Protein AF-A0A8B6BSW2-F1 (afdb_monomer_lite)

Structure (mmCIF, N/CA/C/O backbone):
data_AF-A0A8B6BSW2-F1
#
_entry.id   AF-A0A8B6BSW2-F1
#
loop_
_atom_site.group_PDB
_atom_site.id
_atom_site.type_symbol
_atom_site.label_atom_id
_atom_site.label_alt_id
_atom_site.label_comp_id
_atom_site.label_asym_id
_atom_site.label_entity_id
_atom_site.label_seq_id
_atom_site.pdbx_PDB_ins_code
_atom_site.Cartn_x
_atom_site.Cartn_y
_atom_site.Cartn_z
_atom_site.occupancy
_atom_site.B_iso_or_equiv
_atom_site.auth_seq_id
_atom_site.auth_comp_id
_atom_site.auth_asym_id
_atom_site.auth_atom_id
_atom_site.pdbx_PDB_model_num
ATOM 1 N N . MET A 1 1 ? -13.440 29.506 -8.837 1.00 22.86 1 MET A N 1
ATOM 2 C CA . MET A 1 1 ? -13.511 28.610 -10.011 1.00 22.86 1 MET A CA 1
ATOM 3 C C . MET A 1 1 ? -13.232 27.209 -9.488 1.00 22.86 1 MET A C 1
ATOM 5 O O . MET A 1 1 ? -12.180 27.005 -8.902 1.00 22.86 1 MET A O 1
ATOM 9 N N . MET A 1 2 ? -14.248 26.344 -9.509 1.00 21.03 2 MET A N 1
ATOM 10 C CA . MET A 1 2 ? -14.280 25.037 -8.839 1.00 21.03 2 MET A CA 1
ATOM 11 C C . MET A 1 2 ? -13.309 24.042 -9.490 1.00 21.03 2 MET A C 1
ATOM 13 O O . MET A 1 2 ? -13.314 23.909 -10.710 1.00 21.03 2 MET A O 1
ATOM 17 N N . ILE A 1 3 ? -12.530 23.321 -8.681 1.00 22.34 3 ILE A N 1
ATOM 18 C CA . ILE A 1 3 ? -11.784 22.123 -9.093 1.00 22.34 3 ILE A CA 1
ATOM 19 C C . ILE A 1 3 ? -12.405 20.940 -8.332 1.00 22.34 3 ILE A C 1
ATOM 21 O O . ILE A 1 3 ? -12.217 20.854 -7.118 1.00 22.34 3 ILE A O 1
ATOM 25 N N . PRO A 1 4 ? -13.179 20.051 -8.980 1.00 27.64 4 PRO A N 1
ATOM 26 C CA . PRO A 1 4 ? -13.733 18.875 -8.328 1.00 27.64 4 PRO A CA 1
ATOM 27 C C . PRO A 1 4 ? -12.711 17.728 -8.323 1.00 27.64 4 PRO A C 1
ATOM 29 O O . PRO A 1 4 ? -12.421 17.101 -9.339 1.00 27.64 4 PRO A O 1
ATOM 32 N N . TYR A 1 5 ? -12.171 17.487 -7.132 1.00 29.05 5 TYR A N 1
ATOM 33 C CA . TYR A 1 5 ? -11.738 16.212 -6.556 1.00 29.05 5 TYR A CA 1
ATOM 34 C C . TYR A 1 5 ? -11.911 14.934 -7.389 1.00 29.05 5 TYR A C 1
ATOM 36 O O . TYR A 1 5 ? -13.031 14.552 -7.712 1.00 29.05 5 TYR A O 1
ATOM 44 N N . ARG A 1 6 ? -10.800 14.213 -7.586 1.00 27.97 6 ARG A N 1
ATOM 45 C CA . ARG A 1 6 ? -10.614 12.771 -7.303 1.00 27.97 6 ARG A CA 1
ATOM 46 C C . ARG A 1 6 ? -9.173 12.405 -7.667 1.00 27.97 6 ARG A C 1
ATOM 48 O O . ARG A 1 6 ? -8.882 11.885 -8.738 1.00 27.97 6 ARG A O 1
ATOM 55 N N . ILE A 1 7 ? -8.256 12.749 -6.765 1.00 28.31 7 ILE A N 1
ATOM 56 C CA . ILE A 1 7 ? -6.999 12.006 -6.659 1.00 28.31 7 ILE A CA 1
ATOM 57 C C . ILE A 1 7 ? -7.389 10.616 -6.149 1.00 28.31 7 ILE A C 1
ATOM 59 O O . ILE A 1 7 ? -8.334 10.484 -5.371 1.00 28.31 7 ILE A O 1
ATOM 63 N N . TRP A 1 8 ? -6.719 9.598 -6.664 1.00 31.72 8 TRP A N 1
ATOM 64 C CA . TRP A 1 8 ? -6.890 8.197 -6.322 1.00 31.72 8 TRP A CA 1
ATOM 65 C C . TRP A 1 8 ? -6.619 8.031 -4.828 1.00 31.72 8 TRP A C 1
ATOM 67 O O . TRP A 1 8 ? -5.470 7.996 -4.405 1.00 31.72 8 TRP A O 1
ATOM 77 N N . ALA A 1 9 ? -7.675 8.067 -4.021 1.00 37.91 9 ALA A N 1
ATOM 78 C CA . ALA A 1 9 ? -7.552 7.992 -2.578 1.00 37.91 9 ALA A CA 1
ATOM 79 C C . ALA A 1 9 ? -7.605 6.518 -2.180 1.00 37.91 9 ALA A C 1
ATOM 81 O O . ALA A 1 9 ? -8.664 5.889 -2.233 1.00 37.91 9 ALA A O 1
ATOM 82 N N . PHE A 1 10 ? -6.448 5.974 -1.808 1.00 46.09 10 PHE A N 1
ATOM 83 C CA . PHE A 1 10 ? -6.384 4.813 -0.930 1.00 46.09 10 PHE A CA 1
ATOM 84 C C . PHE A 1 10 ? -7.217 5.098 0.327 1.00 46.09 10 PHE A C 1
ATOM 86 O O . PHE A 1 10 ? -7.295 6.247 0.778 1.00 46.09 10 PHE A O 1
ATOM 93 N N . VAL A 1 11 ? -7.863 4.076 0.887 1.00 47.03 11 VAL A N 1
ATOM 94 C CA . VAL A 1 11 ? -8.538 4.241 2.179 1.00 47.03 11 VAL A CA 1
ATOM 95 C C . VAL A 1 11 ? -7.456 4.202 3.245 1.00 47.03 11 VAL A C 1
ATOM 97 O O . VAL A 1 11 ? -6.829 3.164 3.448 1.00 47.03 11 VAL A O 1
ATOM 100 N N . ILE A 1 12 ? -7.221 5.341 3.887 1.00 58.47 12 ILE A N 1
ATOM 101 C CA . ILE A 1 12 ? -6.327 5.439 5.036 1.00 58.47 12 ILE A CA 1
ATOM 102 C C . ILE A 1 12 ? -7.219 5.499 6.261 1.00 58.47 12 ILE A C 1
ATOM 104 O O . ILE A 1 12 ? -8.036 6.413 6.390 1.00 58.47 12 ILE A O 1
ATOM 108 N N . CYS A 1 13 ? -7.077 4.518 7.131 1.00 61.09 13 CYS A N 1
ATOM 109 C CA . CYS A 1 13 ? -7.806 4.425 8.377 1.00 61.09 13 CYS A CA 1
ATOM 110 C C . CYS A 1 13 ? -6.917 4.899 9.518 1.00 61.09 13 CYS A C 1
ATOM 112 O O . CYS A 1 13 ? -5.726 4.626 9.494 1.00 61.09 13 CYS A O 1
ATOM 114 N N . ILE A 1 14 ? -7.477 5.617 10.487 1.00 64.62 14 ILE A N 1
ATOM 115 C CA . ILE A 1 14 ? -6.786 6.146 11.663 1.00 64.62 14 ILE A CA 1
ATOM 116 C C . ILE A 1 14 ? -7.446 5.611 12.934 1.00 64.62 14 ILE A C 1
ATOM 118 O O . ILE A 1 14 ? -8.672 5.614 13.042 1.00 64.62 14 ILE A O 1
ATOM 122 N N . LEU A 1 15 ? -6.644 5.201 13.912 1.00 59.12 15 LEU A N 1
ATOM 123 C CA . LEU A 1 15 ? -7.078 4.786 15.245 1.00 59.12 15 LEU A CA 1
ATOM 124 C C . LEU A 1 15 ? -6.373 5.636 16.311 1.00 59.12 15 LEU A C 1
ATOM 126 O O . LEU A 1 15 ? -5.148 5.728 16.296 1.00 59.12 15 LEU A O 1
ATOM 130 N N . SER A 1 16 ? -7.133 6.198 17.258 1.00 55.53 16 SER A N 1
ATOM 131 C CA . SER A 1 16 ? -6.601 6.905 18.438 1.00 55.53 16 SER A CA 1
ATOM 132 C C . SER A 1 16 ? -6.829 6.104 19.726 1.00 55.53 16 SER A C 1
ATOM 134 O O . SER A 1 16 ? -7.889 5.496 19.911 1.00 55.53 16 SER A O 1
ATOM 136 N N . GLU A 1 17 ? -5.838 6.105 20.624 1.00 45.47 17 GLU A N 1
ATOM 137 C CA . GLU A 1 17 ? -5.902 5.435 21.933 1.00 45.47 17 GLU A CA 1
ATOM 138 C C . GLU A 1 17 ? -6.605 6.255 23.031 1.00 45.47 17 GLU A C 1
ATOM 140 O O . GLU A 1 17 ? -6.917 5.700 24.091 1.00 45.47 17 GLU A O 1
ATOM 145 N N . SER A 1 18 ? -6.889 7.548 22.824 1.00 42.59 18 SER A N 1
ATOM 146 C CA . SER A 1 18 ? -7.436 8.397 23.888 1.00 42.59 18 SER A CA 1
ATOM 147 C C . SER A 1 18 ? -8.905 8.061 24.202 1.00 42.59 18 SER A C 1
ATOM 149 O O . SER A 1 18 ? -9.827 8.242 23.405 1.00 42.59 18 SER A O 1
ATOM 151 N N . TYR A 1 19 ? -9.143 7.547 25.413 1.00 34.88 19 TYR A N 1
ATOM 152 C CA . TYR A 1 19 ? -10.488 7.298 25.930 1.00 34.88 19 TYR A CA 1
ATOM 153 C C . TYR A 1 19 ? -11.218 8.632 26.147 1.00 34.88 19 TYR A C 1
ATOM 155 O O . TYR A 1 19 ? -10.885 9.383 27.060 1.00 34.88 19 TYR A O 1
ATOM 163 N N . GLY A 1 20 ? -12.241 8.903 25.333 1.00 34.81 20 GLY A N 1
ATOM 164 C CA . GLY A 1 20 ? -13.214 9.974 25.583 1.00 34.81 20 GLY A CA 1
ATOM 165 C C . GLY A 1 20 ? -13.137 11.201 24.674 1.00 34.81 20 GLY A C 1
ATOM 166 O O . GLY A 1 20 ? -13.937 12.113 24.866 1.00 34.81 20 GLY A O 1
ATOM 167 N N . GLN A 1 21 ? -12.252 11.242 23.674 1.00 34.28 21 GLN A N 1
ATOM 168 C CA . GLN A 1 21 ? -12.282 12.313 22.674 1.00 34.28 21 GLN A CA 1
ATOM 169 C C . GLN A 1 21 ? -13.073 11.878 21.435 1.00 34.28 21 GLN A C 1
ATOM 171 O O . GLN A 1 21 ? -12.715 10.927 20.742 1.00 34.28 21 GLN A O 1
ATOM 176 N N . GLN A 1 22 ? -14.177 12.576 21.157 1.00 34.47 22 GLN A N 1
ATOM 177 C CA . GLN A 1 22 ? -14.825 12.508 19.849 1.00 34.47 22 GLN A CA 1
ATOM 178 C C . GLN A 1 22 ? -13.848 13.035 18.798 1.00 34.47 22 GLN A C 1
ATOM 180 O O . GLN A 1 22 ? -13.338 14.145 18.934 1.00 34.47 22 GLN A O 1
ATOM 185 N N . PHE A 1 23 ? -13.605 12.245 17.750 1.00 35.69 23 PHE A N 1
ATOM 186 C CA . PHE A 1 23 ? -12.808 12.675 16.605 1.00 35.69 23 PHE A CA 1
ATOM 187 C C . PHE A 1 23 ? -13.441 13.932 15.995 1.00 35.69 23 PHE A C 1
ATOM 189 O O . PHE A 1 23 ? -14.561 13.891 15.481 1.00 35.69 23 PHE A O 1
ATOM 196 N N . THR A 1 24 ? -12.736 15.057 16.070 1.00 33.34 24 THR A N 1
ATOM 197 C CA . THR A 1 24 ? -13.129 16.308 15.423 1.00 33.34 24 THR A CA 1
ATOM 198 C C . THR A 1 24 ? -12.577 16.337 13.989 1.00 33.34 24 THR A C 1
ATOM 200 O O . THR A 1 24 ? -11.422 15.970 13.767 1.00 33.34 24 THR A O 1
ATOM 203 N N . PRO A 1 25 ? -13.374 16.730 12.977 1.00 33.72 25 PRO A N 1
ATOM 204 C CA . PRO A 1 25 ? -12.906 16.788 11.590 1.00 33.72 25 PRO A CA 1
ATOM 205 C C . PRO A 1 25 ? -11.734 17.772 11.410 1.00 33.72 25 PRO A C 1
ATOM 207 O O . PRO A 1 25 ? -11.842 18.938 11.787 1.00 33.72 25 PRO A O 1
ATOM 210 N N . GLY A 1 26 ? -10.631 17.307 10.812 1.00 33.19 26 GLY A N 1
ATOM 211 C CA . GLY A 1 26 ? -9.419 18.093 10.535 1.00 33.19 26 GLY A CA 1
ATOM 212 C C . GLY A 1 26 ? -9.423 18.843 9.190 1.00 33.19 26 GLY A C 1
ATOM 213 O O . GLY A 1 26 ? -10.127 18.481 8.246 1.00 33.19 26 GLY A O 1
ATOM 214 N N . CYS A 1 27 ? -8.610 19.904 9.107 1.00 35.19 27 CYS A N 1
ATOM 215 C CA . CYS A 1 27 ? -8.374 20.738 7.918 1.00 35.19 27 CYS A CA 1
ATOM 216 C C . CYS A 1 27 ? -7.510 20.009 6.867 1.00 35.19 27 CYS A C 1
ATOM 218 O O . CYS A 1 27 ? -6.440 19.503 7.184 1.00 35.19 27 CYS A O 1
ATOM 220 N N . SER A 1 28 ? -7.871 20.078 5.580 1.00 33.47 28 SER A N 1
ATOM 221 C CA . SER A 1 28 ? -6.905 19.825 4.491 1.00 33.47 28 SER A CA 1
ATOM 222 C C . SER A 1 28 ? -6.019 21.057 4.278 1.00 33.47 28 SER A C 1
ATOM 224 O O . SER A 1 28 ? -6.546 22.170 4.203 1.00 33.47 28 SER A O 1
ATOM 226 N N . PHE A 1 29 ? -4.700 20.874 4.142 1.00 35.16 29 PHE A N 1
ATOM 227 C CA . PHE A 1 29 ? -3.720 21.949 3.925 1.00 35.16 29 PHE A CA 1
ATOM 228 C C . PHE A 1 29 ? -3.066 21.876 2.531 1.00 35.16 29 PHE A C 1
ATOM 230 O O . PHE A 1 29 ? -2.780 20.797 2.012 1.00 35.16 29 PHE A O 1
ATOM 237 N N . TYR A 1 30 ? -2.796 23.043 1.933 1.00 30.80 30 TYR A N 1
ATOM 238 C CA . TYR A 1 30 ? -1.992 23.220 0.714 1.00 30.80 30 TYR A CA 1
ATOM 239 C C . TYR A 1 30 ? -1.072 24.430 0.885 1.00 30.80 30 TYR A C 1
ATOM 241 O O . TYR A 1 30 ? -1.526 25.502 1.291 1.00 30.80 30 TYR A O 1
ATOM 249 N N . ASN A 1 31 ? 0.227 24.266 0.609 1.00 27.62 31 ASN A N 1
ATOM 250 C CA . ASN A 1 31 ? 1.263 25.294 0.803 1.00 27.62 31 ASN A CA 1
ATOM 251 C C . ASN A 1 31 ? 1.230 25.955 2.197 1.00 27.62 31 ASN A C 1
ATOM 253 O O . ASN A 1 31 ? 1.319 27.176 2.321 1.00 27.62 31 ASN A O 1
ATOM 257 N N . GLY A 1 32 ? 1.034 25.154 3.249 1.00 29.11 32 GLY A N 1
ATOM 258 C CA . GLY A 1 32 ? 0.973 25.651 4.628 1.00 29.11 32 GLY A CA 1
ATOM 259 C C . GLY A 1 32 ? -0.288 26.456 4.978 1.00 29.11 32 GLY A C 1
ATOM 260 O O . GLY A 1 32 ? -0.334 27.068 6.041 1.00 29.11 32 GLY A O 1
ATOM 261 N N . LYS A 1 33 ? -1.323 26.468 4.124 1.00 31.16 33 LYS A N 1
ATOM 262 C CA . LYS A 1 33 ? -2.624 27.107 4.397 1.00 31.16 33 LYS A CA 1
ATOM 263 C C . LYS A 1 33 ? -3.763 26.086 4.399 1.00 31.16 33 LYS A C 1
ATOM 265 O O . LYS A 1 33 ? -3.850 25.268 3.486 1.00 31.16 33 LYS A O 1
ATOM 270 N N . CYS A 1 34 ? -4.645 26.153 5.404 1.00 34.97 34 CYS A N 1
ATOM 271 C CA . CYS A 1 34 ? -5.880 25.359 5.428 1.00 34.97 34 CYS A CA 1
ATOM 272 C C . CYS A 1 34 ? -6.811 25.830 4.300 1.00 34.97 34 CYS A C 1
ATOM 274 O O . CYS A 1 34 ? -7.040 27.029 4.134 1.00 34.97 34 CYS A O 1
ATOM 276 N N . ILE A 1 35 ? -7.314 24.883 3.508 1.00 34.19 35 ILE A N 1
ATOM 277 C CA . ILE A 1 35 ? -8.073 25.148 2.278 1.00 34.19 35 ILE A CA 1
ATOM 278 C C . ILE A 1 35 ? -9.580 24.888 2.457 1.00 34.19 35 ILE A C 1
ATOM 280 O O . ILE A 1 35 ? -10.367 25.358 1.640 1.00 34.19 35 ILE A O 1
ATOM 284 N N . TYR A 1 36 ? -9.991 24.181 3.521 1.00 33.41 36 TYR A N 1
ATOM 285 C CA . TYR A 1 36 ? -11.396 23.891 3.834 1.00 33.41 36 TYR A CA 1
ATOM 286 C C . TYR A 1 36 ? -11.689 24.061 5.324 1.00 33.41 36 TYR A C 1
ATOM 288 O O . TYR A 1 36 ? -11.141 23.341 6.149 1.00 33.41 36 TYR A O 1
ATOM 296 N N . ASN A 1 37 ? -12.609 24.975 5.636 1.00 29.56 37 ASN A N 1
ATOM 297 C CA . ASN A 1 37 ? -13.287 25.060 6.925 1.00 29.56 37 ASN A CA 1
ATOM 298 C C . ASN A 1 37 ? -14.747 24.654 6.717 1.00 29.56 37 ASN A C 1
ATOM 300 O O . ASN A 1 37 ? -15.469 25.327 5.980 1.00 29.56 37 ASN A O 1
ATOM 304 N N . VAL A 1 38 ? -15.205 23.611 7.407 1.00 26.77 38 VAL A N 1
ATOM 305 C CA . VAL A 1 38 ? -16.619 23.517 7.783 1.00 26.77 38 VAL A CA 1
ATOM 306 C C . VAL A 1 38 ? -16.698 24.102 9.189 1.00 26.77 38 VAL A C 1
ATOM 308 O O . VAL A 1 38 ? -16.295 23.468 10.158 1.00 26.77 38 VAL A O 1
ATOM 311 N N . GLN A 1 39 ? -17.112 25.365 9.295 1.00 24.45 39 GLN A N 1
ATOM 312 C CA . GLN A 1 39 ? -17.298 26.021 10.590 1.00 24.45 39 GLN A CA 1
ATOM 313 C C . GLN A 1 39 ? -18.539 25.467 11.303 1.00 24.45 39 GLN A C 1
ATOM 315 O O . GLN A 1 39 ? -19.577 25.295 10.666 1.00 24.45 39 GLN A O 1
ATOM 320 N N . LEU A 1 40 ? -18.426 25.256 12.621 1.00 27.73 40 LEU A N 1
ATOM 321 C CA . LEU A 1 40 ? -19.131 25.947 13.728 1.00 27.73 40 LEU A CA 1
ATOM 322 C C . LEU A 1 40 ? -18.940 25.093 15.015 1.00 27.73 40 LEU A C 1
ATOM 324 O O . LEU A 1 40 ? -19.248 23.911 14.989 1.00 27.73 40 LEU A O 1
ATOM 328 N N . GLY A 1 41 ? -18.461 25.573 16.169 1.00 23.14 41 GLY A N 1
ATOM 329 C CA . GLY A 1 41 ? -18.120 26.925 16.599 1.00 23.14 41 GLY A CA 1
ATOM 330 C C . GLY A 1 41 ? -17.344 26.962 17.933 1.00 23.14 41 GLY A C 1
ATOM 331 O O . GLY A 1 41 ? -17.125 25.945 18.578 1.00 23.14 41 GLY A O 1
ATOM 332 N N . ASN A 1 42 ? -16.982 28.197 18.285 1.00 24.19 42 ASN A N 1
ATOM 333 C CA . ASN A 1 42 ? -16.233 28.729 19.427 1.00 24.19 42 ASN A CA 1
ATOM 334 C C . ASN A 1 42 ? -14.730 28.430 19.552 1.00 24.19 42 ASN A C 1
ATOM 336 O O . ASN A 1 42 ? -14.264 27.371 19.950 1.00 24.19 42 ASN A O 1
ATOM 340 N N . VAL A 1 43 ? -14.011 29.504 19.226 1.00 32.31 43 VAL A N 1
ATOM 341 C CA . VAL A 1 43 ? -12.608 29.810 19.456 1.00 32.31 43 VAL A CA 1
ATOM 342 C C . VAL A 1 43 ? -12.389 30.026 20.953 1.00 32.31 43 VAL A C 1
ATOM 344 O O . VAL A 1 43 ? -13.026 30.909 21.525 1.00 32.31 43 VAL A O 1
ATOM 347 N N . GLU A 1 44 ? -11.434 29.318 21.553 1.00 27.78 44 GLU A N 1
ATOM 348 C CA . GLU A 1 44 ? -10.668 29.880 22.665 1.00 27.78 44 GLU A CA 1
ATOM 349 C C . GLU A 1 44 ? -9.239 30.158 22.199 1.00 27.78 44 GLU A C 1
ATOM 351 O O . GLU A 1 44 ? -8.528 29.321 21.648 1.00 27.78 44 GLU A O 1
ATOM 356 N N . SER A 1 45 ? -8.900 31.432 22.328 1.00 31.50 45 SER A N 1
ATOM 357 C CA . SER A 1 45 ? -7.708 32.119 21.868 1.00 31.50 45 SER A CA 1
ATOM 358 C C . SER A 1 45 ? -6.482 31.818 22.723 1.00 31.50 45 SER A C 1
ATOM 360 O O . SER A 1 45 ? -6.552 31.868 23.948 1.00 31.50 45 SER A O 1
ATOM 362 N N . CYS A 1 46 ? -5.318 31.702 22.083 1.00 28.75 46 CYS A N 1
ATOM 363 C CA . CYS A 1 46 ? -4.035 31.897 22.747 1.00 28.75 46 CYS A CA 1
ATOM 364 C C . CYS A 1 46 ? -3.846 33.383 23.099 1.00 28.75 46 CYS A C 1
ATOM 366 O O . CYS A 1 46 ? -3.352 34.155 22.280 1.00 28.75 46 CYS A O 1
ATOM 368 N N . HIS A 1 47 ? -4.201 33.785 24.319 1.00 31.45 47 HIS A N 1
ATOM 369 C CA . HIS A 1 47 ? -3.569 34.925 24.983 1.00 31.45 47 HIS A CA 1
ATOM 370 C C . HIS A 1 47 ? -3.638 34.807 26.509 1.00 31.45 47 HIS A C 1
ATOM 372 O O . HIS A 1 47 ? -4.716 34.739 27.085 1.00 31.45 47 HIS A O 1
ATOM 378 N N . GLY A 1 48 ? -2.465 34.938 27.137 1.00 29.78 48 GLY A N 1
ATOM 379 C CA . GLY A 1 48 ? -2.306 35.730 28.356 1.00 29.78 48 GLY A CA 1
ATOM 380 C C . GLY A 1 48 ? -2.265 34.972 29.679 1.00 29.78 48 GLY A C 1
ATOM 381 O O . GLY A 1 48 ? -3.292 34.738 30.302 1.00 29.78 48 GLY A O 1
ATOM 382 N N . GLY A 1 49 ? -1.053 34.748 30.187 1.00 26.02 49 GLY A N 1
ATOM 383 C CA . GLY A 1 49 ? -0.799 34.509 31.605 1.00 26.02 49 GLY A CA 1
ATOM 384 C C . GLY A 1 49 ? 0.540 35.124 31.998 1.00 26.02 49 GLY A C 1
ATOM 385 O O . GLY A 1 49 ? 1.587 34.580 31.674 1.00 26.02 49 GLY A O 1
ATOM 386 N N . ASN A 1 50 ? 0.490 36.296 32.633 1.00 31.88 50 ASN A N 1
ATOM 387 C CA . ASN A 1 50 ? 1.635 37.074 33.104 1.00 31.88 50 ASN A CA 1
ATOM 388 C C . ASN A 1 50 ? 2.527 36.283 34.074 1.00 31.88 50 ASN A C 1
ATOM 390 O O . ASN A 1 50 ? 2.098 35.966 35.181 1.00 31.88 50 ASN A O 1
ATOM 394 N N . ALA A 1 51 ? 3.800 36.119 33.724 1.00 27.77 51 ALA A N 1
ATOM 395 C CA . ALA A 1 51 ? 4.885 36.023 34.692 1.00 27.77 51 ALA A CA 1
ATOM 396 C C . ALA A 1 51 ? 6.110 36.746 34.113 1.00 27.77 51 ALA A C 1
ATOM 398 O O . ALA A 1 51 ? 6.531 36.483 32.988 1.00 27.77 51 ALA A O 1
ATOM 399 N N . GLN A 1 52 ? 6.623 37.723 34.859 1.00 27.55 52 GLN A N 1
ATOM 400 C CA . GLN A 1 52 ? 7.872 38.423 34.552 1.00 27.55 52 GLN A CA 1
ATOM 401 C C . GLN A 1 52 ? 9.038 37.418 34.460 1.00 27.55 52 GLN A C 1
ATOM 403 O O . GLN A 1 52 ? 9.055 36.464 35.237 1.00 27.55 52 GLN A O 1
ATOM 408 N N . PRO A 1 53 ? 10.017 37.614 33.559 1.00 29.45 53 PRO A N 1
ATOM 409 C CA . PRO A 1 53 ? 11.138 36.696 33.432 1.00 29.45 53 PRO A CA 1
ATOM 410 C C . PRO A 1 53 ? 12.196 36.999 34.499 1.00 29.45 53 PRO A C 1
ATOM 412 O O . PRO A 1 53 ? 12.764 38.092 34.518 1.00 29.45 53 PRO A O 1
ATOM 415 N N . GLU A 1 54 ? 12.512 36.023 35.348 1.00 26.81 54 GLU A N 1
ATOM 416 C CA . GLU A 1 54 ? 13.834 36.005 35.974 1.00 26.81 54 GLU A CA 1
ATOM 417 C C . GLU A 1 54 ? 14.890 35.620 34.921 1.00 26.81 54 GLU A C 1
ATOM 419 O O . GLU A 1 54 ? 14.653 34.723 34.103 1.00 26.81 54 GLU A O 1
ATOM 424 N N . PRO A 1 55 ? 16.055 36.290 34.892 1.00 36.00 55 PRO A N 1
ATOM 425 C CA . PRO A 1 55 ? 17.127 35.958 33.974 1.00 36.00 55 PRO A CA 1
ATOM 426 C C . PRO A 1 55 ? 18.000 34.841 34.560 1.00 36.00 55 PRO A C 1
ATOM 428 O O . PRO A 1 55 ? 18.414 34.905 35.713 1.00 36.00 55 PRO A O 1
ATOM 431 N N . ASN A 1 56 ? 18.382 33.898 33.698 1.00 35.28 56 ASN A N 1
ATOM 432 C CA . ASN A 1 56 ? 19.393 32.854 33.912 1.00 35.28 56 ASN A CA 1
ATOM 433 C C . ASN A 1 56 ? 18.924 31.577 34.623 1.00 35.28 56 ASN A C 1
ATOM 435 O O . ASN A 1 56 ? 19.270 31.328 35.772 1.00 35.28 56 ASN A O 1
ATOM 439 N N . VAL A 1 57 ? 18.326 30.668 33.851 1.00 30.02 57 VAL A N 1
ATOM 440 C CA . VAL A 1 57 ? 18.567 29.232 34.047 1.00 30.02 57 VAL A CA 1
ATOM 441 C C . VAL A 1 57 ? 18.893 28.631 32.682 1.00 30.02 57 VAL A C 1
ATOM 443 O O . VAL A 1 57 ? 18.014 28.405 31.857 1.00 30.02 57 VAL A O 1
ATOM 446 N N . ARG A 1 58 ? 20.190 28.443 32.412 1.00 31.42 58 ARG A N 1
ATOM 447 C CA . ARG A 1 58 ? 20.639 27.493 31.389 1.00 31.42 58 ARG A CA 1
ATOM 448 C C . ARG A 1 58 ? 20.496 26.110 32.008 1.00 31.42 58 ARG A C 1
ATOM 450 O O . ARG A 1 58 ? 21.170 25.847 33.001 1.00 31.42 58 ARG A O 1
ATOM 457 N N . ASP A 1 59 ? 19.646 25.267 31.437 1.00 30.95 59 ASP A N 1
ATOM 458 C CA . ASP A 1 59 ? 19.660 23.841 31.750 1.00 30.95 59 ASP A CA 1
ATOM 459 C C . ASP A 1 59 ? 20.665 23.114 30.838 1.00 30.95 59 ASP A C 1
ATOM 461 O O . ASP A 1 59 ? 20.892 23.490 29.684 1.00 30.95 59 ASP A O 1
ATOM 465 N N . LEU A 1 60 ? 21.324 22.107 31.400 1.00 39.28 60 LEU A N 1
ATOM 466 C CA . LEU A 1 60 ? 22.562 21.465 30.946 1.00 39.28 60 LEU A CA 1
ATOM 467 C C . LEU A 1 60 ? 22.367 20.428 29.820 1.00 39.28 60 LEU A C 1
ATOM 469 O O . LEU A 1 60 ? 23.192 19.532 29.668 1.00 39.28 60 LEU A O 1
ATOM 473 N N . SER A 1 61 ? 21.317 20.542 29.004 1.00 39.59 61 SER A N 1
ATOM 474 C CA . SER A 1 61 ? 21.006 19.575 27.934 1.00 39.59 61 SER A CA 1
ATOM 475 C C . SER A 1 61 ? 21.154 20.108 26.506 1.00 39.59 61 SER A C 1
ATOM 477 O O . SER A 1 61 ? 20.997 19.347 25.558 1.00 39.59 61 SER A O 1
ATOM 479 N N . GLY A 1 62 ? 21.469 21.393 26.313 1.00 43.22 62 GLY A N 1
ATOM 480 C CA . GLY A 1 62 ? 21.668 21.948 24.966 1.00 43.22 62 GLY A CA 1
ATOM 481 C C . GLY A 1 62 ? 20.415 21.954 24.072 1.00 43.22 62 GLY A C 1
ATOM 482 O O . GLY A 1 62 ? 20.552 22.106 22.863 1.00 43.22 62 GLY A O 1
ATOM 483 N N . ALA A 1 63 ? 19.209 21.809 24.636 1.00 39.69 63 ALA A N 1
ATOM 484 C CA . ALA A 1 63 ? 17.949 21.828 23.890 1.00 39.69 63 ALA A CA 1
ATOM 485 C C . ALA A 1 63 ? 17.376 23.254 23.723 1.00 39.69 63 ALA A C 1
ATOM 487 O O . ALA A 1 63 ? 17.383 24.057 24.659 1.00 39.69 63 ALA A O 1
ATOM 488 N N . CYS A 1 64 ? 16.868 23.559 22.524 1.00 40.28 64 CYS A N 1
ATOM 489 C CA . CYS A 1 64 ? 16.307 24.861 22.138 1.00 40.28 64 CYS A CA 1
ATOM 490 C C . CYS A 1 64 ? 14.970 25.154 22.857 1.00 40.28 64 CYS A C 1
ATOM 492 O O . CYS A 1 64 ? 14.120 24.270 22.963 1.00 40.28 64 CYS A O 1
ATOM 494 N N . THR A 1 65 ? 14.720 26.400 23.282 1.00 48.06 65 THR A N 1
ATOM 495 C CA . THR A 1 65 ? 13.410 26.813 23.829 1.00 48.06 65 THR A CA 1
ATOM 496 C C . THR A 1 65 ? 12.452 27.285 22.722 1.00 48.06 65 THR A C 1
ATOM 498 O O . THR A 1 65 ? 12.880 27.712 21.649 1.00 48.06 65 THR A O 1
ATOM 501 N N . CYS A 1 66 ? 11.133 27.299 22.973 1.00 39.75 66 CYS A N 1
ATOM 502 C CA . CYS A 1 66 ? 10.141 27.845 22.025 1.00 39.75 66 CYS A CA 1
ATOM 503 C C . CYS A 1 66 ? 10.411 29.315 21.631 1.00 39.75 66 CYS A C 1
ATOM 505 O O . CYS A 1 66 ? 10.059 29.745 20.527 1.00 39.75 66 CYS A O 1
ATOM 507 N N . ASN A 1 67 ? 11.066 30.083 22.509 1.00 49.25 67 ASN A N 1
ATOM 508 C CA . ASN A 1 67 ? 11.478 31.459 22.227 1.00 49.25 67 ASN A CA 1
ATOM 509 C C . ASN A 1 67 ? 12.624 31.517 21.205 1.00 49.25 67 ASN A C 1
ATOM 511 O O . ASN A 1 67 ? 12.639 32.416 20.363 1.00 49.25 67 ASN A O 1
ATOM 515 N N . ASP A 1 68 ? 13.532 30.540 21.224 1.00 48.19 68 ASP A N 1
ATOM 516 C CA . ASP A 1 68 ? 14.659 30.455 20.290 1.00 48.19 68 ASP A CA 1
ATOM 517 C C . ASP A 1 68 ? 14.181 30.103 18.874 1.00 48.19 68 ASP A C 1
ATOM 519 O O . ASP A 1 68 ? 14.602 30.729 17.900 1.00 48.19 68 ASP A O 1
ATOM 523 N N . VAL A 1 69 ? 13.207 29.194 18.760 1.00 47.78 69 VAL A N 1
ATOM 524 C CA . VAL A 1 69 ? 12.580 28.808 17.480 1.00 47.78 69 VAL A CA 1
ATOM 525 C C . VAL A 1 69 ? 11.783 29.966 16.873 1.00 47.78 69 VAL A C 1
ATOM 527 O O . VAL A 1 69 ? 11.868 30.237 15.672 1.00 47.78 69 VAL A O 1
ATOM 530 N N . THR A 1 70 ? 11.035 30.696 17.704 1.00 50.25 70 THR A N 1
ATOM 531 C CA . THR A 1 70 ? 10.255 31.857 17.249 1.00 50.25 70 THR A CA 1
ATOM 532 C C . THR A 1 70 ? 11.177 32.975 16.763 1.00 50.25 70 THR A C 1
ATOM 534 O O . THR A 1 70 ? 10.931 33.573 15.716 1.00 50.25 70 THR A O 1
ATOM 537 N N . LYS A 1 71 ? 12.284 33.218 17.473 1.00 57.66 71 LYS A N 1
ATOM 538 C CA . LYS A 1 71 ? 13.296 34.203 17.085 1.00 57.66 71 LYS A CA 1
ATOM 539 C C . LYS A 1 71 ? 14.003 33.817 15.782 1.00 57.66 71 LYS A C 1
ATOM 541 O O . LYS A 1 71 ? 14.092 34.655 14.890 1.00 57.66 71 LYS A O 1
ATOM 546 N N . ALA A 1 72 ? 14.404 32.555 15.623 1.00 51.12 72 ALA A N 1
ATOM 547 C CA . ALA A 1 72 ? 15.032 32.055 14.398 1.00 51.12 72 ALA A CA 1
ATOM 548 C C . ALA A 1 72 ? 14.099 32.148 13.175 1.00 51.12 72 ALA A C 1
ATOM 550 O O . ALA A 1 72 ? 14.530 32.548 12.095 1.00 51.12 72 ALA A O 1
ATOM 551 N N . SER A 1 73 ? 12.804 31.861 13.345 1.00 48.19 73 SER A N 1
ATOM 552 C CA . SER A 1 73 ? 11.790 32.017 12.289 1.00 48.19 73 SER A CA 1
ATOM 553 C C . SER A 1 73 ? 11.579 33.485 11.888 1.00 48.19 73 SER A C 1
ATOM 555 O O . SER A 1 73 ? 11.472 33.818 10.703 1.00 48.19 73 SER A O 1
ATOM 557 N N . VAL A 1 74 ? 11.573 34.403 12.859 1.00 63.12 74 VAL A N 1
ATOM 558 C CA . VAL A 1 74 ? 11.498 35.850 12.597 1.00 63.12 74 VAL A CA 1
ATOM 559 C C . VAL A 1 74 ? 12.763 36.350 11.889 1.00 63.12 74 VAL A C 1
ATOM 561 O O . VAL A 1 74 ? 12.664 37.091 10.908 1.00 63.12 74 VAL A O 1
ATOM 564 N N . ASP A 1 75 ? 13.943 35.909 12.323 1.00 61.38 75 ASP A N 1
ATOM 565 C CA . ASP A 1 75 ? 15.222 36.266 11.706 1.00 61.38 75 ASP A CA 1
ATOM 566 C C . ASP A 1 75 ? 15.329 35.735 10.267 1.00 61.38 75 ASP A C 1
ATOM 568 O O . ASP A 1 75 ? 15.791 36.458 9.378 1.00 61.38 75 ASP A O 1
ATOM 572 N N . LEU A 1 76 ? 14.800 34.536 9.999 1.00 54.56 76 LEU A N 1
ATOM 573 C CA . LEU A 1 76 ? 14.708 33.943 8.663 1.00 54.56 76 LEU A CA 1
ATOM 574 C C . LEU A 1 76 ? 13.829 34.780 7.720 1.00 54.56 76 LEU A C 1
ATOM 576 O O . LEU A 1 76 ? 14.245 35.110 6.607 1.00 54.56 76 LEU A O 1
ATOM 580 N N . ASN A 1 77 ? 12.647 35.197 8.177 1.00 54.97 77 ASN A N 1
ATOM 581 C CA . ASN A 1 77 ? 11.738 36.038 7.392 1.00 54.97 77 ASN A CA 1
ATOM 582 C C . ASN A 1 77 ? 12.327 37.437 7.117 1.00 54.97 77 ASN A C 1
ATOM 584 O O . ASN A 1 77 ? 12.192 37.982 6.013 1.00 54.97 77 ASN A O 1
ATOM 588 N N . ASN A 1 78 ? 13.040 38.007 8.092 1.00 69.31 78 ASN A N 1
ATOM 589 C CA . ASN A 1 78 ? 13.744 39.282 7.938 1.00 69.31 78 ASN A CA 1
ATOM 590 C C . ASN A 1 78 ? 14.915 39.181 6.946 1.00 69.31 78 ASN A C 1
ATOM 592 O O . ASN A 1 78 ? 15.135 40.100 6.149 1.00 69.31 78 ASN A O 1
ATOM 596 N N . LEU A 1 79 ? 15.656 38.069 6.964 1.00 59.22 79 LEU A N 1
ATOM 597 C CA . LEU A 1 79 ? 16.749 37.792 6.029 1.00 59.22 79 LEU A CA 1
ATOM 598 C C . LEU A 1 79 ? 16.237 37.587 4.601 1.00 59.22 79 LEU A C 1
ATOM 600 O O . LEU A 1 79 ? 16.771 38.214 3.684 1.00 59.22 79 LEU A O 1
ATOM 604 N N . GLN A 1 80 ? 15.167 36.808 4.420 1.00 58.78 80 GLN A N 1
ATOM 605 C CA . GLN A 1 80 ? 14.528 36.601 3.117 1.00 58.78 80 GLN A CA 1
ATOM 606 C C . GLN A 1 80 ? 14.090 37.937 2.499 1.00 58.78 80 GLN A C 1
ATOM 608 O O . GLN A 1 80 ? 14.454 38.265 1.370 1.00 58.78 80 GLN A O 1
ATOM 613 N N . THR A 1 81 ? 13.437 38.786 3.297 1.00 70.62 81 THR A N 1
ATOM 614 C CA . THR A 1 81 ? 12.992 40.120 2.865 1.00 70.62 81 THR A CA 1
ATOM 615 C C . THR A 1 81 ? 14.157 41.024 2.431 1.00 70.62 81 THR A C 1
ATOM 617 O O . THR A 1 81 ? 14.016 41.834 1.510 1.00 70.62 81 THR A O 1
ATOM 620 N N . ARG A 1 82 ? 15.325 40.927 3.083 1.00 66.81 82 ARG A N 1
ATOM 621 C CA . ARG A 1 82 ? 16.521 41.706 2.707 1.00 66.81 82 ARG A CA 1
ATOM 622 C C . ARG A 1 82 ? 17.140 41.211 1.404 1.00 66.81 82 ARG A C 1
ATOM 624 O O . ARG A 1 82 ? 17.529 42.045 0.588 1.00 66.81 82 ARG A O 1
ATOM 631 N N . VAL A 1 83 ? 17.199 39.894 1.199 1.00 63.12 83 VAL A N 1
ATOM 632 C CA . VAL A 1 83 ? 17.687 39.288 -0.049 1.00 63.12 83 VAL A CA 1
ATOM 633 C C . VAL A 1 83 ? 16.814 39.716 -1.230 1.00 63.12 83 VAL A C 1
ATOM 635 O O . VAL A 1 83 ? 17.350 40.159 -2.246 1.00 63.12 83 VAL A O 1
ATOM 638 N N . ASP A 1 84 ? 15.490 39.706 -1.071 1.00 61.97 84 ASP A N 1
ATOM 639 C CA . ASP A 1 84 ? 14.553 40.103 -2.129 1.00 61.97 84 ASP A CA 1
ATOM 640 C C . ASP A 1 84 ? 14.690 41.591 -2.499 1.00 61.97 84 ASP A C 1
ATOM 642 O O . ASP A 1 84 ? 14.699 41.955 -3.680 1.00 61.97 84 ASP A O 1
ATOM 646 N N . LYS A 1 85 ? 14.874 42.472 -1.502 1.00 71.19 85 LYS A N 1
ATOM 647 C CA . LYS A 1 85 ? 15.132 43.905 -1.737 1.00 71.19 85 LYS A CA 1
ATOM 648 C C . LYS A 1 85 ? 16.446 44.143 -2.485 1.00 71.19 85 LYS A C 1
ATOM 650 O O . LYS A 1 85 ? 16.474 44.962 -3.400 1.00 71.19 85 LYS A O 1
ATOM 655 N N . LEU A 1 86 ? 17.513 43.428 -2.129 1.00 63.19 86 LEU A N 1
ATOM 656 C CA . LEU A 1 86 ? 18.809 43.525 -2.810 1.00 63.19 86 LEU A CA 1
ATOM 657 C C . LEU A 1 86 ? 18.739 43.011 -4.252 1.00 63.19 86 LEU A C 1
ATOM 659 O O . LEU A 1 86 ? 19.273 43.652 -5.156 1.00 63.19 86 LEU A O 1
ATOM 663 N N . HIS A 1 87 ? 18.034 41.902 -4.486 1.00 61.25 87 HIS A N 1
ATOM 664 C CA . HIS A 1 87 ? 17.839 41.355 -5.829 1.00 61.25 87 HIS A CA 1
ATOM 665 C C . HIS A 1 87 ? 17.091 42.341 -6.739 1.00 61.25 87 HIS A C 1
ATOM 667 O O . HIS A 1 87 ? 17.450 42.524 -7.907 1.00 61.25 87 HIS A O 1
ATOM 673 N N . LYS A 1 88 ? 16.095 43.040 -6.181 1.00 70.50 88 LYS A N 1
ATOM 674 C CA . LYS A 1 88 ? 15.375 44.108 -6.876 1.00 70.50 88 LYS A CA 1
ATOM 675 C C . LYS A 1 88 ? 16.288 45.288 -7.221 1.00 70.50 88 LYS A C 1
ATOM 677 O O . LYS A 1 88 ? 16.355 45.657 -8.389 1.00 70.50 88 LYS A O 1
ATOM 682 N N . SER A 1 89 ? 17.057 45.809 -6.263 1.00 64.94 89 SER A N 1
ATOM 683 C CA . SER A 1 89 ? 18.000 46.913 -6.516 1.00 64.94 89 SER A CA 1
ATOM 684 C C . SER A 1 89 ? 19.050 46.563 -7.576 1.00 64.94 89 SER A C 1
ATOM 686 O O . SER A 1 89 ? 19.384 47.396 -8.415 1.00 64.94 89 SER A O 1
ATOM 688 N N . MET A 1 90 ? 19.542 45.320 -7.587 1.00 62.09 90 MET A N 1
ATOM 689 C CA . MET A 1 90 ? 20.494 44.840 -8.594 1.00 62.09 90 MET A CA 1
ATOM 690 C C . MET A 1 90 ? 19.868 44.755 -9.995 1.00 62.09 90 MET A C 1
ATOM 692 O O . MET A 1 90 ? 20.521 45.064 -10.993 1.00 62.09 90 MET A O 1
ATOM 696 N N . THR A 1 91 ? 18.590 44.383 -10.071 1.00 58.97 91 THR A N 1
ATOM 697 C CA . THR A 1 91 ? 17.821 44.356 -11.323 1.00 58.97 91 THR A CA 1
ATOM 698 C C . THR A 1 91 ? 17.573 45.770 -11.851 1.00 58.97 91 THR A C 1
ATOM 700 O O . THR A 1 91 ? 17.797 46.032 -13.033 1.00 58.97 91 THR A O 1
ATOM 703 N N . ASP A 1 92 ? 17.191 46.702 -10.977 1.00 66.81 92 ASP A N 1
ATOM 704 C CA . ASP A 1 92 ? 16.970 48.107 -11.333 1.00 66.81 92 ASP A CA 1
ATOM 705 C C . ASP A 1 92 ? 18.266 48.767 -11.823 1.00 66.81 92 ASP A C 1
ATOM 707 O O . ASP A 1 92 ? 18.269 49.467 -12.837 1.00 66.81 92 ASP A O 1
ATOM 711 N N . PHE A 1 93 ? 19.393 48.468 -11.175 1.00 62.91 93 PHE A N 1
ATOM 712 C CA . PHE A 1 93 ? 20.705 48.957 -11.590 1.00 62.91 93 PHE A CA 1
ATOM 713 C C . PHE A 1 93 ? 21.148 48.390 -12.947 1.00 62.91 93 PHE A C 1
ATOM 715 O O . PHE A 1 93 ? 21.622 49.133 -13.806 1.00 62.91 93 PHE A O 1
ATOM 722 N N . LYS A 1 94 ? 20.917 47.094 -13.203 1.00 58.81 94 LYS A N 1
ATOM 723 C CA . LYS A 1 94 ? 21.165 46.473 -14.517 1.00 58.81 94 LYS A CA 1
ATOM 724 C C . LYS A 1 94 ? 20.341 47.137 -15.627 1.00 58.81 94 LYS A C 1
ATOM 726 O O . LYS A 1 94 ? 20.844 47.346 -16.730 1.00 58.81 94 LYS A O 1
ATOM 731 N N . ASN A 1 95 ? 19.099 47.512 -15.330 1.00 59.28 95 ASN A N 1
ATOM 732 C CA . ASN A 1 95 ? 18.233 48.223 -16.270 1.00 59.28 95 ASN A CA 1
ATOM 733 C C . ASN A 1 95 ? 18.714 49.658 -16.534 1.00 59.28 95 ASN A C 1
ATOM 735 O O . ASN A 1 95 ? 18.646 50.119 -17.671 1.00 59.28 95 ASN A O 1
ATOM 739 N N . GLN A 1 96 ? 19.249 50.346 -15.521 1.00 59.47 96 GLN A N 1
ATOM 740 C CA . GLN A 1 96 ? 19.888 51.653 -15.704 1.00 59.47 96 GLN A CA 1
ATOM 741 C C . GLN A 1 96 ? 21.158 51.551 -16.560 1.00 59.47 96 GLN A C 1
ATOM 743 O O . GLN A 1 96 ? 21.356 52.390 -17.434 1.00 59.47 96 GLN A O 1
ATOM 748 N N . LEU A 1 97 ? 21.964 50.496 -16.390 1.00 56.38 97 LEU A N 1
ATOM 749 C CA . LEU A 1 97 ? 23.180 50.260 -17.178 1.00 56.38 97 LEU A CA 1
ATOM 750 C C . LEU A 1 97 ? 22.881 50.053 -18.674 1.00 56.38 97 LEU A C 1
ATOM 752 O O . LEU A 1 97 ? 23.564 50.605 -19.535 1.00 56.38 97 LEU A O 1
ATOM 756 N N . ASN A 1 98 ? 21.812 49.316 -18.990 1.00 52.91 98 ASN A N 1
ATOM 757 C CA . ASN A 1 98 ? 21.372 49.088 -20.371 1.00 52.91 98 ASN A CA 1
ATOM 758 C C . ASN A 1 98 ? 20.936 50.383 -21.087 1.00 52.91 98 ASN A C 1
ATOM 760 O O . ASN A 1 98 ? 20.954 50.434 -22.316 1.00 52.91 98 ASN A O 1
ATOM 764 N N . ASN A 1 99 ? 20.601 51.441 -20.340 1.00 52.69 99 ASN A N 1
ATOM 765 C CA . ASN A 1 99 ? 20.235 52.749 -20.890 1.00 52.69 99 ASN A CA 1
ATOM 766 C C . ASN A 1 99 ? 21.443 53.664 -21.179 1.00 52.69 99 ASN A C 1
ATOM 768 O O . ASN A 1 99 ? 21.254 54.735 -21.753 1.00 52.69 99 ASN A O 1
ATOM 772 N N . VAL A 1 100 ? 22.670 53.266 -20.814 1.00 53.19 100 VAL A N 1
ATOM 773 C CA . VAL A 1 100 ? 23.901 54.071 -20.993 1.00 53.19 100 VAL A CA 1
ATOM 774 C C . VAL A 1 100 ? 24.705 53.658 -22.244 1.00 53.19 100 VAL A C 1
ATOM 776 O O . VAL A 1 100 ? 25.740 54.246 -22.546 1.00 53.19 100 VAL A O 1
ATOM 779 N N . SER A 1 101 ? 24.223 52.702 -23.048 1.00 46.22 101 SER A N 1
ATOM 780 C CA . SER A 1 101 ? 24.862 52.351 -24.329 1.00 46.22 101 SER A CA 1
ATOM 781 C C . SER A 1 101 ? 24.854 53.553 -25.303 1.00 46.22 101 SER A C 1
ATOM 783 O O . SER A 1 101 ? 23.772 54.067 -25.611 1.00 46.22 101 SER A O 1
ATOM 785 N N . PRO A 1 102 ? 26.004 54.043 -25.814 1.00 51.03 102 PRO A N 1
ATOM 786 C CA . PRO A 1 102 ? 26.004 55.186 -26.717 1.00 51.03 102 PRO A CA 1
ATOM 787 C C . PRO A 1 102 ? 25.535 54.764 -28.113 1.00 51.03 102 PRO A C 1
ATOM 789 O O . PRO A 1 102 ? 26.158 53.930 -28.766 1.00 51.03 102 PRO A O 1
ATOM 792 N N . LYS A 1 103 ? 24.481 55.411 -28.623 1.00 44.84 103 LYS A N 1
ATOM 793 C CA . LYS A 1 103 ? 24.229 55.478 -30.069 1.00 44.84 103 LYS A CA 1
ATOM 794 C C . LYS A 1 103 ? 25.332 56.320 -30.718 1.00 44.84 103 LYS A C 1
ATOM 796 O O . LYS A 1 103 ? 25.253 57.547 -30.713 1.00 44.84 103 LYS A O 1
ATOM 801 N N . THR A 1 104 ? 26.345 55.686 -31.293 1.00 40.66 104 THR A N 1
ATOM 802 C CA . THR A 1 104 ? 27.276 56.323 -32.234 1.00 40.66 104 THR A CA 1
ATOM 803 C C . THR A 1 104 ? 26.641 56.365 -33.624 1.00 40.66 104 THR A C 1
ATOM 805 O O . THR A 1 104 ? 26.787 55.437 -34.410 1.00 40.66 104 THR A O 1
ATOM 808 N N . ASN A 1 105 ? 25.942 57.459 -33.946 1.00 38.81 105 ASN A N 1
ATOM 809 C CA . ASN A 1 105 ? 25.550 57.764 -35.325 1.00 38.81 105 ASN A CA 1
ATOM 810 C C . ASN A 1 105 ? 26.369 58.948 -35.867 1.00 38.81 105 ASN A C 1
ATOM 812 O O . ASN A 1 105 ? 26.212 60.079 -35.417 1.00 38.81 105 ASN A O 1
ATOM 816 N N . SER A 1 106 ? 27.239 58.615 -36.827 1.00 36.59 106 SER A N 1
ATOM 817 C CA . SER A 1 106 ? 27.736 59.397 -37.975 1.00 36.59 106 SER A CA 1
ATOM 818 C C . SER A 1 106 ? 28.043 60.897 -37.805 1.00 36.59 106 SER A C 1
ATOM 820 O O . SER A 1 106 ? 27.141 61.733 -37.794 1.00 36.59 106 SER A O 1
ATOM 822 N N . TYR A 1 107 ? 29.334 61.239 -37.859 1.00 34.62 107 TYR A N 1
ATOM 823 C CA . TYR A 1 107 ? 29.826 62.563 -38.264 1.00 34.62 107 TYR A CA 1
ATOM 824 C C . TYR A 1 107 ? 29.935 62.646 -39.800 1.00 34.62 107 TYR A C 1
ATOM 826 O O . TYR A 1 107 ? 30.477 61.731 -40.418 1.00 34.62 107 TYR A O 1
ATOM 834 N N . GLN A 1 108 ? 29.515 63.763 -40.406 1.00 36.78 108 GLN A N 1
ATOM 835 C CA . GLN A 1 108 ? 29.976 64.215 -41.728 1.00 36.78 108 GLN A CA 1
ATOM 836 C C . GLN A 1 108 ? 30.119 65.747 -41.741 1.00 36.78 108 GLN A C 1
ATOM 838 O O . GLN A 1 108 ? 29.155 66.455 -41.460 1.00 36.78 108 GLN A O 1
ATOM 843 N N . GLY A 1 109 ? 31.314 66.240 -42.098 1.00 34.16 109 GLY A N 1
ATOM 844 C CA . GLY A 1 109 ? 31.562 67.634 -42.495 1.00 34.16 109 GLY A CA 1
ATOM 845 C C . GLY A 1 109 ? 32.893 68.232 -42.006 1.00 34.16 109 GLY A C 1
ATOM 846 O O . GLY A 1 109 ? 33.065 68.459 -40.814 1.00 34.16 109 GLY A O 1
ATOM 847 N N . GLN A 1 110 ? 33.797 68.536 -42.943 1.00 35.88 110 GLN A N 1
ATOM 848 C CA . GLN A 1 110 ? 35.024 69.361 -42.835 1.00 35.88 110 GLN A CA 1
ATOM 849 C C . GLN A 1 110 ? 34.921 70.484 -43.908 1.00 35.88 110 GLN A C 1
ATOM 851 O O . GLN A 1 110 ? 34.107 70.295 -44.819 1.00 35.88 110 GLN A O 1
ATOM 856 N N . PRO A 1 111 ? 35.737 71.567 -43.937 1.00 54.22 111 PRO A N 1
ATOM 857 C CA . PRO A 1 111 ? 36.810 71.986 -43.024 1.00 54.22 111 PRO A CA 1
ATOM 858 C C . PRO A 1 111 ? 36.808 73.511 -42.680 1.00 54.22 111 PRO A C 1
ATOM 860 O O . PRO A 1 111 ? 35.903 74.250 -43.052 1.00 54.22 111 PRO A O 1
ATOM 863 N N . ASP A 1 112 ? 37.877 73.928 -41.987 1.00 41.28 112 ASP A N 1
ATOM 864 C CA . ASP A 1 112 ? 38.462 75.281 -41.857 1.00 41.28 112 ASP A CA 1
ATOM 865 C C . ASP A 1 112 ? 38.172 76.112 -40.589 1.00 41.28 112 ASP A C 1
ATOM 867 O O . ASP A 1 112 ? 37.034 76.427 -40.244 1.00 41.28 112 ASP A O 1
ATOM 871 N N . GLY A 1 113 ? 39.267 76.498 -39.908 1.00 43.88 113 GLY A N 1
ATOM 872 C CA . GLY A 1 113 ? 39.291 77.489 -38.822 1.00 43.88 113 GLY A CA 1
ATOM 873 C C . GLY A 1 113 ? 39.933 77.051 -37.498 1.00 43.88 113 GLY A C 1
ATOM 874 O O . GLY A 1 113 ? 39.286 77.121 -36.461 1.00 43.88 113 GLY A O 1
ATOM 875 N N . GLU A 1 114 ? 41.188 76.595 -37.555 1.00 43.16 114 GLU A N 1
ATOM 876 C CA . GLU A 1 114 ? 42.211 76.602 -36.487 1.00 43.16 114 GLU A CA 1
ATOM 877 C C . GLU A 1 114 ? 41.884 75.992 -35.105 1.00 43.16 114 GLU A C 1
ATOM 879 O O . GLU A 1 114 ? 41.462 76.656 -34.164 1.00 43.16 114 GLU A O 1
ATOM 884 N N . ASN A 1 115 ? 42.213 74.696 -35.002 1.00 52.94 115 ASN A N 1
ATOM 885 C CA . ASN A 1 115 ? 42.809 73.927 -33.890 1.00 52.94 115 ASN A CA 1
ATOM 886 C C . ASN A 1 115 ? 42.219 73.957 -32.463 1.00 52.94 115 ASN A C 1
ATOM 888 O O . ASN A 1 115 ? 42.404 72.987 -31.735 1.00 52.94 115 ASN A O 1
ATOM 892 N N . GLN A 1 116 ? 41.456 74.965 -32.049 1.00 52.78 116 GLN A N 1
ATOM 893 C CA . GLN A 1 116 ? 40.912 75.035 -30.689 1.00 52.78 116 GLN A CA 1
ATOM 894 C C . GLN A 1 116 ? 39.621 74.218 -30.537 1.00 52.78 116 GLN A C 1
ATOM 896 O O . GLN A 1 116 ? 39.377 73.610 -29.500 1.00 52.78 116 GLN A O 1
ATOM 901 N N . LYS A 1 117 ? 38.803 74.150 -31.594 1.00 54.31 117 LYS A N 1
ATOM 902 C CA . LYS A 1 117 ? 37.502 73.457 -31.580 1.00 54.31 117 LYS A CA 1
ATOM 903 C C . LYS A 1 117 ? 37.634 71.933 -31.691 1.00 54.31 117 LYS A C 1
ATOM 905 O O . LYS A 1 117 ? 36.809 71.206 -31.151 1.00 54.31 117 LYS A O 1
ATOM 910 N N . TYR A 1 118 ? 38.673 71.452 -32.377 1.00 49.72 118 TYR A N 1
ATOM 911 C CA . TYR A 1 118 ? 38.976 70.021 -32.479 1.00 49.72 118 TYR A CA 1
ATOM 912 C C . TYR A 1 118 ? 39.558 69.486 -31.166 1.00 49.72 118 TYR A C 1
ATOM 914 O O . TYR A 1 118 ? 39.131 68.435 -30.698 1.00 49.72 118 TYR A O 1
ATOM 922 N N . LEU A 1 119 ? 40.444 70.261 -30.528 1.00 56.38 119 LEU A N 1
ATOM 923 C CA . LEU A 1 119 ? 40.931 69.974 -29.179 1.00 56.38 119 LEU A CA 1
ATOM 924 C C . LEU A 1 119 ? 39.797 70.014 -28.144 1.00 56.38 119 LEU A C 1
ATOM 926 O O . LEU A 1 119 ? 39.729 69.114 -27.325 1.00 56.38 119 LEU A O 1
ATOM 930 N N . ASP A 1 120 ? 38.854 70.960 -28.231 1.00 63.50 120 ASP A N 1
ATOM 931 C CA . ASP A 1 120 ? 37.672 71.018 -27.347 1.00 63.50 120 ASP A CA 1
ATOM 932 C C . ASP A 1 120 ? 36.728 69.809 -27.522 1.00 63.50 120 ASP A C 1
ATOM 934 O O . ASP A 1 120 ? 36.154 69.309 -26.556 1.00 63.50 120 ASP A O 1
ATOM 938 N N . ILE A 1 121 ? 36.576 69.286 -28.743 1.00 61.53 121 ILE A N 1
ATOM 939 C CA . ILE A 1 121 ? 35.771 68.079 -28.996 1.00 61.53 121 ILE A CA 1
ATOM 940 C C . ILE A 1 121 ? 36.487 66.816 -28.502 1.00 61.53 121 ILE A C 1
ATOM 942 O O . ILE A 1 121 ? 35.838 65.957 -27.904 1.00 61.53 121 ILE A O 1
ATOM 946 N N . LEU A 1 122 ? 37.798 66.701 -28.725 1.00 62.69 122 LEU A N 1
ATOM 947 C CA . LEU A 1 122 ? 38.615 65.606 -28.193 1.00 62.69 122 LEU A CA 1
ATOM 948 C C . LEU A 1 122 ? 38.650 65.623 -26.664 1.00 62.69 122 LEU A C 1
ATOM 950 O O . LEU A 1 122 ? 38.460 64.580 -26.054 1.00 62.69 122 LEU A O 1
ATOM 954 N N . ASP A 1 123 ? 38.787 66.796 -26.050 1.00 69.50 123 ASP A N 1
ATOM 955 C CA . ASP A 1 123 ? 38.753 66.973 -24.596 1.00 69.50 123 ASP A CA 1
ATOM 956 C C . ASP A 1 123 ? 37.386 66.576 -24.018 1.00 69.50 123 ASP A C 1
ATOM 958 O O . ASP A 1 123 ? 37.302 65.829 -23.044 1.00 69.50 123 ASP A O 1
ATOM 962 N N . LYS A 1 124 ? 36.285 66.941 -24.691 1.00 68.38 124 LYS A N 1
ATOM 963 C CA . LYS A 1 124 ? 34.927 66.492 -24.328 1.00 68.38 124 LYS A CA 1
ATOM 964 C C . LYS A 1 124 ? 34.709 64.991 -24.521 1.00 68.38 124 LYS A C 1
ATOM 966 O O . LYS A 1 124 ? 33.928 64.402 -23.771 1.00 68.38 124 LYS A O 1
ATOM 971 N N . LEU A 1 125 ? 35.339 64.374 -25.521 1.00 60.59 125 LEU A N 1
ATOM 972 C CA . LEU A 1 125 ? 35.255 62.931 -25.762 1.00 60.59 125 LEU A CA 1
ATOM 973 C C . LEU A 1 125 ? 36.069 62.151 -24.731 1.00 60.59 125 LEU A C 1
ATOM 975 O O . LEU A 1 125 ? 35.516 61.233 -24.133 1.00 60.59 125 LEU A O 1
ATOM 979 N N . HIS A 1 126 ? 37.302 62.570 -24.446 1.00 65.19 126 HIS A N 1
ATOM 980 C CA . HIS A 1 126 ? 38.124 61.986 -23.387 1.00 65.19 126 HIS A CA 1
ATOM 981 C C . HIS A 1 126 ? 37.487 62.179 -22.009 1.00 65.19 126 HIS A C 1
ATOM 983 O O . HIS A 1 126 ? 37.396 61.225 -21.249 1.00 65.19 126 HIS A O 1
ATOM 989 N N . THR A 1 127 ? 36.896 63.346 -21.730 1.00 69.12 127 THR A N 1
ATOM 990 C CA . THR A 1 127 ? 36.132 63.569 -20.490 1.00 69.12 127 THR A CA 1
ATOM 991 C C . THR A 1 127 ? 34.944 62.606 -20.373 1.00 69.12 127 THR A C 1
ATOM 993 O O . THR A 1 127 ? 34.648 62.103 -19.291 1.00 69.12 127 THR A O 1
ATOM 996 N N . LYS A 1 128 ? 34.241 62.315 -21.476 1.00 64.12 128 LYS A N 1
ATOM 997 C CA . LYS A 1 128 ? 33.131 61.347 -21.475 1.00 64.12 128 LYS A CA 1
ATOM 998 C C . LYS A 1 128 ? 33.606 59.904 -21.338 1.00 64.12 128 LYS A C 1
ATOM 1000 O O . LYS A 1 128 ? 32.936 59.125 -20.666 1.00 64.12 128 LYS A O 1
ATOM 1005 N N . GLU A 1 129 ? 34.722 59.560 -21.964 1.00 66.25 129 GLU A N 1
ATOM 1006 C CA . GLU A 1 129 ? 35.362 58.252 -21.845 1.00 66.25 129 GLU A CA 1
ATOM 1007 C C . GLU A 1 129 ? 35.858 58.012 -20.412 1.00 66.25 129 GLU A C 1
ATOM 1009 O O . GLU A 1 129 ? 35.573 56.965 -19.837 1.00 66.25 129 GLU A O 1
ATOM 1014 N N . ASP A 1 130 ? 36.455 59.019 -19.773 1.00 66.25 130 ASP A N 1
ATOM 1015 C CA . ASP A 1 130 ? 36.870 58.972 -18.369 1.00 66.25 130 ASP A CA 1
ATOM 1016 C C . ASP A 1 130 ? 35.680 58.848 -17.413 1.00 66.25 130 ASP A C 1
ATOM 1018 O O . ASP A 1 130 ? 35.729 58.074 -16.455 1.00 66.25 130 ASP A O 1
ATOM 1022 N N . ILE A 1 131 ? 34.577 59.562 -17.674 1.00 69.19 131 ILE A N 1
ATOM 1023 C CA . ILE A 1 131 ? 33.334 59.405 -16.903 1.00 69.19 131 ILE A CA 1
ATOM 1024 C C . ILE A 1 131 ? 32.780 57.988 -17.076 1.00 69.19 131 ILE A C 1
ATOM 1026 O O . ILE A 1 131 ? 32.368 57.379 -16.088 1.00 69.19 131 ILE A O 1
ATOM 1030 N N . LEU A 1 132 ? 32.783 57.442 -18.294 1.00 59.88 132 LEU A N 1
ATOM 1031 C CA . LEU A 1 132 ? 32.302 56.087 -18.565 1.00 59.88 132 LEU A CA 1
ATOM 1032 C C . LEU A 1 132 ? 33.170 55.038 -17.861 1.00 59.88 132 LEU A C 1
ATOM 1034 O O . LEU A 1 132 ? 32.631 54.144 -17.211 1.00 59.88 132 LEU A O 1
ATOM 1038 N N . ASN A 1 133 ? 34.493 55.182 -17.923 1.00 62.16 133 ASN A N 1
ATOM 1039 C CA . ASN A 1 133 ? 35.439 54.272 -17.284 1.00 62.16 133 ASN A CA 1
ATOM 1040 C C . ASN A 1 133 ? 35.328 54.334 -15.755 1.00 62.16 133 ASN A C 1
ATOM 1042 O O . ASN A 1 133 ? 35.186 53.290 -15.120 1.00 62.16 133 ASN A O 1
ATOM 1046 N N . ARG A 1 134 ? 35.247 55.535 -15.161 1.00 67.81 134 ARG A N 1
ATOM 1047 C CA . ARG A 1 134 ? 34.988 55.704 -13.717 1.00 67.81 134 ARG A CA 1
ATOM 1048 C C . ARG A 1 134 ? 33.644 55.120 -13.296 1.00 67.81 134 ARG A C 1
ATOM 1050 O O . ARG A 1 134 ? 33.561 54.467 -12.261 1.00 67.81 134 ARG A O 1
ATOM 1057 N N . THR A 1 135 ? 32.603 55.306 -14.108 1.00 65.81 135 THR A N 1
ATOM 1058 C CA . THR A 1 135 ? 31.281 54.721 -13.840 1.00 65.81 135 THR A CA 1
ATOM 1059 C C . THR A 1 135 ? 31.349 53.194 -13.891 1.00 65.81 135 THR A C 1
ATOM 1061 O O . THR A 1 135 ? 30.774 52.525 -13.038 1.00 65.81 135 THR A O 1
ATOM 1064 N N . ASN A 1 136 ? 32.087 52.621 -14.844 1.00 61.16 136 ASN A N 1
ATOM 1065 C CA . ASN A 1 136 ? 32.247 51.174 -14.982 1.00 61.16 136 ASN A CA 1
ATOM 1066 C C . ASN A 1 136 ? 33.063 50.556 -13.826 1.00 61.16 136 ASN A C 1
ATOM 1068 O O . ASN A 1 136 ? 32.744 49.467 -13.341 1.00 61.16 136 ASN A O 1
ATOM 1072 N N . GLU A 1 137 ? 34.077 51.266 -13.330 1.00 69.00 137 GLU A N 1
ATOM 1073 C CA . GLU A 1 137 ? 34.832 50.880 -12.133 1.00 69.00 137 GLU A CA 1
ATOM 1074 C C . GLU A 1 137 ? 33.967 50.937 -10.863 1.00 69.00 137 GLU A C 1
ATOM 1076 O O . GLU A 1 137 ? 33.982 49.999 -10.060 1.00 69.00 137 GLU A O 1
ATOM 1081 N N . GLU A 1 138 ? 33.159 51.988 -10.693 1.00 67.69 138 GLU A N 1
ATOM 1082 C CA . GLU A 1 138 ? 32.214 52.104 -9.575 1.00 67.69 138 GLU A CA 1
ATOM 1083 C C . GLU A 1 138 ? 31.133 51.015 -9.625 1.00 67.69 138 GLU A C 1
ATOM 1085 O O . GLU A 1 138 ? 30.870 50.366 -8.611 1.00 67.69 138 GLU A O 1
ATOM 1090 N N . VAL A 1 139 ? 30.575 50.734 -10.806 1.00 62.00 139 VAL A N 1
ATOM 1091 C CA . VAL A 1 139 ? 29.635 49.626 -11.059 1.00 62.00 139 VAL A CA 1
ATOM 1092 C C . VAL A 1 139 ? 30.248 48.288 -10.652 1.00 62.00 139 VAL A C 1
ATOM 1094 O O . VAL A 1 139 ? 29.622 47.509 -9.932 1.00 62.00 139 VAL A O 1
ATOM 1097 N N . THR A 1 140 ? 31.487 48.026 -11.071 1.00 62.88 140 THR A N 1
ATOM 1098 C CA . THR A 1 140 ? 32.189 46.775 -10.758 1.00 62.88 140 THR A CA 1
ATOM 1099 C C . THR A 1 140 ? 32.418 46.636 -9.252 1.00 62.88 140 THR A C 1
ATOM 1101 O O . THR A 1 140 ? 32.189 45.562 -8.688 1.00 62.88 140 THR A O 1
ATOM 1104 N N . ARG A 1 141 ? 32.774 47.732 -8.570 1.00 72.75 141 ARG A N 1
ATOM 1105 C CA . ARG A 1 141 ? 32.942 47.765 -7.110 1.00 72.75 141 ARG A CA 1
ATOM 1106 C C . ARG A 1 141 ? 31.618 47.525 -6.372 1.00 72.75 141 ARG A C 1
ATOM 1108 O O . ARG A 1 141 ? 31.596 46.770 -5.397 1.00 72.75 141 ARG A O 1
ATOM 1115 N N . VAL A 1 142 ? 30.511 48.104 -6.841 1.00 66.25 142 VAL A N 1
ATOM 1116 C CA . VAL A 1 142 ? 29.171 47.892 -6.259 1.00 66.25 142 VAL A CA 1
ATOM 1117 C C . VAL A 1 142 ? 28.718 46.443 -6.450 1.00 66.25 142 VAL A C 1
ATOM 1119 O O . VAL A 1 142 ? 28.243 45.823 -5.500 1.00 66.25 142 VAL A O 1
ATOM 1122 N N . LEU A 1 143 ? 28.934 45.865 -7.635 1.00 60.03 143 LEU A N 1
ATOM 1123 C CA . LEU A 1 143 ? 28.592 44.470 -7.927 1.00 60.03 143 LEU A CA 1
ATOM 1124 C C . LEU A 1 143 ? 29.410 43.480 -7.086 1.00 60.03 143 LEU A C 1
ATOM 1126 O O . LEU A 1 143 ? 28.850 42.519 -6.557 1.00 60.03 143 LEU A O 1
ATOM 1130 N N . GLN A 1 144 ? 30.711 43.724 -6.902 1.00 67.38 144 GLN A N 1
ATOM 1131 C CA . GLN A 1 144 ? 31.553 42.909 -6.016 1.00 67.38 144 GLN A CA 1
ATOM 1132 C C . GLN A 1 144 ? 31.124 43.015 -4.547 1.00 67.38 144 GLN A C 1
ATOM 1134 O O . GLN A 1 144 ? 31.065 41.999 -3.848 1.00 67.38 144 GLN A O 1
ATOM 1139 N N . THR A 1 145 ? 30.768 44.218 -4.086 1.00 70.12 145 THR A N 1
ATOM 1140 C CA . THR A 1 145 ? 30.270 44.440 -2.718 1.00 70.12 145 THR A CA 1
ATOM 1141 C C . THR A 1 145 ? 28.951 43.698 -2.490 1.00 70.12 145 THR A C 1
ATOM 1143 O O . THR A 1 145 ? 28.847 42.907 -1.553 1.00 70.12 145 THR A O 1
ATOM 1146 N N . ALA A 1 146 ? 27.984 43.838 -3.404 1.00 62.53 146 ALA A N 1
ATOM 1147 C CA . ALA A 1 146 ? 26.703 43.135 -3.335 1.00 62.53 146 ALA A CA 1
ATOM 1148 C C . ALA A 1 146 ? 26.872 41.607 -3.398 1.00 62.53 146 ALA A C 1
ATOM 1150 O O . ALA A 1 146 ? 26.240 40.875 -2.637 1.00 62.53 146 ALA A O 1
ATOM 1151 N N . SER A 1 147 ? 27.765 41.105 -4.258 1.00 61.56 147 SER A N 1
ATOM 1152 C CA . SER A 1 147 ? 28.062 39.671 -4.345 1.00 61.56 147 SER A CA 1
ATOM 1153 C C . SER A 1 147 ? 28.657 39.122 -3.044 1.00 61.56 147 SER A C 1
ATOM 1155 O O . SER A 1 147 ? 28.348 37.994 -2.653 1.00 61.56 147 SER A O 1
ATOM 1157 N N . THR A 1 148 ? 29.497 39.906 -2.364 1.00 70.56 148 THR A N 1
ATOM 1158 C CA . THR A 1 148 ? 30.106 39.521 -1.082 1.00 70.56 148 THR A CA 1
ATOM 1159 C C . THR A 1 148 ? 29.063 39.496 0.037 1.00 70.56 148 THR A C 1
ATOM 1161 O O . THR A 1 148 ? 29.011 38.535 0.806 1.00 70.56 148 THR A O 1
ATOM 1164 N N . GLU A 1 149 ? 28.163 40.483 0.081 1.00 69.50 149 GLU A N 1
ATOM 1165 C CA . GLU A 1 149 ? 27.040 40.494 1.026 1.00 69.50 149 GLU A CA 1
ATOM 1166 C C . GLU A 1 149 ? 26.079 39.318 0.803 1.00 69.50 149 GLU A C 1
ATOM 1168 O O . GLU A 1 149 ? 25.690 38.655 1.765 1.00 69.50 149 GLU A O 1
ATOM 1173 N N . ILE A 1 150 ? 25.744 38.993 -0.452 1.00 61.44 150 ILE A N 1
ATOM 1174 C CA . ILE A 1 150 ? 24.894 37.837 -0.788 1.00 61.44 150 ILE A CA 1
ATOM 1175 C C . ILE A 1 150 ? 25.541 36.530 -0.326 1.00 61.44 150 ILE A C 1
ATOM 1177 O O . ILE A 1 150 ? 24.849 35.659 0.206 1.00 61.44 150 ILE A O 1
ATOM 1181 N N . LYS A 1 151 ? 26.860 36.382 -0.497 1.00 65.12 151 LYS A N 1
ATOM 1182 C CA . LYS A 1 151 ? 27.585 35.197 -0.027 1.00 65.12 151 LYS A CA 1
ATOM 1183 C C . LYS A 1 151 ? 27.505 35.067 1.500 1.00 65.12 151 LYS A C 1
ATOM 1185 O O . LYS A 1 151 ? 27.141 34.000 1.987 1.00 65.12 151 LYS A O 1
ATOM 1190 N N . GLY A 1 152 ? 27.731 36.158 2.236 1.00 71.12 152 GLY A N 1
ATOM 1191 C CA . GLY A 1 152 ? 27.620 36.167 3.700 1.00 71.12 152 GLY A CA 1
ATOM 1192 C C . GLY A 1 152 ? 26.195 35.913 4.211 1.00 71.12 152 GLY A C 1
ATOM 1193 O O . GLY A 1 152 ? 26.003 35.231 5.217 1.00 71.12 152 GLY A O 1
ATOM 1194 N N . LEU A 1 153 ? 25.175 36.409 3.505 1.00 63.91 153 LEU A N 1
ATOM 1195 C CA . LEU A 1 153 ? 23.770 36.139 3.830 1.00 63.91 153 LEU A CA 1
ATOM 1196 C C . LEU A 1 153 ? 23.385 34.677 3.563 1.00 63.91 153 LEU A C 1
ATOM 1198 O O . LEU A 1 153 ? 22.654 34.099 4.362 1.00 63.91 153 LEU A O 1
ATOM 1202 N N . ARG A 1 154 ? 23.903 34.055 2.495 1.00 57.34 154 ARG A N 1
ATOM 1203 C CA . ARG A 1 154 ? 23.698 32.623 2.208 1.00 57.34 154 ARG A CA 1
ATOM 1204 C C . ARG A 1 154 ? 24.370 31.716 3.236 1.00 57.34 154 ARG A C 1
ATOM 1206 O O . ARG A 1 154 ? 23.783 30.709 3.613 1.00 57.34 154 ARG A O 1
ATOM 1213 N N . GLU A 1 155 ? 25.562 32.072 3.707 1.00 66.50 155 GLU A N 1
ATOM 1214 C CA . GLU A 1 155 ? 26.235 31.337 4.788 1.00 66.50 155 GLU A CA 1
ATOM 1215 C C . GLU A 1 155 ? 25.468 31.455 6.110 1.00 66.50 155 GLU A C 1
ATOM 1217 O O . GLU A 1 155 ? 25.235 30.443 6.767 1.00 66.50 155 GLU A O 1
ATOM 1222 N N . LYS A 1 156 ? 24.968 32.650 6.457 1.00 64.88 156 LYS A N 1
ATOM 1223 C CA . LYS A 1 156 ? 24.071 32.818 7.614 1.00 64.88 156 LYS A CA 1
ATOM 1224 C C . LYS A 1 156 ? 22.784 32.010 7.472 1.00 64.88 156 LYS A C 1
ATOM 1226 O O . LYS A 1 156 ? 22.407 31.331 8.414 1.00 64.88 156 LYS A O 1
ATOM 1231 N N . LEU A 1 157 ? 22.154 32.029 6.296 1.00 55.97 157 LEU A N 1
ATOM 1232 C CA . LEU A 1 157 ? 20.960 31.232 6.010 1.00 55.97 157 LEU A CA 1
ATOM 1233 C C . LEU A 1 157 ? 21.231 29.732 6.179 1.00 55.97 157 LEU A C 1
ATOM 1235 O O . LEU A 1 157 ? 20.439 29.040 6.811 1.00 55.97 157 LEU A O 1
ATOM 1239 N N . LYS A 1 158 ? 22.358 29.235 5.658 1.00 57.06 158 LYS A N 1
ATOM 1240 C CA . LYS A 1 158 ? 22.774 27.835 5.801 1.00 57.06 158 LYS A CA 1
ATOM 1241 C C . LYS A 1 158 ? 22.975 27.456 7.270 1.00 57.06 158 LYS A C 1
ATOM 1243 O O . LYS A 1 158 ? 22.489 26.409 7.681 1.00 57.06 158 LYS A O 1
ATOM 1248 N N . ASN A 1 159 ? 23.622 28.316 8.056 1.00 60.56 159 ASN A N 1
ATOM 1249 C CA . ASN A 1 159 ? 23.843 28.073 9.482 1.00 60.56 159 ASN A CA 1
ATOM 1250 C C . ASN A 1 159 ? 22.526 28.093 10.272 1.00 60.56 159 ASN A C 1
ATOM 1252 O O . ASN A 1 159 ? 22.257 27.148 11.001 1.00 60.56 159 ASN A O 1
ATOM 1256 N N . THR A 1 160 ? 21.655 29.083 10.052 1.00 52.22 160 THR A N 1
ATOM 1257 C CA . THR A 1 160 ? 20.332 29.155 10.701 1.00 52.22 160 THR A CA 1
ATOM 1258 C C . THR A 1 160 ? 19.422 27.987 10.298 1.00 52.22 160 THR A C 1
ATOM 1260 O O . THR A 1 160 ? 18.657 27.491 11.117 1.00 52.22 160 THR A O 1
ATOM 1263 N N . THR A 1 161 ? 19.521 27.498 9.057 1.00 51.72 161 THR A N 1
ATOM 1264 C CA . THR A 1 161 ? 18.785 26.303 8.599 1.00 51.72 161 THR A CA 1
ATOM 1265 C C . THR A 1 161 ? 19.342 25.025 9.231 1.00 51.72 161 THR A C 1
ATOM 1267 O O . THR A 1 161 ? 18.573 24.143 9.597 1.00 51.72 161 THR A O 1
ATOM 1270 N N . GLY A 1 162 ? 20.665 24.932 9.409 1.00 52.12 162 GLY A N 1
ATOM 1271 C CA . GLY A 1 162 ? 21.316 23.829 10.121 1.00 52.12 162 GLY A CA 1
ATOM 1272 C C . GLY A 1 162 ? 20.962 23.788 11.610 1.00 52.12 162 GLY A C 1
ATOM 1273 O O . GLY A 1 162 ? 20.684 22.713 12.133 1.00 52.12 162 GLY A O 1
ATOM 1274 N N . GLU A 1 163 ? 20.893 24.950 12.265 1.00 52.50 163 GLU A N 1
ATOM 1275 C CA . GLU A 1 163 ? 20.420 25.105 13.651 1.00 52.50 163 GLU A CA 1
ATOM 1276 C C . GLU A 1 163 ? 18.929 24.735 13.789 1.00 52.50 163 GLU A C 1
ATOM 1278 O O . GLU A 1 163 ? 18.537 24.060 14.739 1.00 52.50 163 GLU A O 1
ATOM 1283 N N . LEU A 1 164 ? 18.089 25.084 12.805 1.00 47.16 164 LEU A N 1
ATOM 1284 C CA . LEU A 1 164 ? 16.678 24.676 12.770 1.00 47.16 164 LEU A CA 1
ATOM 1285 C C . LEU A 1 164 ? 16.512 23.159 12.566 1.00 47.16 164 LEU A C 1
ATOM 1287 O O . LEU A 1 164 ? 15.661 22.548 13.209 1.00 47.16 164 LEU A O 1
ATOM 1291 N N . ALA A 1 165 ? 17.343 22.551 11.714 1.00 44.03 165 ALA A N 1
ATOM 1292 C CA . ALA A 1 165 ? 17.357 21.107 11.485 1.00 44.03 165 ALA A CA 1
ATOM 1293 C C . ALA A 1 165 ? 17.802 20.339 12.741 1.00 44.03 165 ALA A C 1
ATOM 1295 O O . ALA A 1 165 ? 17.198 19.330 13.087 1.00 44.03 165 ALA A O 1
ATOM 1296 N N . THR A 1 166 ? 18.786 20.856 13.485 1.00 41.41 166 THR A N 1
ATOM 1297 C CA . THR A 1 166 ? 19.204 20.266 14.769 1.00 41.41 166 THR A CA 1
ATOM 1298 C C . THR A 1 166 ? 18.140 20.420 15.859 1.00 41.41 166 THR A C 1
ATOM 1300 O O . THR A 1 166 ? 17.918 19.469 16.604 1.00 41.41 166 THR A O 1
ATOM 1303 N N . CYS A 1 167 ? 17.392 21.533 15.914 1.00 39.72 167 CYS A N 1
ATOM 1304 C CA . CYS A 1 167 ? 16.252 21.646 16.838 1.00 39.72 167 CYS A CA 1
ATOM 1305 C C . CYS A 1 167 ? 15.052 20.740 16.441 1.00 39.72 167 CYS A C 1
ATOM 1307 O O . CYS A 1 167 ? 14.232 20.430 17.304 1.00 39.72 167 CYS A O 1
ATOM 1309 N N . GLN A 1 168 ? 14.915 20.298 15.178 1.00 39.66 168 GLN A N 1
ATOM 1310 C CA . GLN A 1 168 ? 13.850 19.367 14.748 1.00 39.66 168 GLN A CA 1
ATOM 1311 C C . GLN A 1 168 ? 14.102 17.911 15.173 1.00 39.66 168 GLN A C 1
ATOM 1313 O O . GLN A 1 168 ? 13.142 17.165 15.366 1.00 39.66 168 GLN A O 1
ATOM 1318 N N . VAL A 1 169 ? 15.366 17.523 15.371 1.00 36.59 169 VAL A N 1
ATOM 1319 C CA . VAL A 1 169 ? 15.757 16.161 15.774 1.00 36.59 169 VAL A CA 1
ATOM 1320 C C . VAL A 1 169 ? 15.427 15.884 17.249 1.00 36.59 169 VAL A C 1
ATOM 1322 O O . VAL A 1 169 ? 15.061 14.768 17.601 1.00 36.59 169 VAL A O 1
ATOM 1325 N N . SER A 1 170 ? 15.434 16.897 18.122 1.00 32.69 170 SER A N 1
ATOM 1326 C CA . SER A 1 170 ? 15.170 16.711 19.562 1.00 32.69 170 SER A CA 1
ATOM 1327 C C . SER A 1 170 ? 13.696 16.473 19.944 1.00 32.69 170 SER A C 1
ATOM 1329 O O . SER A 1 170 ? 13.409 16.316 21.128 1.00 32.69 170 SER A O 1
ATOM 1331 N N . MET A 1 171 ? 12.756 16.442 18.987 1.00 32.72 171 MET A N 1
ATOM 1332 C CA . MET A 1 171 ? 11.319 16.219 19.247 1.00 32.72 171 MET A CA 1
ATOM 1333 C C . MET A 1 171 ? 10.790 14.839 18.817 1.00 32.72 171 MET A C 1
ATOM 1335 O O . MET A 1 171 ? 9.606 14.560 19.009 1.00 32.72 171 MET A O 1
ATOM 1339 N N . VAL A 1 172 ? 11.633 13.958 18.270 1.00 35.94 172 VAL A N 1
ATOM 1340 C CA . VAL A 1 172 ? 11.218 12.603 17.873 1.00 35.94 172 VAL A CA 1
ATOM 1341 C C . VAL A 1 172 ? 11.542 11.630 19.006 1.00 35.94 172 VAL A C 1
ATOM 1343 O O . VAL A 1 172 ? 12.632 11.076 19.101 1.00 35.94 172 VAL A O 1
ATOM 1346 N N . GLY A 1 173 ? 10.591 11.472 19.927 1.00 29.67 173 GLY A N 1
ATOM 1347 C CA . GLY A 1 173 ? 10.641 10.431 20.950 1.00 29.67 173 GLY A CA 1
ATOM 1348 C C . GLY A 1 173 ? 10.549 9.033 20.329 1.00 29.67 173 GLY A C 1
ATOM 1349 O O . GLY A 1 173 ? 9.784 8.808 19.397 1.00 29.67 173 GLY A O 1
ATOM 1350 N N . THR A 1 174 ? 11.319 8.101 20.884 1.00 26.98 174 THR A N 1
ATOM 1351 C CA . THR A 1 174 ? 11.441 6.678 20.531 1.00 26.98 174 THR A CA 1
ATOM 1352 C C . THR A 1 174 ? 10.105 5.967 20.244 1.00 26.98 174 THR A C 1
ATOM 1354 O O . THR A 1 174 ? 9.115 6.136 20.965 1.00 26.98 174 THR A O 1
ATOM 1357 N N . HIS A 1 175 ? 10.054 5.132 19.196 1.00 35.25 175 HIS A N 1
ATOM 1358 C CA . HIS A 1 175 ? 8.898 4.287 18.859 1.00 35.25 175 HIS A CA 1
ATOM 1359 C C . HIS A 1 175 ? 9.309 2.819 18.765 1.00 35.25 175 HIS A C 1
ATOM 1361 O O . HIS A 1 175 ? 10.133 2.435 17.948 1.00 35.25 175 HIS A O 1
ATOM 1367 N N . THR A 1 176 ? 8.695 1.991 19.605 1.00 25.64 176 THR A N 1
ATOM 1368 C CA . THR A 1 176 ? 8.703 0.533 19.502 1.00 25.64 176 THR A CA 1
ATOM 1369 C C . THR A 1 176 ? 7.376 0.079 18.896 1.00 25.64 176 THR A C 1
ATOM 1371 O O . THR A 1 176 ? 6.317 0.563 19.304 1.00 25.64 176 THR A O 1
ATOM 1374 N N . SER A 1 177 ? 7.415 -0.861 17.946 1.00 34.28 177 SER A N 1
ATOM 1375 C CA . SER A 1 177 ? 6.229 -1.590 17.479 1.00 34.28 177 SER A CA 1
ATOM 1376 C C . SER A 1 177 ? 6.379 -3.065 17.852 1.00 34.28 177 SER A C 1
ATOM 1378 O O . SER A 1 177 ? 7.364 -3.712 17.498 1.00 34.28 177 SER A O 1
ATOM 1380 N N . GLN A 1 178 ? 5.421 -3.585 18.619 1.00 27.89 178 GLN A N 1
ATOM 1381 C CA . GLN A 1 178 ? 5.252 -5.017 18.837 1.00 27.89 178 GLN A CA 1
ATOM 1382 C C . GLN A 1 178 ? 4.148 -5.515 17.906 1.00 27.89 178 GLN A C 1
ATOM 1384 O O . GLN A 1 178 ? 3.059 -4.944 17.867 1.00 27.89 178 GLN A O 1
ATOM 1389 N N . LYS A 1 179 ? 4.422 -6.609 17.190 1.00 29.59 179 LYS A N 1
ATOM 1390 C CA . LYS A 1 179 ? 3.428 -7.358 16.417 1.00 29.59 179 LYS A CA 1
ATOM 1391 C C . LYS A 1 179 ? 2.377 -7.911 17.386 1.00 29.59 179 LYS A C 1
ATOM 1393 O O . LYS A 1 179 ? 2.684 -8.801 18.179 1.00 29.59 179 LYS A O 1
ATOM 1398 N N . ALA A 1 180 ? 1.149 -7.392 17.345 1.00 33.47 180 ALA A N 1
ATOM 1399 C CA . ALA A 1 180 ? 0.034 -8.073 17.992 1.00 33.47 180 ALA A CA 1
ATOM 1400 C C . ALA A 1 180 ? -0.182 -9.427 17.282 1.00 33.47 180 ALA A C 1
ATOM 1402 O O . ALA A 1 180 ? -0.060 -9.490 16.055 1.00 33.47 180 ALA A O 1
ATOM 1403 N N . PRO A 1 181 ? -0.463 -10.519 18.015 1.00 32.78 181 PRO A N 1
ATOM 1404 C CA . PRO A 1 181 ? -0.689 -11.825 17.410 1.00 32.78 181 PRO A CA 1
ATOM 1405 C C . PRO A 1 181 ? -1.806 -11.749 16.365 1.00 32.78 181 PRO A C 1
ATOM 1407 O O . PRO A 1 181 ? -2.842 -11.131 16.616 1.00 32.78 181 PRO A O 1
ATOM 1410 N N . VAL A 1 182 ? -1.614 -12.411 15.220 1.00 38.00 182 VAL A N 1
ATOM 1411 C CA . VAL A 1 182 ? -2.687 -12.642 14.245 1.00 38.00 182 VAL A CA 1
ATOM 1412 C C . VAL A 1 182 ? -3.764 -13.451 14.955 1.00 38.00 182 VAL A C 1
ATOM 1414 O O . VAL A 1 182 ? -3.580 -14.627 15.264 1.00 38.00 182 VAL A O 1
ATOM 1417 N N . ALA A 1 183 ? -4.864 -12.794 15.288 1.00 43.78 183 ALA A N 1
ATOM 1418 C CA . ALA A 1 183 ? -5.960 -13.420 15.990 1.00 43.78 183 ALA A CA 1
ATOM 1419 C C . ALA A 1 183 ? -6.962 -13.944 14.949 1.00 43.78 183 ALA A C 1
ATOM 1421 O O . ALA A 1 183 ? -7.626 -13.172 14.262 1.00 43.78 183 ALA A O 1
ATOM 1422 N N . ASP A 1 184 ? -7.027 -15.270 14.816 1.00 54.88 184 ASP A N 1
ATOM 1423 C CA . ASP A 1 184 ? -7.945 -15.996 13.931 1.00 54.88 184 ASP A CA 1
ATOM 1424 C C . ASP A 1 184 ? -9.367 -15.989 14.520 1.00 54.88 184 ASP A C 1
ATOM 1426 O O . ASP A 1 184 ? -9.822 -16.950 15.145 1.00 54.88 184 ASP A O 1
ATOM 1430 N N . PHE A 1 185 ? -10.053 -14.848 14.411 1.00 63.66 185 PHE A N 1
ATOM 1431 C CA . PHE A 1 185 ? -11.459 -14.710 14.783 1.00 63.66 185 PHE A CA 1
ATOM 1432 C C . PHE A 1 185 ? -12.314 -14.265 13.593 1.00 63.66 185 PHE A C 1
ATOM 1434 O O . PHE A 1 185 ? -11.919 -13.461 12.753 1.00 63.66 185 PHE A O 1
ATOM 1441 N N . THR A 1 186 ? -13.543 -14.772 13.537 1.00 71.56 186 THR A N 1
ATOM 1442 C CA . THR A 1 186 ? -14.567 -14.349 12.584 1.00 71.56 186 THR A CA 1
ATOM 1443 C C . THR A 1 186 ? -15.340 -13.158 13.140 1.00 71.56 186 THR A C 1
ATOM 1445 O O . THR A 1 186 ? -15.866 -13.233 14.256 1.00 71.56 186 THR A O 1
ATOM 1448 N N . THR A 1 187 ? -15.480 -12.108 12.332 1.00 80.50 187 THR A N 1
ATOM 1449 C CA . THR A 1 187 ? -16.228 -10.890 12.676 1.00 80.50 187 THR A CA 1
ATOM 1450 C C . THR A 1 187 ? -17.514 -10.794 11.863 1.00 80.50 187 THR A C 1
ATOM 1452 O O . THR A 1 187 ? -17.499 -10.954 10.641 1.00 80.50 187 THR A O 1
ATOM 1455 N N . PHE A 1 188 ? -18.623 -10.455 12.516 1.00 88.31 188 PHE A N 1
ATOM 1456 C CA . PHE A 1 188 ? -19.824 -9.949 11.852 1.00 88.31 188 PHE A CA 1
ATOM 1457 C C . PHE A 1 188 ? -19.999 -8.468 12.201 1.00 88.31 188 PHE A C 1
ATOM 1459 O O . PHE A 1 188 ? -19.952 -8.105 13.376 1.00 88.31 188 PHE A O 1
ATOM 1466 N N . TYR A 1 189 ? -20.194 -7.630 11.180 1.00 89.25 189 TYR A N 1
ATOM 1467 C CA . TYR A 1 189 ? -20.362 -6.181 11.308 1.00 89.25 189 TYR A CA 1
ATOM 1468 C C . TYR A 1 189 ? -21.635 -5.720 10.595 1.00 89.25 189 TYR A C 1
ATOM 1470 O O . TYR A 1 189 ? -21.903 -6.158 9.473 1.00 89.25 189 TYR A O 1
ATOM 1478 N N . CYS A 1 190 ? -22.392 -4.829 11.232 1.00 91.56 190 CYS A N 1
ATOM 1479 C CA . CYS A 1 190 ? -23.549 -4.174 10.640 1.00 91.56 190 CYS A CA 1
ATOM 1480 C C . CYS A 1 190 ? -23.601 -2.690 11.011 1.00 91.56 190 CYS A C 1
ATOM 1482 O O . CYS A 1 190 ? -23.770 -2.345 12.177 1.00 91.56 190 CYS A O 1
ATOM 1484 N N . SER A 1 191 ? -23.520 -1.836 9.994 1.00 88.12 191 SER A N 1
ATOM 1485 C CA . SER A 1 191 ? -23.672 -0.379 10.080 1.00 88.12 191 SER A CA 1
ATOM 1486 C C . SER A 1 191 ? -25.068 0.113 9.704 1.00 88.12 191 SER A C 1
ATOM 1488 O O . SER A 1 191 ? -25.266 1.300 9.523 1.00 88.12 191 SER A O 1
ATOM 1490 N N . PHE A 1 192 ? -26.015 -0.794 9.435 1.00 91.75 192 PHE A N 1
ATOM 1491 C CA . PHE A 1 192 ? -27.383 -0.490 8.978 1.00 91.75 192 PHE A CA 1
ATOM 1492 C C . PHE A 1 192 ? -27.501 0.358 7.690 1.00 91.75 192 PHE A C 1
ATOM 1494 O O . PHE A 1 192 ? -28.598 0.793 7.320 1.00 91.75 192 PHE A O 1
ATOM 1501 N N . GLN A 1 193 ? -26.412 0.522 6.931 1.00 86.06 193 GLN A N 1
ATOM 1502 C CA . GLN A 1 193 ? -26.398 1.254 5.656 1.00 86.06 193 GLN A CA 1
ATOM 1503 C C . GLN A 1 193 ? -27.072 0.466 4.519 1.00 86.06 193 GLN A C 1
ATOM 1505 O O . GLN A 1 193 ? -27.588 1.051 3.565 1.00 86.06 193 GLN A O 1
ATOM 1510 N N . GLN A 1 194 ? -27.134 -0.861 4.638 1.00 83.06 194 GLN A N 1
ATOM 1511 C CA . GLN A 1 194 ? -27.814 -1.745 3.697 1.00 83.06 194 GLN A CA 1
ATOM 1512 C C . GLN A 1 194 ? -29.314 -1.846 4.012 1.00 83.06 194 GLN A C 1
ATOM 1514 O O . GLN A 1 194 ? -29.737 -1.882 5.168 1.00 83.06 194 GLN A O 1
ATOM 1519 N N . THR A 1 195 ? -30.142 -1.924 2.970 1.00 82.44 195 THR A N 1
ATOM 1520 C CA . THR A 1 195 ? -31.609 -1.979 3.100 1.00 82.44 195 THR A CA 1
ATOM 1521 C C . THR A 1 195 ? -32.130 -3.291 3.682 1.00 82.44 195 THR A C 1
ATOM 1523 O O . THR A 1 195 ? -33.259 -3.332 4.160 1.00 82.44 195 THR A O 1
ATOM 1526 N N . ASP A 1 196 ? -31.336 -4.361 3.643 1.00 86.06 196 ASP A N 1
ATOM 1527 C CA . ASP A 1 196 ? -31.661 -5.655 4.250 1.00 86.06 196 ASP A CA 1
ATOM 1528 C C . ASP A 1 196 ? -31.339 -5.709 5.755 1.00 86.06 196 ASP A C 1
ATOM 1530 O O . ASP A 1 196 ? -31.505 -6.760 6.377 1.00 86.06 196 ASP A O 1
ATOM 1534 N N . LEU A 1 197 ? -30.871 -4.593 6.334 1.00 89.56 197 LEU A N 1
ATOM 1535 C CA . LEU A 1 197 ? -30.512 -4.450 7.747 1.00 89.56 197 LEU A CA 1
ATOM 1536 C C . LEU A 1 197 ? -29.540 -5.534 8.225 1.00 89.56 197 LEU A C 1
ATOM 1538 O O . LEU A 1 197 ? -29.633 -5.986 9.364 1.00 89.56 197 LEU A O 1
ATOM 1542 N N . CYS A 1 198 ? -28.657 -6.023 7.349 1.00 91.19 198 CYS A N 1
ATOM 1543 C CA . CYS A 1 198 ? -27.749 -7.132 7.650 1.00 91.19 198 CYS A CA 1
ATOM 1544 C C . CYS A 1 198 ? -28.480 -8.378 8.193 1.00 91.19 198 CYS A C 1
ATOM 1546 O O . CYS A 1 198 ? -27.932 -9.132 9.000 1.00 91.19 198 CYS A O 1
ATOM 1548 N N . ARG A 1 199 ? -29.735 -8.583 7.766 1.00 92.25 199 ARG A N 1
ATOM 1549 C CA . ARG A 1 199 ? -30.642 -9.655 8.206 1.00 92.25 199 ARG A CA 1
ATOM 1550 C C . ARG A 1 199 ? -31.063 -9.589 9.678 1.00 92.25 199 ARG A C 1
ATOM 1552 O O . ARG A 1 199 ? -31.482 -10.606 10.234 1.00 92.25 199 ARG A O 1
ATOM 1559 N N . PHE A 1 200 ? -30.990 -8.420 10.312 1.00 94.62 200 PHE A N 1
ATOM 1560 C CA . PHE A 1 200 ? -31.719 -8.193 11.556 1.00 94.62 200 PHE A CA 1
ATOM 1561 C C . PHE A 1 200 ? -33.232 -8.270 11.314 1.00 94.62 200 PHE A C 1
ATOM 1563 O O . PHE A 1 200 ? -33.739 -7.956 10.237 1.00 94.62 200 PHE A O 1
ATOM 1570 N N . THR A 1 201 ? -33.959 -8.701 12.337 1.00 93.50 201 THR A N 1
ATOM 1571 C CA . THR A 1 201 ? -35.408 -8.908 12.300 1.00 93.50 201 THR A CA 1
ATOM 1572 C C . THR A 1 201 ? -36.066 -8.198 13.473 1.00 93.50 201 THR A C 1
ATOM 1574 O O . THR A 1 201 ? -35.527 -8.201 14.579 1.00 93.50 201 THR A O 1
ATOM 1577 N N . GLN A 1 202 ? -37.220 -7.580 13.233 1.00 90.31 202 GLN A N 1
ATOM 1578 C CA . GLN A 1 202 ? -38.054 -7.036 14.303 1.00 90.31 202 GLN A CA 1
ATOM 1579 C C . GLN A 1 202 ? -38.859 -8.160 14.942 1.00 90.31 202 GLN A C 1
ATOM 1581 O O . GLN A 1 202 ? -39.302 -9.090 14.255 1.00 90.31 202 GLN A O 1
ATOM 1586 N N . ASP A 1 203 ? -39.037 -8.078 16.251 1.00 86.25 203 ASP A N 1
ATOM 1587 C CA . ASP A 1 203 ? -39.946 -8.962 16.960 1.00 86.25 203 ASP A CA 1
ATOM 1588 C C . ASP A 1 203 ? -41.399 -8.575 16.658 1.00 86.25 203 ASP A C 1
ATOM 1590 O O . ASP A 1 203 ? -41.716 -7.408 16.489 1.00 86.25 203 ASP A O 1
ATOM 1594 N N . ARG A 1 204 ? -42.293 -9.561 16.564 1.00 82.19 204 ARG A N 1
ATOM 1595 C CA . ARG A 1 204 ? -43.720 -9.313 16.290 1.00 82.19 204 ARG A CA 1
ATOM 1596 C C . ARG A 1 204 ? -44.577 -9.330 17.548 1.00 82.19 204 ARG A C 1
ATOM 1598 O O . ARG A 1 204 ? -45.734 -8.926 17.496 1.00 82.19 204 ARG A O 1
ATOM 1605 N N . ASP A 1 205 ? -44.014 -9.803 18.657 1.00 80.56 205 ASP A N 1
ATOM 1606 C CA . ASP A 1 205 ? -44.722 -9.985 19.921 1.00 80.56 205 ASP A CA 1
ATOM 1607 C C . ASP A 1 205 ? -44.435 -8.837 20.907 1.00 80.56 205 ASP A C 1
ATOM 1609 O O . ASP A 1 205 ? -44.538 -9.021 22.124 1.00 80.56 205 ASP A O 1
ATOM 1613 N N . ASP A 1 206 ? -43.964 -7.680 20.429 1.00 76.62 206 ASP A N 1
ATOM 1614 C CA . ASP A 1 206 ? -43.702 -6.476 21.223 1.00 76.62 206 ASP A CA 1
ATOM 1615 C C . ASP A 1 206 ? -44.729 -5.359 20.964 1.00 76.62 206 ASP A C 1
ATOM 1617 O O . ASP A 1 206 ? -45.842 -5.611 20.502 1.00 76.62 206 ASP A O 1
ATOM 1621 N N . ASN A 1 207 ? -44.425 -4.132 21.399 1.00 81.88 207 ASN A N 1
ATOM 1622 C CA . ASN A 1 207 ? -45.364 -3.021 21.294 1.00 81.88 207 ASN A CA 1
ATOM 1623 C C . ASN A 1 207 ? -45.149 -2.154 20.047 1.00 81.88 207 ASN A C 1
ATOM 1625 O O . ASN A 1 207 ? -46.056 -1.394 19.705 1.00 81.88 207 ASN A O 1
ATOM 1629 N N . THR A 1 208 ? -43.948 -2.155 19.464 1.00 81.94 208 THR A N 1
ATOM 1630 C CA . THR A 1 208 ? -43.543 -1.272 18.361 1.00 81.94 208 THR A CA 1
ATOM 1631 C C . THR A 1 208 ? -42.204 -1.722 17.785 1.00 81.94 208 THR A C 1
ATOM 1633 O O . THR A 1 208 ? -41.391 -2.281 18.507 1.00 81.94 208 THR A O 1
ATOM 1636 N N . ASP A 1 209 ? -41.937 -1.350 16.533 1.00 86.56 209 ASP A N 1
ATOM 1637 C CA . ASP A 1 209 ? -40.686 -1.673 15.845 1.00 86.56 209 ASP A CA 1
ATOM 1638 C C . ASP A 1 209 ? -39.616 -0.576 15.975 1.00 86.56 209 ASP A C 1
ATOM 1640 O O . ASP A 1 209 ? -39.917 0.625 16.014 1.00 86.56 209 ASP A O 1
ATOM 1644 N N . TRP A 1 210 ? -38.342 -0.980 15.913 1.00 89.81 210 TRP A N 1
ATOM 1645 C CA . TRP A 1 210 ? -37.234 -0.050 15.688 1.00 89.81 210 TRP A CA 1
ATOM 1646 C C . TRP A 1 210 ? -37.348 0.576 14.292 1.00 89.81 210 TRP A C 1
ATOM 1648 O O . TRP A 1 210 ? -37.709 -0.081 13.321 1.00 89.81 210 TRP A O 1
ATOM 1658 N N . THR A 1 211 ? -36.991 1.842 14.136 1.00 88.31 211 THR A N 1
ATOM 1659 C CA . THR A 1 211 ? -37.053 2.530 12.843 1.00 88.31 211 THR A CA 1
ATOM 1660 C C . THR A 1 211 ? -35.657 2.811 12.310 1.00 88.31 211 THR A C 1
ATOM 1662 O O . THR A 1 211 ? -34.807 3.310 13.040 1.00 88.31 211 THR A O 1
ATOM 1665 N N . ARG A 1 212 ? -35.426 2.558 11.020 1.00 90.06 212 ARG A N 1
ATOM 1666 C CA . ARG A 1 212 ? -34.173 2.933 10.356 1.00 90.06 212 ARG A CA 1
ATOM 1667 C C . ARG A 1 212 ? -34.116 4.452 10.127 1.00 90.06 212 ARG A C 1
ATOM 1669 O O . ARG A 1 212 ? -34.917 5.007 9.376 1.00 90.06 212 ARG A O 1
ATOM 1676 N N . GLN A 1 213 ? -33.225 5.093 10.874 1.00 83.69 213 GLN A N 1
ATOM 1677 C CA . GLN A 1 213 ? -32.812 6.499 10.929 1.00 83.69 213 GLN A CA 1
ATOM 1678 C C . GLN A 1 213 ? -31.919 6.968 9.791 1.00 83.69 213 GLN A C 1
ATOM 1680 O O . GLN A 1 213 ? -31.125 6.156 9.378 1.00 83.69 213 GLN A O 1
ATOM 1685 N N . SER A 1 214 ? -31.937 8.243 9.381 1.00 75.12 214 SER A N 1
ATOM 1686 C CA . SER A 1 214 ? -30.759 8.903 8.774 1.00 75.12 214 SER A CA 1
ATOM 1687 C C . SER A 1 214 ? -30.449 10.266 9.402 1.00 75.12 214 SER A C 1
ATOM 1689 O O . SER A 1 214 ? -29.307 10.715 9.467 1.00 75.12 214 SER A O 1
ATOM 1691 N N . SER A 1 215 ? -31.477 10.906 9.955 1.00 66.69 215 SER A N 1
ATOM 1692 C CA . SER A 1 215 ? -31.375 12.068 10.830 1.00 66.69 215 SER A CA 1
ATOM 1693 C C . SER A 1 215 ? -32.498 12.043 11.868 1.00 66.69 215 SER A C 1
ATOM 1695 O O . SER A 1 215 ? -33.554 11.427 11.650 1.00 66.69 215 SER A O 1
ATOM 1697 N N . SER A 1 216 ? -32.277 12.698 13.012 1.00 62.34 216 SER A N 1
ATOM 1698 C CA . SER A 1 216 ? -33.357 12.892 13.978 1.00 62.34 216 SER A CA 1
ATOM 1699 C C . SER A 1 216 ? -34.405 13.849 13.407 1.00 62.34 216 SER A C 1
ATOM 1701 O O . SER A 1 216 ? -34.077 14.877 12.815 1.00 62.34 216 SER A O 1
ATOM 1703 N N . ILE A 1 217 ? -35.682 13.503 13.590 1.00 54.59 217 ILE A N 1
ATOM 1704 C CA . ILE A 1 217 ? -36.816 14.382 13.260 1.00 54.59 217 ILE A CA 1
ATOM 1705 C C . ILE A 1 217 ? -36.999 15.450 14.353 1.00 54.59 217 ILE A C 1
ATOM 1707 O O . ILE A 1 217 ? -37.555 16.512 14.085 1.00 54.59 217 ILE A O 1
ATOM 1711 N N . SER A 1 218 ? -36.524 15.184 15.576 1.00 58.22 218 SER A N 1
ATOM 1712 C CA . SER A 1 218 ? -36.571 16.146 16.673 1.00 58.22 218 SER A CA 1
ATOM 1713 C C . SER A 1 218 ? -35.334 17.045 16.655 1.00 58.22 218 SER A C 1
ATOM 1715 O O . SER A 1 218 ? -34.202 16.582 16.535 1.00 58.22 218 SER A O 1
ATOM 1717 N N . THR A 1 219 ? -35.543 18.350 16.839 1.00 52.59 219 THR A N 1
ATOM 1718 C CA . THR A 1 219 ? -34.465 19.318 17.100 1.00 52.59 219 THR A CA 1
ATOM 1719 C C . THR A 1 219 ? -33.904 19.218 18.524 1.00 52.59 219 THR A C 1
ATOM 1721 O O . THR A 1 219 ? -32.926 19.896 18.835 1.00 52.59 219 THR A O 1
ATOM 1724 N N . GLN A 1 220 ? -34.543 18.431 19.397 1.00 56.38 220 GLN A N 1
ATOM 1725 C CA . GLN A 1 220 ? -34.291 18.361 20.839 1.00 56.38 220 GLN A CA 1
ATOM 1726 C C . GLN A 1 220 ? -33.858 16.968 21.326 1.00 56.38 220 GLN A C 1
ATOM 1728 O O . GLN A 1 220 ? -33.204 16.908 22.364 1.00 56.38 220 GLN A O 1
ATOM 1733 N N . SER A 1 221 ? -34.116 15.875 20.592 1.00 62.31 221 SER A N 1
ATOM 1734 C CA . SER A 1 221 ? -33.706 14.516 20.985 1.00 62.31 221 SER A CA 1
ATOM 1735 C C . SER A 1 221 ? -33.086 13.687 19.855 1.00 62.31 221 SER A C 1
ATOM 1737 O O . SER A 1 221 ? -33.336 13.924 18.673 1.00 62.31 221 SER A O 1
ATOM 1739 N N . GLY A 1 222 ? -32.279 12.688 20.232 1.00 66.62 222 GLY A N 1
ATOM 1740 C CA . GLY A 1 222 ? -31.618 11.752 19.317 1.00 66.62 222 GLY A CA 1
ATOM 1741 C C . GLY A 1 222 ? -30.329 12.270 18.669 1.00 66.62 222 GLY A C 1
ATOM 1742 O O . GLY A 1 222 ? -30.007 13.459 18.757 1.00 66.62 222 GLY A O 1
ATOM 1743 N N . PRO A 1 223 ? -29.568 11.377 18.016 1.00 73.25 223 PRO A N 1
ATOM 1744 C CA . PRO A 1 223 ? -28.301 11.744 17.410 1.00 73.25 223 PRO A CA 1
ATOM 1745 C C . PRO A 1 223 ? -28.559 12.572 16.146 1.00 73.25 223 PRO A C 1
ATOM 1747 O O . PRO A 1 223 ? -29.385 12.226 15.292 1.00 73.25 223 PRO A O 1
ATOM 1750 N N . LYS A 1 224 ? -27.834 13.689 16.009 1.00 71.81 224 LYS A N 1
ATOM 1751 C CA . LYS A 1 224 ? -27.935 14.571 14.830 1.00 71.81 224 LYS A CA 1
ATOM 1752 C C . LYS A 1 224 ? -27.440 13.893 13.551 1.00 71.81 224 LYS A C 1
ATOM 1754 O O . LYS A 1 224 ? -27.852 14.277 12.459 1.00 71.81 224 LYS A O 1
ATOM 1759 N N . THR A 1 225 ? -26.558 12.911 13.698 1.00 75.62 225 THR A N 1
ATOM 1760 C CA . THR A 1 225 ? -25.853 12.228 12.616 1.00 75.62 225 THR A CA 1
ATOM 1761 C C . THR A 1 225 ? -25.678 10.749 12.944 1.00 75.62 225 THR A C 1
ATOM 1763 O O . THR A 1 225 ? -25.503 10.384 14.108 1.00 75.62 225 THR A O 1
ATOM 1766 N N . ASP A 1 226 ? -25.682 9.925 11.904 1.00 80.12 226 ASP A N 1
ATOM 1767 C CA . ASP A 1 226 ? -25.258 8.524 11.927 1.00 80.12 226 ASP A CA 1
ATOM 1768 C C . ASP A 1 226 ? -23.807 8.374 12.419 1.00 80.12 226 ASP A C 1
ATOM 1770 O O . ASP A 1 226 ? -22.982 9.262 12.170 1.00 80.12 226 ASP A O 1
ATOM 1774 N N . HIS A 1 227 ? -23.496 7.292 13.143 1.00 81.81 227 HIS A N 1
ATOM 1775 C CA . HIS A 1 227 ? -22.159 7.080 13.704 1.00 81.81 227 HIS A CA 1
ATOM 1776 C C . HIS A 1 227 ? -21.171 6.572 12.648 1.00 81.81 227 HIS A C 1
ATOM 1778 O O . HIS A 1 227 ? -20.022 7.033 12.618 1.00 81.81 227 HIS A O 1
ATOM 1784 N N . SER A 1 228 ? -21.606 5.671 11.758 1.00 73.81 228 SER A N 1
ATOM 1785 C CA . SER A 1 228 ? -20.744 5.084 10.728 1.00 73.81 228 SER A CA 1
ATOM 1786 C C . SER A 1 228 ? -20.110 6.163 9.844 1.00 73.81 228 SER A C 1
ATOM 1788 O O . SER A 1 228 ? -18.889 6.184 9.683 1.00 73.81 228 SER A O 1
ATOM 1790 N N . TYR A 1 229 ? -20.912 7.093 9.317 1.00 71.19 229 TYR A N 1
ATOM 1791 C CA . TYR A 1 229 ? -20.474 8.189 8.442 1.00 71.19 229 TYR A CA 1
ATOM 1792 C C . TYR A 1 229 ? -20.172 9.497 9.171 1.00 71.19 229 TYR A C 1
ATOM 1794 O O . TYR A 1 229 ? -19.561 10.387 8.579 1.00 71.19 229 TYR A O 1
ATOM 1802 N N . GLY A 1 230 ? -20.636 9.671 10.410 1.00 69.94 230 GLY A N 1
ATOM 1803 C CA . GLY A 1 230 ? -20.505 10.937 11.139 1.00 69.94 230 GLY A CA 1
ATOM 1804 C C . GLY A 1 230 ? -21.285 12.097 10.506 1.00 69.94 230 GLY A C 1
ATOM 1805 O O . GLY A 1 230 ? -20.957 13.260 10.730 1.00 69.94 230 GLY A O 1
ATOM 1806 N N . ASN A 1 231 ? -22.290 11.813 9.669 1.00 67.69 231 ASN A N 1
ATOM 1807 C CA . ASN A 1 231 ? -23.099 12.826 8.987 1.00 67.69 231 ASN A CA 1
ATOM 1808 C C . ASN A 1 231 ? -24.568 12.381 8.821 1.00 67.69 231 ASN A C 1
ATOM 1810 O O . ASN A 1 231 ? -24.957 11.302 9.257 1.00 67.69 231 ASN A O 1
ATOM 1814 N N . GLY A 1 232 ? -25.408 13.237 8.231 1.00 71.19 232 GLY A N 1
ATOM 1815 C CA . GLY A 1 232 ? -26.846 12.975 8.053 1.00 71.19 232 GLY A CA 1
ATOM 1816 C C . GLY A 1 232 ? -27.225 12.106 6.844 1.00 71.19 232 GLY A C 1
ATOM 1817 O O . GLY A 1 232 ? -28.412 11.991 6.543 1.00 71.19 232 GLY A O 1
ATOM 1818 N N . TYR A 1 233 ? -26.249 11.555 6.110 1.00 69.44 233 TYR A N 1
ATOM 1819 C CA . TYR A 1 233 ? -26.489 10.679 4.954 1.00 69.44 233 TYR A CA 1
ATOM 1820 C C . TYR A 1 233 ? -26.456 9.186 5.305 1.00 69.44 233 TYR A C 1
ATOM 1822 O O . TYR A 1 233 ? -26.895 8.374 4.490 1.00 69.44 233 TYR A O 1
ATOM 1830 N N . GLY A 1 234 ? -25.914 8.830 6.473 1.00 79.88 234 GLY A N 1
ATOM 1831 C CA . GLY A 1 234 ? -25.851 7.446 6.946 1.00 79.88 234 GLY A CA 1
ATOM 1832 C C . GLY A 1 234 ? -27.134 7.018 7.640 1.00 79.88 234 GLY A C 1
ATOM 1833 O O . GLY A 1 234 ? -28.029 7.841 7.825 1.00 79.88 234 GLY A O 1
ATOM 1834 N N . TYR A 1 235 ? -27.227 5.743 8.006 1.00 87.44 235 TYR A N 1
ATOM 1835 C CA . TYR A 1 235 ? -28.385 5.171 8.670 1.00 87.44 235 TYR A CA 1
ATOM 1836 C C . TYR A 1 235 ? -28.090 4.374 9.941 1.00 87.44 235 TYR A C 1
ATOM 1838 O O . TYR A 1 235 ? -27.324 3.427 9.910 1.00 87.44 235 TYR A O 1
ATOM 1846 N N . TYR A 1 236 ? -28.874 4.634 10.988 1.00 90.75 236 TYR A N 1
ATOM 1847 C CA . TYR A 1 236 ? -28.846 3.929 12.277 1.00 90.75 236 TYR A CA 1
ATOM 1848 C C . TYR A 1 236 ? -30.222 3.340 12.623 1.00 90.75 236 TYR A C 1
ATOM 1850 O O . TYR A 1 236 ? -31.214 3.635 11.955 1.00 90.75 236 TYR A O 1
ATOM 1858 N N . MET A 1 237 ? -30.341 2.541 13.687 1.00 93.06 237 MET A N 1
ATOM 1859 C CA . MET A 1 237 ? -31.644 2.059 14.177 1.00 93.06 237 MET A CA 1
ATOM 1860 C C . MET A 1 237 ? -32.086 2.857 15.399 1.00 93.06 237 MET A C 1
ATOM 1862 O O . MET A 1 237 ? -31.312 3.032 16.332 1.00 93.06 237 MET A O 1
ATOM 1866 N N . ALA A 1 238 ? -33.336 3.321 15.424 1.00 89.75 238 ALA A N 1
ATOM 1867 C CA . ALA A 1 238 ? -33.855 4.162 16.497 1.00 89.75 238 ALA A CA 1
ATOM 1868 C C . ALA A 1 238 ? -35.240 3.747 16.983 1.00 89.75 238 ALA A C 1
ATOM 1870 O O . ALA A 1 238 ? -36.149 3.494 16.194 1.00 89.75 238 ALA A O 1
ATOM 1871 N N . LEU A 1 239 ? -35.421 3.774 18.295 1.00 87.12 239 LEU A N 1
ATOM 1872 C CA . LEU A 1 239 ? -36.708 3.770 18.960 1.00 87.12 239 LEU A CA 1
ATOM 1873 C C . LEU A 1 239 ? -37.086 5.212 19.293 1.00 87.12 239 LEU A C 1
ATOM 1875 O O . LEU A 1 239 ? -36.463 5.865 20.133 1.00 87.12 239 LEU A O 1
ATOM 1879 N N . LYS A 1 240 ? -38.112 5.708 18.610 1.00 76.38 240 LYS A N 1
ATOM 1880 C CA . LYS A 1 240 ? -38.558 7.099 18.694 1.00 76.38 240 LYS A CA 1
ATOM 1881 C C . LYS A 1 240 ? -39.720 7.183 19.669 1.00 76.38 240 LYS A C 1
ATOM 1883 O O . LYS A 1 240 ? -40.633 6.362 19.601 1.00 76.38 240 LYS A O 1
ATOM 1888 N N . THR A 1 241 ? -39.708 8.181 20.545 1.00 71.19 241 THR A N 1
ATOM 1889 C CA . THR A 1 241 ? -40.831 8.400 21.464 1.00 71.19 241 THR A CA 1
ATOM 1890 C C . THR A 1 241 ? -41.852 9.391 20.887 1.00 71.19 241 THR A C 1
ATOM 1892 O O . THR A 1 241 ? -43.044 9.239 21.135 1.00 71.19 241 THR A O 1
ATOM 1895 N N . ILE A 1 242 ? -41.449 10.348 20.045 1.00 63.78 242 ILE A N 1
ATOM 1896 C CA . ILE A 1 242 ? -42.347 11.371 19.473 1.00 63.78 242 ILE A CA 1
ATOM 1897 C C . ILE A 1 242 ? -43.359 10.803 18.453 1.00 63.78 242 ILE A C 1
ATOM 1899 O O . ILE A 1 242 ? -43.027 9.937 17.646 1.00 63.78 242 ILE A O 1
ATOM 1903 N N . ASN A 1 243 ? -44.589 11.337 18.450 1.00 55.38 243 ASN A N 1
ATOM 1904 C CA . ASN A 1 243 ? -45.674 11.023 17.499 1.00 55.38 243 ASN A CA 1
ATOM 1905 C C . ASN A 1 243 ? -46.146 9.558 17.470 1.00 55.38 243 ASN A C 1
ATOM 1907 O O . ASN A 1 243 ? -46.670 9.107 16.453 1.00 55.38 243 ASN A O 1
ATOM 1911 N N . THR A 1 244 ? -46.014 8.825 18.578 1.00 55.06 244 THR A N 1
ATOM 1912 C CA . THR A 1 244 ? -46.567 7.465 18.694 1.00 55.06 244 THR A CA 1
ATOM 1913 C C . THR A 1 244 ? -47.891 7.521 19.471 1.00 55.06 244 THR A C 1
ATOM 1915 O O . THR A 1 244 ? -47.861 7.440 20.700 1.00 55.06 244 THR A O 1
ATOM 1918 N N . PRO A 1 245 ? -49.060 7.723 18.826 1.00 49.88 245 PRO A N 1
ATOM 1919 C CA . PRO A 1 245 ? -50.340 7.754 19.530 1.00 49.88 245 PRO A CA 1
ATOM 1920 C C . PRO A 1 245 ? -50.595 6.408 20.213 1.00 49.88 245 PRO A C 1
ATOM 1922 O O . PRO A 1 245 ? -50.621 5.366 19.558 1.00 49.88 245 PRO A O 1
ATOM 1925 N N . LYS A 1 246 ? -50.776 6.422 21.537 1.00 56.06 246 LYS A N 1
ATOM 1926 C CA . LYS A 1 246 ? -51.074 5.213 22.317 1.00 56.06 246 LYS A CA 1
ATOM 1927 C C . LYS A 1 246 ? -52.501 5.198 22.830 1.00 56.06 246 LYS A C 1
ATOM 1929 O O . LYS A 1 246 ? -53.071 6.229 23.169 1.00 56.06 246 LYS A O 1
ATOM 1934 N N . SER A 1 247 ? -53.040 3.988 22.931 1.00 47.59 247 SER A N 1
ATOM 1935 C CA . SER A 1 247 ? -54.341 3.674 23.522 1.00 47.59 247 SER A CA 1
ATOM 1936 C C . SER A 1 247 ? -54.294 3.479 25.047 1.00 47.59 247 SER A C 1
ATOM 1938 O O . SER A 1 247 ? -55.350 3.434 25.674 1.00 47.59 247 SER A O 1
ATOM 1940 N N . SER A 1 248 ? -53.105 3.385 25.665 1.00 51.66 248 SER A N 1
ATOM 1941 C CA . SER A 1 248 ? -52.929 3.191 27.116 1.00 51.66 248 SER A CA 1
ATOM 1942 C C . SER A 1 248 ? -51.575 3.704 27.638 1.00 51.66 248 SER A C 1
ATOM 1944 O O . SER A 1 248 ? -50.581 3.686 26.913 1.00 51.66 248 SER A O 1
ATOM 1946 N N . ALA A 1 249 ? -51.520 4.101 28.918 1.00 56.34 249 ALA A N 1
ATOM 1947 C CA . ALA A 1 249 ? -50.268 4.390 29.634 1.00 56.34 249 ALA A CA 1
ATOM 1948 C C . ALA A 1 249 ? -49.501 3.095 29.919 1.00 56.34 249 ALA A C 1
ATOM 1950 O O . ALA A 1 249 ? -50.117 2.058 30.169 1.00 56.34 249 ALA A O 1
ATOM 1951 N N . GLY A 1 250 ? -48.170 3.171 29.936 1.00 65.75 250 GLY A N 1
ATOM 1952 C CA . GLY A 1 250 ? -47.307 2.054 30.315 1.00 65.75 250 GLY A CA 1
ATOM 1953 C C . GLY A 1 250 ? -45.950 2.063 29.617 1.00 65.75 250 GLY A C 1
ATOM 1954 O O . GLY A 1 250 ? -45.663 2.920 28.775 1.00 65.75 250 GLY A O 1
ATOM 1955 N N . LYS A 1 251 ? -45.123 1.080 29.982 1.00 78.25 251 LYS A N 1
ATOM 1956 C CA . LYS A 1 251 ? -43.823 0.824 29.360 1.00 78.25 251 LYS A CA 1
ATOM 1957 C C . LYS A 1 251 ? -44.027 0.286 27.946 1.00 78.25 251 LYS A C 1
ATOM 1959 O O . LYS A 1 251 ? -44.777 -0.663 27.735 1.00 78.25 251 LYS A O 1
ATOM 1964 N N . THR A 1 252 ? -43.354 0.904 26.988 1.00 82.38 252 THR A N 1
ATOM 1965 C CA . THR A 1 252 ? -43.313 0.468 25.590 1.00 82.38 252 THR A CA 1
ATOM 1966 C C . THR A 1 252 ? -42.011 -0.239 25.340 1.00 82.38 252 THR A C 1
ATOM 1968 O O . THR A 1 252 ? -40.977 0.267 25.763 1.00 82.38 252 THR A O 1
ATOM 1971 N N . ILE A 1 253 ? -42.060 -1.366 24.642 1.00 87.62 253 ILE A N 1
ATOM 1972 C CA . ILE A 1 253 ? -40.887 -2.172 24.338 1.00 87.62 253 ILE A CA 1
ATOM 1973 C C . ILE A 1 253 ? -40.811 -2.422 22.830 1.00 87.62 253 ILE A C 1
ATOM 1975 O O . ILE A 1 253 ? -41.833 -2.692 22.200 1.00 87.62 253 ILE A O 1
ATOM 1979 N N . SER A 1 254 ? -39.595 -2.343 22.294 1.00 90.44 254 SER A N 1
ATOM 1980 C CA . SER A 1 254 ? -39.249 -2.621 20.899 1.00 90.44 254 SER A CA 1
ATOM 1981 C C . SER A 1 254 ? -38.023 -3.518 20.838 1.00 90.44 254 SER A C 1
ATOM 1983 O O . SER A 1 254 ? -37.015 -3.223 21.489 1.00 90.44 254 SER A O 1
ATOM 1985 N N . ARG A 1 255 ? -38.066 -4.592 20.051 1.00 93.94 255 ARG A N 1
ATOM 1986 C CA . ARG A 1 255 ? -37.026 -5.624 19.988 1.00 93.94 255 ARG A CA 1
ATOM 1987 C C . ARG A 1 255 ? -36.497 -5.815 18.570 1.00 93.94 255 ARG A C 1
ATOM 1989 O O . ARG A 1 255 ? -37.222 -6.221 17.671 1.00 93.94 255 ARG A O 1
ATOM 1996 N N . LEU A 1 256 ? -35.188 -5.627 18.412 1.00 95.56 256 LEU A N 1
ATOM 1997 C CA . LEU A 1 256 ? -34.454 -5.909 17.180 1.00 95.56 256 LEU A CA 1
ATOM 1998 C C . LEU A 1 256 ? -33.503 -7.087 17.415 1.00 95.56 256 LEU A C 1
ATOM 2000 O O . LEU A 1 256 ? -32.650 -7.033 18.300 1.00 95.56 256 LEU A O 1
ATOM 2004 N N . THR A 1 257 ? -33.645 -8.156 16.635 1.00 95.38 257 THR A N 1
ATOM 2005 C CA . THR A 1 257 ? -32.906 -9.413 16.811 1.00 95.38 257 THR A CA 1
ATOM 2006 C C . THR A 1 257 ? -31.971 -9.683 15.638 1.00 95.38 257 THR A C 1
ATOM 2008 O O . THR A 1 257 ? -32.376 -9.611 14.479 1.00 95.38 257 THR A O 1
ATOM 2011 N N . SER A 1 258 ? -30.721 -10.021 15.943 1.00 95.19 258 SER A N 1
ATOM 2012 C CA . SER A 1 258 ? -29.680 -10.348 14.970 1.00 95.19 258 SER A CA 1
ATOM 2013 C C . SER A 1 258 ? -29.942 -11.672 14.234 1.00 95.19 258 SER A C 1
ATOM 2015 O O . SER A 1 258 ? -30.755 -12.497 14.673 1.00 95.19 258 SER A O 1
ATOM 2017 N N . PRO A 1 259 ? -29.172 -11.962 13.171 1.00 94.25 259 PRO A N 1
ATOM 2018 C CA . PRO A 1 259 ? -29.028 -13.321 12.656 1.00 94.25 259 PRO A CA 1
ATOM 2019 C C . PRO A 1 259 ? -28.511 -14.298 13.719 1.00 94.25 259 PRO A C 1
ATOM 2021 O O . PRO A 1 259 ? -28.000 -13.899 14.768 1.00 94.25 259 PRO A O 1
ATOM 2024 N N . THR A 1 260 ? -28.626 -15.593 13.428 1.00 93.69 260 THR A N 1
ATOM 2025 C CA . THR A 1 260 ? -28.112 -16.661 14.291 1.00 93.69 260 THR A CA 1
ATOM 2026 C C . THR A 1 260 ? -26.598 -16.800 14.164 1.00 93.69 260 THR A C 1
ATOM 2028 O O . THR A 1 260 ? -26.074 -17.004 13.068 1.00 93.69 260 THR A O 1
ATOM 2031 N N . PHE A 1 261 ? -25.906 -16.763 15.299 1.00 92.88 261 PHE A N 1
ATOM 2032 C CA . PHE A 1 261 ? -24.474 -17.017 15.402 1.00 92.88 261 PHE A CA 1
ATOM 2033 C C . PHE A 1 261 ? -24.199 -18.489 15.725 1.00 92.88 261 PHE A C 1
ATOM 2035 O O . PHE A 1 261 ? -25.007 -19.180 16.356 1.00 92.88 261 PHE A O 1
ATOM 2042 N N . LYS A 1 262 ? -23.067 -18.996 15.228 1.00 92.56 262 LYS A N 1
ATOM 2043 C CA . LYS A 1 262 ? -22.643 -20.386 15.439 1.00 92.56 262 LYS A CA 1
ATOM 2044 C C . LYS A 1 262 ? -22.058 -20.568 16.849 1.00 92.56 262 LYS A C 1
ATOM 2046 O O . LYS A 1 262 ? -21.618 -19.590 17.444 1.00 92.56 262 LYS A O 1
ATOM 2051 N N . PRO A 1 263 ? -22.032 -21.800 17.380 1.00 92.19 263 PRO A N 1
ATOM 2052 C CA . PRO A 1 263 ? -21.366 -22.065 18.646 1.00 92.19 263 PRO A CA 1
ATOM 2053 C C . PRO A 1 263 ? -19.865 -21.742 18.609 1.00 92.19 263 PRO A C 1
ATOM 2055 O O . PRO A 1 263 ? -19.188 -22.090 17.640 1.00 92.19 263 PRO A O 1
ATOM 2058 N N . ALA A 1 264 ? -19.345 -21.140 19.679 1.00 90.19 264 ALA A N 1
ATOM 2059 C CA . ALA A 1 264 ? -17.912 -20.932 19.918 1.00 90.19 264 ALA A CA 1
ATOM 2060 C C . ALA A 1 264 ? -17.619 -20.894 21.428 1.00 90.19 264 ALA A C 1
ATOM 2062 O O . ALA A 1 264 ? -18.538 -20.897 22.247 1.00 90.19 264 ALA A O 1
ATOM 2063 N N . SER A 1 265 ? -16.339 -20.853 21.812 1.00 88.44 265 SER A N 1
ATOM 2064 C CA . SER A 1 265 ? -15.944 -20.815 23.226 1.00 88.44 265 SER A CA 1
ATOM 2065 C C . SER A 1 265 ? -16.483 -19.573 23.935 1.00 88.44 265 SER A C 1
ATOM 2067 O O . SER A 1 265 ? -17.124 -19.706 24.971 1.00 88.44 265 SER A O 1
ATOM 2069 N N . ASN A 1 266 ? -16.281 -18.391 23.353 1.00 91.75 266 ASN A N 1
ATOM 2070 C CA . ASN A 1 266 ? -16.768 -17.105 23.846 1.00 91.75 266 ASN A CA 1
ATOM 2071 C C . ASN A 1 266 ? -17.055 -16.176 22.664 1.00 91.75 266 ASN A C 1
ATOM 2073 O O . ASN A 1 266 ? -16.596 -16.420 21.546 1.00 91.75 266 ASN A O 1
ATOM 2077 N N . TYR A 1 267 ? -17.781 -15.096 22.932 1.00 94.00 267 TYR A N 1
ATOM 2078 C CA . TYR A 1 267 ? -17.981 -14.010 21.984 1.00 94.00 267 TYR A CA 1
ATOM 2079 C C . TYR A 1 267 ? -17.761 -12.647 22.640 1.00 94.00 267 TYR A C 1
ATOM 2081 O O . TYR A 1 267 ? -18.020 -12.475 23.826 1.00 94.00 267 TYR A O 1
ATOM 2089 N N . CYS A 1 268 ? -17.355 -11.664 21.845 1.00 93.56 268 CYS A N 1
ATOM 2090 C CA . CYS A 1 268 ? -17.290 -10.267 22.234 1.00 93.56 268 CYS A CA 1
ATOM 2091 C C . CYS A 1 268 ? -18.292 -9.485 21.397 1.00 93.56 268 CYS A C 1
ATOM 2093 O O . CYS A 1 268 ? -18.189 -9.459 20.168 1.00 93.56 268 CYS A O 1
ATOM 2095 N N . LEU A 1 269 ? -19.242 -8.838 22.062 1.00 94.94 269 LEU A N 1
ATOM 2096 C CA . LEU A 1 269 ? -20.212 -7.938 21.456 1.00 94.94 269 LEU A CA 1
ATOM 2097 C C . LEU A 1 269 ? -19.773 -6.490 21.675 1.00 94.94 269 LEU A C 1
ATOM 2099 O O . LEU A 1 269 ? -19.485 -6.088 22.802 1.00 94.94 269 LEU A O 1
ATOM 2103 N N . ARG A 1 270 ? -19.762 -5.692 20.607 1.00 93.12 270 ARG A N 1
ATOM 2104 C CA . ARG A 1 270 ? -19.495 -4.250 20.646 1.00 93.12 270 ARG A CA 1
ATOM 2105 C C . ARG A 1 270 ? -20.532 -3.504 19.813 1.00 93.12 270 ARG A C 1
ATOM 2107 O O . ARG A 1 270 ? -20.912 -3.985 18.751 1.00 93.12 270 ARG A O 1
ATOM 2114 N N . PHE A 1 271 ? -20.987 -2.348 20.276 1.00 93.81 271 PHE A N 1
ATOM 2115 C CA . PHE A 1 271 ? -21.901 -1.489 19.515 1.00 93.81 271 PHE A CA 1
ATOM 2116 C C . PHE A 1 271 ? -21.884 -0.055 20.043 1.00 93.81 271 PHE A C 1
ATOM 2118 O O . PHE A 1 271 ? -21.436 0.196 21.166 1.00 93.81 271 PHE A O 1
ATOM 2125 N N . TRP A 1 272 ? -22.395 0.877 19.243 1.00 91.12 272 TRP A N 1
ATOM 2126 C CA . TRP A 1 272 ? -22.615 2.260 19.647 1.00 91.12 272 TRP A CA 1
ATOM 2127 C C . TRP A 1 272 ? -24.091 2.506 19.947 1.00 91.12 272 TRP A C 1
ATOM 2129 O O . TRP A 1 272 ? -24.973 1.937 19.304 1.00 91.12 272 TRP A O 1
ATOM 2139 N N . TYR A 1 273 ? -24.377 3.340 20.944 1.00 92.31 273 TYR A N 1
ATOM 2140 C CA . TYR A 1 273 ? -25.741 3.707 21.309 1.00 92.31 273 TYR A CA 1
ATOM 2141 C C . TYR A 1 273 ? -25.851 5.158 21.771 1.00 92.31 273 TYR A C 1
ATOM 2143 O O . TYR A 1 273 ? -24.882 5.768 22.208 1.00 92.31 273 TYR A O 1
ATOM 2151 N N . THR A 1 274 ? -27.056 5.705 21.725 1.00 88.75 274 THR A N 1
ATOM 2152 C CA . THR A 1 274 ? -27.420 6.967 22.374 1.00 88.75 274 THR A CA 1
ATOM 2153 C C . THR A 1 274 ? -28.785 6.811 23.025 1.00 88.75 274 THR A C 1
ATOM 2155 O O . THR A 1 274 ? -29.636 6.057 22.548 1.00 88.75 274 THR A O 1
ATOM 2158 N N . MET A 1 275 ? -28.975 7.478 24.158 1.00 88.00 275 MET A N 1
ATOM 2159 C CA . MET A 1 275 ? -30.200 7.437 24.949 1.00 88.00 275 MET A CA 1
ATOM 2160 C C . MET A 1 275 ? -30.440 8.833 25.501 1.00 88.00 275 MET A C 1
ATOM 2162 O O . MET A 1 275 ? -29.867 9.199 26.527 1.00 88.00 275 MET A O 1
ATOM 2166 N N . PHE A 1 276 ? -31.268 9.619 24.818 1.00 84.38 276 PHE A N 1
ATOM 2167 C CA . PHE A 1 276 ? -31.530 10.996 25.221 1.00 84.38 276 PHE A CA 1
ATOM 2168 C C . PHE A 1 276 ? -32.996 11.363 25.082 1.00 84.38 276 PHE A C 1
ATOM 2170 O O . PHE A 1 276 ? -33.595 11.152 24.030 1.00 84.38 276 PHE A O 1
ATOM 2177 N N . GLY A 1 277 ? -33.559 11.938 26.137 1.00 78.75 277 GLY A N 1
ATOM 2178 C CA . GLY A 1 277 ? -34.956 12.338 26.221 1.00 78.75 277 GLY A CA 1
ATOM 2179 C C . GLY A 1 277 ? -35.536 12.094 27.601 1.00 78.75 277 GLY A C 1
ATOM 2180 O O . GLY A 1 277 ? -34.996 11.329 28.392 1.00 78.75 277 GLY A O 1
ATOM 2181 N N . LYS A 1 278 ? -36.660 12.737 27.902 1.00 76.19 278 LYS A N 1
ATOM 2182 C CA . LYS A 1 278 ? -37.307 12.591 29.215 1.00 76.19 278 LYS A CA 1
ATOM 2183 C C . LYS A 1 278 ? -37.989 11.240 29.390 1.00 76.19 278 LYS A C 1
ATOM 2185 O O . LYS A 1 278 ? -38.089 10.749 30.508 1.00 76.19 278 LYS A O 1
ATOM 2190 N N . ASP A 1 279 ? -38.440 10.661 28.284 1.00 78.81 279 ASP A N 1
ATOM 2191 C CA . ASP A 1 279 ? -39.298 9.477 28.296 1.00 78.81 279 ASP A CA 1
ATOM 2192 C C . ASP A 1 279 ? -38.537 8.170 28.064 1.00 78.81 279 ASP A C 1
ATOM 2194 O O . ASP A 1 279 ? -39.121 7.091 28.178 1.00 78.81 279 ASP A O 1
ATOM 2198 N N . VAL A 1 280 ? -37.244 8.244 27.726 1.00 84.69 280 VAL A N 1
ATOM 2199 C CA . VAL A 1 280 ? -36.409 7.050 27.540 1.00 84.69 280 VAL A CA 1
ATOM 2200 C C . VAL A 1 280 ? -36.281 6.303 28.868 1.00 84.69 280 VAL A C 1
ATOM 2202 O O . VAL A 1 280 ? -36.052 6.906 29.914 1.00 84.69 280 VAL A O 1
ATOM 2205 N N . ASP A 1 281 ? -36.446 4.983 28.828 1.00 88.00 281 ASP A N 1
ATOM 2206 C CA . ASP A 1 281 ? -36.430 4.143 30.025 1.00 88.00 281 ASP A CA 1
ATOM 2207 C C . ASP A 1 281 ? -35.178 3.266 30.037 1.00 88.00 281 ASP A C 1
ATOM 2209 O O . ASP A 1 281 ? -34.221 3.554 30.753 1.00 88.00 281 ASP A O 1
ATOM 2213 N N . THR A 1 282 ? -35.151 2.200 29.238 1.00 92.50 282 THR A N 1
ATOM 2214 C CA . THR A 1 282 ? -34.080 1.198 29.305 1.00 92.50 282 THR A CA 1
ATOM 2215 C C . THR A 1 282 ? -33.666 0.708 27.922 1.00 92.50 282 THR A C 1
ATOM 2217 O O . THR A 1 282 ? -34.533 0.448 27.088 1.00 92.50 282 THR A O 1
ATOM 2220 N N . LEU A 1 283 ? -32.365 0.499 27.715 1.00 95.44 283 LEU A N 1
ATOM 2221 C CA . LEU A 1 283 ? -31.798 -0.338 26.660 1.00 95.44 283 LEU A CA 1
ATOM 2222 C C . LEU A 1 283 ? -31.263 -1.629 27.290 1.00 95.44 283 LEU A C 1
ATOM 2224 O O . LEU A 1 283 ? -30.264 -1.608 28.010 1.00 95.44 283 LEU A O 1
ATOM 2228 N N . ASN A 1 284 ? -31.927 -2.746 27.008 1.00 96.50 284 ASN A N 1
ATOM 2229 C CA . ASN A 1 284 ? -31.474 -4.083 27.373 1.00 96.50 284 ASN A CA 1
ATOM 2230 C C . ASN A 1 284 ? -30.888 -4.805 26.158 1.00 96.50 284 ASN A C 1
ATOM 2232 O O . ASN A 1 284 ? -31.361 -4.647 25.032 1.00 96.50 284 ASN A O 1
ATOM 2236 N N . VAL A 1 285 ? -29.896 -5.657 26.399 1.00 97.56 285 VAL A N 1
ATOM 2237 C CA . VAL A 1 285 ? -29.355 -6.584 25.401 1.00 97.56 285 VAL A CA 1
ATOM 2238 C C . VAL A 1 285 ? -29.427 -7.997 25.951 1.00 97.56 285 VAL A C 1
ATOM 2240 O O . VAL A 1 285 ? -29.056 -8.236 27.099 1.00 97.56 285 VAL A O 1
ATOM 2243 N N . TYR A 1 286 ? -29.884 -8.935 25.129 1.00 95.25 286 TYR A N 1
ATOM 2244 C CA . TYR A 1 286 ? -30.044 -10.344 25.485 1.00 95.25 286 TYR A CA 1
ATOM 2245 C C . TYR A 1 286 ? -29.264 -11.249 24.536 1.00 95.25 286 TYR A C 1
ATOM 2247 O O . TYR A 1 286 ? -29.218 -10.980 23.335 1.00 95.25 286 TYR A O 1
ATOM 2255 N N . ALA A 1 287 ? -28.742 -12.359 25.061 1.00 94.12 287 ALA A N 1
ATOM 2256 C CA . ALA A 1 287 ? -28.261 -13.489 24.271 1.00 94.12 287 ALA A CA 1
ATOM 2257 C C . ALA A 1 287 ? -29.313 -14.611 24.298 1.00 94.12 287 ALA A C 1
ATOM 2259 O O . ALA A 1 287 ? -29.482 -15.316 25.291 1.00 94.12 287 ALA A O 1
ATOM 2260 N N . LYS A 1 288 ? -30.058 -14.754 23.201 1.00 90.62 288 LYS A N 1
ATOM 2261 C CA . LYS A 1 288 ? -31.177 -15.691 23.070 1.00 90.62 288 LYS A CA 1
ATOM 2262 C C . LYS A 1 288 ? -30.678 -17.053 22.597 1.00 90.62 288 LYS A C 1
ATOM 2264 O O . LYS A 1 288 ? -30.161 -17.157 21.487 1.00 90.62 288 LYS A O 1
ATOM 2269 N N . VAL A 1 289 ? -30.897 -18.097 23.392 1.00 89.19 289 VAL A N 1
ATOM 2270 C CA . VAL A 1 289 ? -30.495 -19.482 23.085 1.00 89.19 289 VAL A CA 1
ATOM 2271 C C . VAL A 1 289 ? -31.744 -20.347 22.950 1.00 89.19 289 VAL A C 1
ATOM 2273 O O . VAL A 1 289 ? -32.625 -20.296 23.806 1.00 89.19 289 VAL A O 1
ATOM 2276 N N . ASN A 1 290 ? -31.849 -21.144 21.881 1.00 81.62 290 ASN A N 1
ATOM 2277 C CA . ASN A 1 290 ? -32.978 -22.063 21.645 1.00 81.62 290 ASN A CA 1
ATOM 2278 C C . ASN A 1 290 ? -34.373 -21.408 21.765 1.00 81.62 290 ASN A C 1
ATOM 2280 O O . ASN A 1 290 ? -35.326 -22.032 22.223 1.00 81.62 290 ASN A O 1
ATOM 2284 N N . GLY A 1 291 ? -34.503 -20.130 21.402 1.00 73.50 291 GLY A N 1
ATOM 2285 C CA . GLY A 1 291 ? -35.767 -19.399 21.526 1.00 73.50 291 GLY A CA 1
ATOM 2286 C C . GLY A 1 291 ? -35.994 -18.720 22.888 1.00 73.50 291 GLY A C 1
ATOM 2287 O O . GLY A 1 291 ? -36.808 -17.800 22.968 1.00 73.50 291 GLY A O 1
ATOM 2288 N N . GLY A 1 292 ? -35.257 -19.104 23.934 1.00 79.62 292 GLY A N 1
ATOM 2289 C CA . GLY A 1 292 ? -35.344 -18.523 25.277 1.00 79.62 292 GLY A CA 1
ATOM 2290 C C . GLY A 1 292 ? -34.487 -17.263 25.425 1.00 79.62 292 GLY A C 1
ATOM 2291 O O . GLY A 1 292 ? -33.304 -17.276 25.096 1.00 79.62 292 GLY A O 1
ATOM 2292 N N . ARG A 1 293 ? -35.084 -16.166 25.915 1.00 80.00 293 ARG A N 1
ATOM 2293 C CA . ARG A 1 293 ? -34.422 -14.849 26.037 1.00 80.00 293 ARG A CA 1
ATOM 2294 C C . ARG A 1 293 ? -33.446 -14.748 27.218 1.00 80.00 293 ARG A C 1
ATOM 2296 O O . ARG A 1 293 ? -32.477 -14.009 27.122 1.00 80.00 293 ARG A O 1
ATOM 2303 N N . GLY A 1 294 ? -33.695 -15.482 28.305 1.00 82.25 294 GLY A N 1
ATOM 2304 C CA . GLY A 1 294 ? -32.869 -15.418 29.515 1.00 82.25 294 GLY A CA 1
ATOM 2305 C C . GLY A 1 294 ? -32.879 -14.042 30.200 1.00 82.25 294 GLY A C 1
ATOM 2306 O O . GLY A 1 294 ? -33.819 -13.261 30.033 1.00 82.25 294 GLY A O 1
ATOM 2307 N N . TYR A 1 295 ? -31.837 -13.772 30.991 1.00 87.56 295 TYR A N 1
ATOM 2308 C CA . TYR A 1 295 ? -31.579 -12.474 31.627 1.00 87.56 295 TYR A CA 1
ATOM 2309 C C . TYR A 1 295 ? -30.809 -11.539 30.679 1.00 87.56 295 TYR A C 1
ATOM 2311 O O . TYR A 1 295 ? -30.106 -12.027 29.791 1.00 87.56 295 TYR A O 1
ATOM 2319 N N . PRO A 1 296 ? -30.923 -10.205 30.837 1.00 92.56 296 PRO A N 1
ATOM 2320 C CA . PRO A 1 296 ? -30.148 -9.281 30.020 1.00 92.56 296 PRO A CA 1
ATOM 2321 C C . PRO A 1 296 ? -28.652 -9.433 30.319 1.00 92.56 296 PRO A C 1
ATOM 2323 O O . PRO A 1 296 ? -28.237 -9.452 31.476 1.00 92.56 296 PRO A O 1
ATOM 2326 N N . ILE A 1 297 ? -27.848 -9.511 29.260 1.00 93.56 297 ILE A N 1
ATOM 2327 C CA . ILE A 1 297 ? -26.378 -9.484 29.324 1.00 93.56 297 ILE A CA 1
ATOM 2328 C C . ILE A 1 297 ? -25.838 -8.049 29.419 1.00 93.56 297 ILE A C 1
ATOM 2330 O O . ILE A 1 297 ? -24.679 -7.839 29.762 1.00 93.56 297 ILE A O 1
ATOM 2334 N N . TYR A 1 298 ? -26.679 -7.054 29.120 1.00 96.19 298 TYR A N 1
ATOM 2335 C CA . TYR A 1 298 ? -26.384 -5.635 29.283 1.00 96.19 298 TYR A CA 1
ATOM 2336 C C . TYR A 1 298 ? -27.668 -4.860 29.561 1.00 96.19 298 TYR A C 1
ATOM 2338 O O . TYR A 1 298 ? -28.690 -5.109 28.919 1.00 96.19 298 TYR A O 1
ATOM 2346 N N . THR A 1 299 ? -27.589 -3.885 30.463 1.00 94.88 299 THR A N 1
ATOM 2347 C CA . THR A 1 299 ? -28.687 -2.967 30.765 1.00 94.88 299 THR A CA 1
ATOM 2348 C C . THR A 1 299 ? -28.142 -1.559 30.958 1.00 94.88 299 THR A C 1
ATOM 2350 O O . THR A 1 299 ? -27.243 -1.332 31.771 1.00 94.88 299 THR A O 1
ATOM 2353 N N . ARG A 1 300 ? -28.728 -0.599 30.243 1.00 94.50 300 ARG A N 1
ATOM 2354 C CA . ARG A 1 300 ? -28.539 0.833 30.468 1.00 94.50 300 ARG A CA 1
ATOM 2355 C C . ARG A 1 300 ? -29.893 1.482 30.713 1.00 94.50 300 ARG A C 1
ATOM 2357 O O . ARG A 1 300 ? -30.815 1.275 29.932 1.00 94.50 300 ARG A O 1
ATOM 2364 N N . THR A 1 301 ? -30.003 2.267 31.778 1.00 90.81 301 THR A N 1
ATOM 2365 C CA . THR A 1 301 ? -31.264 2.893 32.195 1.00 90.81 301 THR A CA 1
ATOM 2366 C C . THR A 1 301 ? -31.111 4.405 32.264 1.00 90.81 301 THR A C 1
ATOM 2368 O O . THR A 1 301 ? -30.069 4.906 32.687 1.00 90.81 301 THR A O 1
ATOM 2371 N N . GLY A 1 302 ? -32.182 5.111 31.920 1.00 83.25 302 GLY A N 1
ATOM 2372 C CA . GLY A 1 302 ? -32.323 6.546 32.100 1.00 83.25 302 GLY A CA 1
ATOM 2373 C C . GLY A 1 302 ? -31.774 7.384 30.952 1.00 83.25 302 GLY A C 1
ATOM 2374 O O . GLY A 1 302 ? -31.239 6.891 29.959 1.00 83.25 302 GLY A O 1
ATOM 2375 N N . ASN A 1 303 ? -31.948 8.691 31.120 1.00 82.19 303 ASN A N 1
ATOM 2376 C CA . ASN A 1 303 ? -31.477 9.712 30.201 1.00 82.19 303 ASN A CA 1
ATOM 2377 C C . ASN A 1 303 ? -29.958 9.897 30.341 1.00 82.19 303 ASN A C 1
ATOM 2379 O O . ASN A 1 303 ? -29.475 10.146 31.446 1.00 82.19 303 ASN A O 1
ATOM 2383 N N . VAL A 1 304 ? -29.224 9.789 29.235 1.00 81.56 304 VAL A N 1
ATOM 2384 C CA . VAL A 1 304 ? -27.768 9.965 29.189 1.00 81.56 304 VAL A CA 1
ATOM 2385 C C . VAL A 1 304 ? -27.454 11.338 28.590 1.00 81.56 304 VAL A C 1
ATOM 2387 O O . VAL A 1 304 ? -27.472 12.338 29.302 1.00 81.56 304 VAL A O 1
ATOM 2390 N N . ASP A 1 305 ? -27.209 11.403 27.285 1.00 81.12 305 ASP A N 1
ATOM 2391 C CA . ASP A 1 305 ? -26.917 12.607 26.511 1.00 81.12 305 ASP A CA 1
ATOM 2392 C C . ASP A 1 305 ? -27.101 12.275 25.008 1.00 81.12 305 ASP A C 1
ATOM 2394 O O . ASP A 1 305 ? -27.245 11.095 24.656 1.00 81.12 305 ASP A O 1
ATOM 2398 N N . PRO A 1 306 ? -27.147 13.273 24.105 1.00 75.50 306 PRO A N 1
ATOM 2399 C CA . PRO A 1 306 ? -27.392 13.032 22.681 1.00 75.50 306 PRO A CA 1
ATOM 2400 C C . PRO A 1 306 ? -26.154 12.549 21.903 1.00 75.50 306 PRO A C 1
ATOM 2402 O O . PRO A 1 306 ? -26.196 12.506 20.671 1.00 75.50 306 PRO A O 1
ATOM 2405 N N . TYR A 1 307 ? -25.045 12.227 22.574 1.00 82.69 307 TYR A N 1
ATOM 2406 C CA . TYR A 1 307 ? -23.823 11.744 21.939 1.00 82.69 307 TYR A CA 1
ATOM 2407 C C . TYR A 1 307 ? -23.811 10.215 21.831 1.00 82.69 307 TYR A C 1
ATOM 2409 O O . TYR A 1 307 ? -24.567 9.509 22.501 1.00 82.69 307 TYR A O 1
ATOM 2417 N N . TRP A 1 308 ? -22.961 9.704 20.941 1.00 84.62 308 TRP A N 1
ATOM 2418 C CA . TRP A 1 308 ? -22.742 8.271 20.768 1.00 84.62 308 TRP A CA 1
ATOM 2419 C C . TRP A 1 308 ? -21.836 7.724 21.879 1.00 84.62 308 TRP A C 1
ATOM 2421 O O . TRP A 1 308 ? -20.751 8.250 22.122 1.00 84.62 308 TRP A O 1
ATOM 2431 N N . HIS A 1 309 ? -22.273 6.638 22.515 1.00 87.06 309 HIS A N 1
ATOM 2432 C CA . HIS A 1 309 ? -21.581 5.912 23.580 1.00 87.06 309 HIS A CA 1
ATOM 2433 C C . HIS A 1 309 ? -21.221 4.506 23.121 1.00 87.06 309 HIS A C 1
ATOM 2435 O O . HIS A 1 309 ? -22.024 3.831 22.481 1.00 87.06 309 HIS A O 1
ATOM 2441 N N . PHE A 1 310 ? -20.030 4.044 23.487 1.00 87.38 310 PHE A N 1
ATOM 2442 C CA . PHE A 1 310 ? -19.546 2.714 23.132 1.00 87.38 310 PHE A CA 1
ATOM 2443 C C . PHE A 1 310 ? -19.875 1.692 24.226 1.00 87.38 310 PHE A C 1
ATOM 2445 O O . PHE A 1 310 ? -19.573 1.909 25.402 1.00 87.38 310 PHE A O 1
ATOM 2452 N N . ALA A 1 311 ? -20.456 0.558 23.839 1.00 89.38 311 ALA A N 1
ATOM 2453 C CA . ALA A 1 311 ? -20.692 -0.591 24.705 1.00 89.38 311 ALA A CA 1
ATOM 2454 C C . ALA A 1 311 ? -19.848 -1.792 24.257 1.00 89.38 311 ALA A C 1
ATOM 2456 O O . ALA A 1 311 ? -19.712 -2.059 23.063 1.00 89.38 311 ALA A O 1
ATOM 2457 N N . GLN A 1 312 ? -19.314 -2.536 25.229 1.00 93.44 312 GLN A N 1
ATOM 2458 C CA . GLN A 1 312 ? -18.542 -3.761 25.022 1.00 93.44 312 GLN A CA 1
ATOM 2459 C C . GLN A 1 312 ? -18.941 -4.804 26.070 1.00 93.44 312 GLN A C 1
ATOM 2461 O O . GLN A 1 312 ? -18.916 -4.502 27.262 1.00 93.44 312 GLN A O 1
ATOM 2466 N N . ILE A 1 313 ? -19.286 -6.016 25.630 1.00 94.25 313 ILE A N 1
ATOM 2467 C CA . ILE A 1 313 ? -19.772 -7.109 26.480 1.00 94.25 313 ILE A CA 1
ATOM 2468 C C . ILE A 1 313 ? -19.101 -8.430 26.088 1.00 94.25 313 ILE A C 1
ATOM 2470 O O . ILE A 1 313 ? -19.176 -8.844 24.930 1.00 94.25 313 ILE A O 1
ATOM 2474 N N . ASP A 1 314 ? -18.498 -9.108 27.066 1.00 93.31 314 ASP A N 1
ATOM 2475 C CA . ASP A 1 314 ? -18.089 -10.510 26.952 1.00 93.31 314 ASP A CA 1
ATOM 2476 C C . ASP A 1 314 ? -19.306 -11.429 27.111 1.00 93.31 314 ASP A C 1
ATOM 2478 O O . ASP A 1 314 ? -20.078 -11.304 28.063 1.00 93.31 314 ASP A O 1
ATOM 2482 N N . ILE A 1 315 ? -19.475 -12.362 26.179 1.00 93.94 315 ILE A N 1
ATOM 2483 C CA . ILE A 1 315 ? -20.546 -13.357 26.173 1.00 93.94 315 ILE A CA 1
ATOM 2484 C C . ILE A 1 315 ? -19.913 -14.724 26.407 1.00 93.94 315 ILE A C 1
ATOM 2486 O O . ILE A 1 315 ? -19.171 -15.237 25.561 1.00 93.94 315 ILE A O 1
ATOM 2490 N N . GLY A 1 316 ? -20.210 -15.295 27.571 1.00 89.62 316 GLY A N 1
ATOM 2491 C CA . GLY A 1 316 ? -19.591 -16.522 28.033 1.00 89.62 316 GLY A CA 1
ATOM 2492 C C . GLY A 1 316 ? -20.212 -17.809 27.472 1.00 89.62 316 GLY A C 1
ATOM 2493 O O . GLY A 1 316 ? -21.268 -17.793 26.818 1.00 89.62 316 GLY A O 1
ATOM 2494 N N . PRO A 1 317 ? -19.582 -18.961 27.774 1.00 88.56 317 PRO A N 1
ATOM 2495 C CA . PRO A 1 317 ? -19.979 -20.280 27.283 1.00 88.56 317 PRO A CA 1
ATOM 2496 C C . PRO A 1 317 ? -21.404 -20.695 27.668 1.00 88.56 317 PRO A C 1
ATOM 2498 O O . PRO A 1 317 ? -21.963 -21.615 27.069 1.00 88.56 317 PRO A O 1
ATOM 2501 N N . GLU A 1 318 ? -21.996 -20.064 28.681 1.00 88.06 318 GLU A N 1
ATOM 2502 C CA . GLU A 1 318 ? -23.380 -20.279 29.098 1.00 88.06 318 GLU A CA 1
ATOM 2503 C C . GLU A 1 318 ? -24.398 -19.934 28.001 1.00 88.06 318 GLU A C 1
ATOM 2505 O O . GLU A 1 318 ? -25.456 -20.560 27.949 1.00 88.06 318 GLU A O 1
ATOM 2510 N N . TYR A 1 319 ? -24.053 -19.026 27.080 1.00 91.19 319 TYR A N 1
ATOM 2511 C CA . TYR A 1 319 ? -24.878 -18.701 25.914 1.00 91.19 319 TYR A CA 1
ATOM 2512 C C . TYR A 1 319 ? -24.296 -19.256 24.607 1.00 91.19 319 TYR A C 1
ATOM 2514 O O . TYR A 1 319 ? -25.038 -19.700 23.731 1.00 91.19 319 TYR A O 1
ATOM 2522 N N . THR A 1 320 ? -22.968 -19.267 24.468 1.00 92.00 320 THR A N 1
ATOM 2523 C CA . THR A 1 320 ? -22.281 -19.464 23.177 1.00 92.00 320 THR A CA 1
ATOM 2524 C C . THR A 1 320 ? -22.014 -20.926 22.812 1.00 92.00 320 THR A C 1
ATOM 2526 O O . THR A 1 320 ? -21.610 -21.209 21.686 1.00 92.00 320 THR A O 1
ATOM 2529 N N . LYS A 1 321 ? -22.267 -21.884 23.717 1.00 90.12 321 LYS A N 1
ATOM 2530 C CA . LYS A 1 321 ? -22.157 -23.333 23.435 1.00 90.12 321 LYS A CA 1
ATOM 2531 C C . LYS A 1 321 ? -23.201 -23.855 22.447 1.00 90.12 321 LYS A C 1
ATOM 2533 O O . LYS A 1 321 ? -23.051 -24.951 21.914 1.00 90.12 321 LYS A O 1
ATOM 2538 N N . SER A 1 322 ? -24.279 -23.111 22.239 1.00 90.62 322 SER A N 1
ATOM 2539 C CA . SER A 1 322 ? -25.329 -23.405 21.263 1.00 90.62 322 SER A CA 1
ATOM 2540 C C . SER A 1 322 ? -25.469 -22.233 20.304 1.00 90.62 322 SER A C 1
ATOM 2542 O O . SER A 1 322 ? -24.949 -21.148 20.553 1.00 90.62 322 SER A O 1
ATOM 2544 N N . SER A 1 323 ? -26.175 -22.441 19.197 1.00 92.19 323 SER A N 1
ATOM 2545 C CA . SER A 1 323 ? -26.540 -21.328 18.328 1.00 92.19 323 SER A CA 1
ATOM 2546 C C . SER A 1 323 ? -27.397 -20.319 19.090 1.00 92.19 323 SER A C 1
ATOM 2548 O O . SER A 1 323 ? -28.357 -20.693 19.767 1.00 92.19 323 SER A O 1
ATOM 2550 N N . PHE A 1 324 ? -27.051 -19.041 18.961 1.00 94.31 324 PHE A N 1
ATOM 2551 C CA . PHE A 1 324 ? -27.685 -17.958 19.707 1.00 94.31 324 PHE A CA 1
ATOM 2552 C C . PHE A 1 324 ? -27.902 -16.719 18.831 1.00 94.31 324 PHE A C 1
ATOM 2554 O O . PHE A 1 324 ? -27.360 -16.613 17.730 1.00 94.31 324 PHE A O 1
ATOM 2561 N N . GLN A 1 325 ? -28.726 -15.790 19.304 1.00 95.31 325 GLN A N 1
ATOM 2562 C CA . GLN A 1 325 ? -28.977 -14.487 18.678 1.00 95.31 325 GLN A CA 1
ATOM 2563 C C . GLN A 1 325 ? -28.792 -13.373 19.708 1.00 95.31 325 GLN A C 1
ATOM 2565 O O . GLN A 1 325 ? -28.980 -13.602 20.902 1.00 95.31 325 GLN A O 1
ATOM 2570 N N . ILE A 1 326 ? -28.481 -12.163 19.250 1.00 96.62 326 ILE A N 1
ATOM 2571 C CA . ILE A 1 326 ? -28.479 -10.958 20.078 1.00 96.62 326 ILE A CA 1
ATOM 2572 C C . ILE A 1 326 ? -29.776 -10.190 19.844 1.00 96.62 326 ILE A C 1
ATOM 2574 O O . ILE A 1 326 ? -30.119 -9.897 18.700 1.00 96.62 326 ILE A O 1
ATOM 2578 N N . THR A 1 327 ? -30.487 -9.850 20.916 1.00 95.81 327 THR A N 1
ATOM 2579 C CA . THR A 1 327 ? -31.692 -9.012 20.850 1.00 95.81 327 THR A CA 1
ATOM 2580 C C . THR A 1 327 ? -31.457 -7.709 21.601 1.00 95.81 327 THR A C 1
ATOM 2582 O O . THR A 1 327 ? -31.182 -7.735 22.800 1.00 95.81 327 THR A O 1
ATOM 2585 N N . PHE A 1 328 ? -31.617 -6.584 20.905 1.00 97.12 328 PHE A N 1
ATOM 2586 C CA . PHE A 1 328 ? -31.679 -5.248 21.491 1.00 97.12 328 PHE A CA 1
ATOM 2587 C C . PHE A 1 328 ? -33.123 -4.907 21.826 1.00 97.12 328 PHE A C 1
ATOM 2589 O O . PHE A 1 328 ? -33.978 -4.875 20.943 1.00 97.12 328 PHE A O 1
ATOM 2596 N N . GLU A 1 329 ? -33.390 -4.640 23.095 1.00 95.25 329 GLU A N 1
ATOM 2597 C CA . GLU A 1 329 ? -34.698 -4.263 23.604 1.00 95.25 329 GLU A CA 1
ATOM 2598 C C . GLU A 1 329 ? -34.642 -2.824 24.121 1.00 95.25 329 GLU A C 1
ATOM 2600 O O . GLU A 1 329 ? -34.074 -2.541 25.176 1.00 95.25 329 GLU A O 1
ATOM 2605 N N . GLY A 1 330 ? -35.216 -1.905 23.354 1.00 92.56 330 GLY A N 1
ATOM 2606 C CA . GLY A 1 330 ? -35.365 -0.511 23.747 1.00 92.56 330 GLY A CA 1
ATOM 2607 C C . GLY A 1 330 ? -36.714 -0.306 24.416 1.00 92.56 330 GLY A C 1
ATOM 2608 O O . GLY A 1 330 ? -37.715 -0.902 24.009 1.00 92.56 330 GLY A O 1
ATOM 2609 N N . SER A 1 331 ? -36.759 0.558 25.424 1.00 90.25 331 SER A N 1
ATOM 2610 C CA . SER A 1 331 ? -38.004 0.897 26.094 1.00 90.25 331 SER A CA 1
ATOM 2611 C C . SER A 1 331 ? -38.111 2.357 26.496 1.00 90.25 331 SER A C 1
ATOM 2613 O O . SER A 1 331 ? -37.117 3.018 26.797 1.00 90.25 331 SER A O 1
ATOM 2615 N N . TYR A 1 332 ? -39.345 2.849 26.509 1.00 85.69 332 TYR A N 1
ATOM 2616 C CA . TYR A 1 332 ? -39.695 4.200 26.935 1.00 85.69 332 TYR A CA 1
ATOM 2617 C C . TYR A 1 332 ? -41.059 4.201 27.632 1.00 85.69 332 TYR A C 1
ATOM 2619 O O . TYR A 1 332 ? -41.880 3.298 27.423 1.00 85.69 332 TYR A O 1
ATOM 2627 N N . HIS A 1 333 ? -41.310 5.213 28.455 1.00 78.00 333 HIS A N 1
ATOM 2628 C CA . HIS A 1 333 ? -42.592 5.412 29.128 1.00 78.00 333 HIS A CA 1
ATOM 2629 C C . HIS A 1 333 ? -43.437 6.462 28.408 1.00 78.00 333 HIS A C 1
ATOM 2631 O O . HIS A 1 333 ? -42.939 7.508 28.018 1.00 78.00 333 HIS A O 1
ATOM 2637 N N . ALA A 1 334 ? -44.732 6.188 28.256 1.00 67.06 334 ALA A N 1
ATOM 2638 C CA . ALA A 1 334 ? -45.705 7.193 27.837 1.00 67.06 334 ALA A CA 1
ATOM 2639 C C . ALA A 1 334 ? -46.469 7.703 29.062 1.00 67.06 334 ALA A C 1
ATOM 2641 O O . ALA A 1 334 ? -46.962 6.894 29.861 1.00 67.06 334 ALA A O 1
ATOM 2642 N N . TYR A 1 335 ? -46.600 9.023 29.208 1.00 61.09 335 TYR A N 1
ATOM 2643 C CA . TYR A 1 335 ? -47.328 9.627 30.320 1.00 61.09 335 TYR A CA 1
ATOM 2644 C C . TYR A 1 335 ? -48.734 10.084 29.897 1.00 61.09 335 TYR A C 1
ATOM 2646 O O . TYR A 1 335 ? -49.049 10.329 28.730 1.00 61.09 335 TYR A O 1
ATOM 2654 N N . LYS A 1 336 ? -49.643 10.120 30.874 1.00 60.12 336 LYS A N 1
ATOM 2655 C CA . LYS A 1 336 ? -51.066 10.417 30.670 1.00 60.12 336 LYS A CA 1
ATOM 2656 C C . LYS A 1 336 ? -51.295 11.928 30.727 1.00 60.12 336 LYS A C 1
ATOM 2658 O O . LYS A 1 336 ? -51.010 12.530 31.757 1.00 60.12 336 LYS A O 1
ATOM 2663 N N . VAL A 1 337 ? -51.864 12.526 29.678 1.00 56.88 337 VAL A N 1
ATOM 2664 C CA . VAL A 1 337 ? -52.245 13.950 29.670 1.00 56.88 337 VAL A CA 1
ATOM 2665 C C . VAL A 1 337 ? -53.762 14.093 29.617 1.00 56.88 337 VAL A C 1
ATOM 2667 O O . VAL A 1 337 ? -54.475 13.336 28.952 1.00 56.88 337 VAL A O 1
ATOM 2670 N N . HIS A 1 338 ? -54.269 15.077 30.355 1.00 59.47 338 HIS A N 1
ATOM 2671 C CA . HIS A 1 338 ? -55.683 15.422 30.383 1.00 59.47 338 HIS A CA 1
ATOM 2672 C C . HIS A 1 338 ? -55.998 16.431 29.281 1.00 59.47 338 HIS A C 1
ATOM 2674 O O . HIS A 1 338 ? -55.484 17.546 29.310 1.00 59.47 338 HIS A O 1
ATOM 2680 N N . HIS A 1 339 ? -56.868 16.064 28.339 1.00 55.53 339 HIS A N 1
ATOM 2681 C CA . HIS A 1 339 ? -57.393 16.999 27.348 1.00 55.53 339 HIS A CA 1
ATOM 2682 C C . HIS A 1 339 ? -58.844 17.346 27.700 1.00 55.53 339 HIS A C 1
ATOM 2684 O O . HIS A 1 339 ? -59.696 16.458 27.769 1.00 55.53 339 HIS A O 1
ATOM 2690 N N . TYR A 1 340 ? -59.119 18.630 27.944 1.00 53.12 340 TYR A N 1
ATOM 2691 C CA . TYR A 1 340 ? -60.471 19.138 28.183 1.00 53.12 340 TYR A CA 1
ATOM 2692 C C . TYR A 1 340 ? -61.012 19.774 26.904 1.00 53.12 340 TYR A C 1
ATOM 2694 O O . TYR A 1 340 ? -60.472 20.763 26.417 1.00 53.12 340 TYR A O 1
ATOM 2702 N N . THR A 1 341 ? -62.112 19.236 26.388 1.00 56.88 341 THR A N 1
ATOM 2703 C CA . THR A 1 341 ? -63.000 19.963 25.471 1.00 56.88 341 THR A CA 1
ATOM 2704 C C . THR A 1 341 ? -64.383 20.066 26.112 1.00 56.88 341 THR A C 1
ATOM 2706 O O . THR A 1 341 ? -64.693 19.294 27.020 1.00 56.88 341 THR A O 1
ATOM 2709 N N . ASN A 1 342 ? -65.189 21.046 25.683 1.00 51.41 342 ASN A N 1
ATOM 2710 C CA . ASN A 1 342 ? -66.435 21.520 26.314 1.00 51.41 342 ASN A CA 1
ATOM 2711 C C . ASN A 1 342 ? -67.606 20.502 26.377 1.00 51.41 342 ASN A C 1
ATOM 2713 O O . ASN A 1 342 ? -68.747 20.898 26.151 1.00 51.41 342 ASN A O 1
ATOM 2717 N N . SER A 1 343 ? -67.360 19.209 26.642 1.00 53.72 343 SER A N 1
ATOM 2718 C CA . SER A 1 343 ? -68.305 18.237 27.247 1.00 53.72 343 SER A CA 1
ATOM 2719 C C . SER A 1 343 ? -67.858 16.758 27.203 1.00 53.72 343 SER A C 1
ATOM 2721 O O . SER A 1 343 ? -68.670 15.898 27.537 1.00 53.72 343 SER A O 1
ATOM 2723 N N . HIS A 1 344 ? -66.618 16.397 26.835 1.00 56.72 344 HIS A N 1
ATOM 2724 C CA . HIS A 1 344 ? -66.163 14.989 26.844 1.00 56.72 344 HIS A CA 1
ATOM 2725 C C . HIS A 1 344 ? -64.757 14.817 27.437 1.00 56.72 344 HIS A C 1
ATOM 2727 O O . HIS A 1 344 ? -63.821 15.525 27.071 1.00 56.72 344 HIS A O 1
ATOM 2733 N N . TYR A 1 345 ? -64.618 13.839 28.343 1.00 57.00 345 TYR A N 1
ATOM 2734 C CA . TYR A 1 345 ? -63.338 13.411 28.910 1.00 57.00 345 TYR A CA 1
ATOM 2735 C C . TYR A 1 345 ? -62.662 12.417 27.964 1.00 57.00 345 TYR A C 1
ATOM 2737 O O . TYR A 1 345 ? -63.088 11.268 27.864 1.00 57.00 345 TYR A O 1
ATOM 2745 N N . THR A 1 346 ? -61.583 12.830 27.304 1.00 58.16 346 THR A N 1
ATOM 2746 C CA . THR A 1 346 ? -60.742 11.929 26.504 1.00 58.16 346 THR A CA 1
ATOM 2747 C C . THR A 1 346 ? -59.321 11.922 27.047 1.00 58.16 346 THR A C 1
ATOM 2749 O O . THR A 1 346 ? -58.720 12.977 27.257 1.00 58.16 346 THR A O 1
ATOM 2752 N N . TYR A 1 347 ? -58.778 10.729 27.283 1.00 55.41 347 TYR A N 1
ATOM 2753 C CA . TYR A 1 347 ? -57.370 10.564 27.631 1.00 55.41 347 TYR A CA 1
ATOM 2754 C C . TYR A 1 347 ? -56.531 10.555 26.358 1.00 55.41 347 TYR A C 1
ATOM 2756 O O . TYR A 1 347 ? -56.825 9.797 25.437 1.00 55.41 347 TYR A O 1
ATOM 2764 N N . ILE A 1 348 ? -55.481 11.373 26.327 1.00 57.97 348 ILE A N 1
ATOM 2765 C CA . ILE A 1 348 ? -54.466 11.339 25.275 1.00 57.97 348 ILE A CA 1
ATOM 2766 C C . ILE A 1 348 ? -53.126 11.110 25.973 1.00 57.97 348 ILE A C 1
ATOM 2768 O O . ILE A 1 348 ? -52.789 11.792 26.942 1.00 57.97 348 ILE A O 1
ATOM 2772 N N . TYR A 1 349 ? -52.391 10.097 25.531 1.00 59.31 349 TYR A N 1
ATOM 2773 C CA . TYR A 1 349 ? -51.067 9.777 26.055 1.00 59.31 349 TYR A CA 1
ATOM 2774 C C . TYR A 1 349 ? -50.028 10.495 25.196 1.00 59.31 349 TYR A C 1
ATOM 2776 O O . TYR A 1 349 ? -50.045 10.336 23.974 1.00 59.31 349 TYR A O 1
ATOM 2784 N N . TYR A 1 350 ? -49.176 11.304 25.826 1.00 57.59 350 TYR A N 1
ATOM 2785 C CA . TYR A 1 350 ? -48.101 12.030 25.151 1.00 57.59 350 TYR A CA 1
ATOM 2786 C C . TYR A 1 350 ? -46.750 11.538 25.652 1.00 57.59 350 TYR A C 1
ATOM 2788 O O . TYR A 1 350 ? -46.617 11.038 26.771 1.00 57.59 350 TYR A O 1
ATOM 2796 N N . ASN A 1 351 ? -45.765 11.724 24.784 1.00 61.34 351 ASN A N 1
ATOM 2797 C CA . ASN A 1 351 ? -44.355 11.577 25.074 1.00 61.34 351 ASN A CA 1
ATOM 2798 C C . ASN A 1 351 ? -43.765 12.949 24.697 1.00 61.34 351 ASN A C 1
ATOM 2800 O O . ASN A 1 351 ? -44.063 13.446 23.607 1.00 61.34 351 ASN A O 1
ATOM 2804 N N . ASP A 1 352 ? -43.026 13.578 25.608 1.00 58.84 352 ASP A N 1
ATOM 2805 C CA . ASP A 1 352 ? -42.426 14.905 25.455 1.00 58.84 352 ASP A CA 1
ATOM 2806 C C . ASP A 1 352 ? -41.416 14.866 24.309 1.00 58.84 352 ASP A C 1
ATOM 2808 O O . ASP A 1 352 ? -41.580 15.557 23.306 1.00 58.84 352 ASP A O 1
ATOM 2812 N N . ASP A 1 353 ? -40.372 14.050 24.472 1.00 67.62 353 ASP A N 1
ATOM 2813 C CA . ASP A 1 353 ? -39.316 13.855 23.487 1.00 67.62 353 ASP A CA 1
ATOM 2814 C C . ASP A 1 353 ? -38.311 12.802 23.975 1.00 67.62 353 ASP A C 1
ATOM 2816 O O . ASP A 1 353 ? -38.003 12.705 25.172 1.00 67.62 353 ASP A O 1
ATOM 2820 N N . GLY A 1 354 ? -37.762 12.023 23.049 1.00 72.69 354 GLY A N 1
ATOM 2821 C CA . GLY A 1 354 ? -36.753 11.029 23.366 1.00 72.69 354 GLY A CA 1
ATOM 2822 C C . GLY A 1 354 ? -36.427 10.037 22.264 1.00 72.69 354 GLY A C 1
ATOM 2823 O O . GLY A 1 354 ? -37.218 9.741 21.361 1.00 72.69 354 GLY A O 1
ATOM 2824 N N . ASN A 1 355 ? -35.213 9.512 22.356 1.00 82.69 355 ASN A N 1
ATOM 2825 C CA . ASN A 1 355 ? -34.665 8.593 21.385 1.00 82.69 355 ASN A CA 1
ATOM 2826 C C . ASN A 1 355 ? -33.693 7.625 22.058 1.00 82.69 355 ASN A C 1
ATOM 2828 O O . ASN A 1 355 ? -32.800 8.041 22.800 1.00 82.69 355 ASN A O 1
ATOM 2832 N N . ILE A 1 356 ? -33.870 6.341 21.766 1.00 89.56 356 ILE A N 1
ATOM 2833 C CA . ILE A 1 356 ? -32.826 5.338 21.947 1.00 89.56 356 ILE A CA 1
ATOM 2834 C C . ILE A 1 356 ? -32.383 4.951 20.545 1.00 89.56 356 ILE A C 1
ATOM 2836 O O . ILE A 1 356 ? -33.200 4.425 19.793 1.00 89.56 356 ILE A O 1
ATOM 2840 N N . ALA A 1 357 ? -31.126 5.182 20.189 1.00 91.50 357 ALA A N 1
ATOM 2841 C CA . ALA A 1 357 ? -30.580 4.700 18.927 1.00 91.50 357 ALA A CA 1
ATOM 2842 C C . ALA A 1 357 ? -29.366 3.808 19.149 1.00 91.50 357 ALA A C 1
ATOM 2844 O O . ALA A 1 357 ? -28.645 3.952 20.135 1.00 91.50 357 ALA A O 1
ATOM 2845 N N . ILE A 1 358 ? -29.181 2.872 18.226 1.00 93.94 358 ILE A N 1
ATOM 2846 C CA . ILE A 1 358 ? -28.054 1.950 18.160 1.00 93.94 358 ILE A CA 1
ATOM 2847 C C . ILE A 1 358 ? -27.467 1.979 16.751 1.00 93.94 358 ILE A C 1
ATOM 2849 O O . ILE A 1 358 ? -28.199 2.133 15.768 1.00 93.94 358 ILE A O 1
ATOM 2853 N N . ASP A 1 359 ? -26.154 1.822 16.667 1.00 91.75 359 ASP A N 1
ATOM 2854 C CA . ASP A 1 359 ? -25.410 1.831 15.414 1.00 91.75 359 ASP A CA 1
ATOM 2855 C C . ASP A 1 359 ? -24.115 1.011 15.536 1.00 91.75 359 ASP A C 1
ATOM 2857 O O . ASP A 1 359 ? -23.690 0.670 16.645 1.00 91.75 359 ASP A O 1
ATOM 2861 N N . ASP A 1 360 ? -23.501 0.682 14.399 1.00 88.31 360 ASP A N 1
ATOM 2862 C CA . ASP A 1 360 ? -22.207 0.003 14.297 1.00 88.31 360 ASP A CA 1
ATOM 2863 C C . ASP A 1 360 ? -22.102 -1.247 15.201 1.00 88.31 360 ASP A C 1
ATOM 2865 O O . ASP A 1 360 ? -21.351 -1.290 16.177 1.00 88.31 360 ASP A O 1
ATOM 2869 N N . PHE A 1 361 ? -22.875 -2.287 14.879 1.00 93.50 361 PHE A N 1
ATOM 2870 C CA . PHE A 1 361 ? -22.879 -3.571 15.586 1.00 93.50 361 PHE A CA 1
ATOM 2871 C C . PHE A 1 361 ? -21.698 -4.445 15.162 1.00 93.50 361 PHE A C 1
ATOM 2873 O O . PHE A 1 361 ? -21.568 -4.765 13.981 1.00 93.50 361 PHE A O 1
ATOM 2880 N N . TYR A 1 362 ? -20.909 -4.925 16.122 1.00 92.81 362 TYR A N 1
ATOM 2881 C CA . TYR A 1 362 ? -19.825 -5.881 15.908 1.00 92.81 362 TYR A CA 1
ATOM 2882 C C . TYR A 1 362 ? -19.965 -7.079 16.838 1.00 92.81 362 TYR A C 1
ATOM 2884 O O . TYR A 1 362 ? -20.203 -6.927 18.037 1.00 92.81 362 TYR A O 1
ATOM 2892 N N . ILE A 1 363 ? -19.713 -8.271 16.312 1.00 91.75 363 ILE A N 1
ATOM 2893 C CA . ILE A 1 363 ? -19.588 -9.472 17.131 1.00 91.75 363 ILE A CA 1
ATOM 2894 C C . ILE A 1 363 ? -18.430 -10.342 16.641 1.00 91.75 363 ILE A C 1
ATOM 2896 O O . ILE A 1 363 ? -18.299 -10.611 15.445 1.00 91.75 363 ILE A O 1
ATOM 2900 N N . TYR A 1 364 ? -17.591 -10.761 17.586 1.00 90.25 364 TYR A N 1
ATOM 2901 C CA . TYR A 1 364 ? -16.350 -11.504 17.357 1.00 90.25 364 TYR A CA 1
ATOM 2902 C C . TYR A 1 364 ? -16.394 -12.815 18.137 1.00 90.25 364 TYR A C 1
ATOM 2904 O O . TYR A 1 364 ? -16.780 -12.794 19.303 1.00 90.25 364 TYR A O 1
ATOM 2912 N N . ASN A 1 365 ? -15.977 -13.941 17.557 1.00 89.62 365 ASN A N 1
ATOM 2913 C CA . ASN A 1 365 ? -15.941 -15.251 18.237 1.00 89.62 365 ASN A CA 1
ATOM 2914 C C . ASN A 1 365 ? -14.716 -15.420 19.166 1.00 89.62 365 ASN A C 1
ATOM 2916 O O . ASN A 1 365 ? -14.023 -16.436 19.136 1.00 89.62 365 ASN A O 1
ATOM 2920 N N . THR A 1 366 ? -14.435 -14.405 19.978 1.00 88.56 366 THR A N 1
ATOM 2921 C CA . THR A 1 366 ? -13.343 -14.370 20.958 1.00 88.56 366 THR A CA 1
ATOM 2922 C C . THR A 1 366 ? -13.753 -13.526 22.166 1.00 88.56 366 THR A C 1
ATOM 2924 O O . THR A 1 366 ? -14.812 -12.907 22.141 1.00 88.56 366 THR A O 1
ATOM 2927 N N . THR A 1 367 ? -12.947 -13.483 23.228 1.00 88.12 367 THR A N 1
ATOM 2928 C CA . THR A 1 367 ? -13.210 -12.571 24.359 1.00 88.12 367 THR A CA 1
ATOM 2929 C C . THR A 1 367 ? -12.804 -11.141 24.008 1.00 88.12 367 THR A C 1
ATOM 2931 O O . THR A 1 367 ? -11.880 -10.918 23.226 1.00 88.12 367 THR A O 1
ATOM 2934 N N . CYS A 1 368 ? -13.449 -10.147 24.605 1.00 86.12 368 CYS A N 1
ATOM 2935 C CA . CYS A 1 368 ? -13.179 -8.743 24.336 1.00 86.12 368 CYS A CA 1
ATOM 2936 C C . CYS A 1 368 ? -11.759 -8.315 24.717 1.00 86.12 368 CYS A C 1
ATOM 2938 O O . CYS A 1 368 ? -11.214 -7.411 24.085 1.00 86.12 368 CYS A O 1
ATOM 2940 N N . ASN A 1 369 ? -11.157 -8.985 25.702 1.00 84.12 369 ASN A N 1
ATOM 2941 C CA . ASN A 1 369 ? -9.764 -8.778 26.106 1.00 84.12 369 ASN A CA 1
ATOM 2942 C C . ASN A 1 369 ? -8.759 -9.430 25.145 1.00 84.12 369 ASN A C 1
ATOM 2944 O O . ASN A 1 369 ? -7.593 -9.054 25.134 1.00 84.12 369 ASN A O 1
ATOM 2948 N N . SER A 1 370 ? -9.196 -10.408 24.349 1.00 79.69 370 SER A N 1
ATOM 2949 C CA . SER A 1 370 ? -8.373 -11.070 23.331 1.00 79.69 370 SER A CA 1
ATOM 2950 C C . SER A 1 370 ? -8.412 -10.362 21.975 1.00 79.69 370 SER A C 1
ATOM 2952 O O . SER A 1 370 ? -7.676 -10.754 21.072 1.00 79.69 370 SER A O 1
ATOM 2954 N N . LEU A 1 371 ? -9.270 -9.351 21.805 1.00 73.00 371 LEU A N 1
ATOM 2955 C CA . LEU A 1 371 ? -9.280 -8.542 20.592 1.00 73.00 371 LEU A CA 1
ATOM 2956 C C . LEU A 1 371 ? -8.041 -7.641 20.570 1.00 73.00 371 LEU A C 1
ATOM 2958 O O . LEU A 1 371 ? -7.787 -6.953 21.563 1.00 73.00 371 LEU A O 1
ATOM 2962 N N . PRO A 1 372 ? -7.286 -7.601 19.459 1.00 64.31 372 PRO A N 1
ATOM 2963 C CA . PRO A 1 372 ? -6.146 -6.714 19.350 1.00 64.31 372 PRO A CA 1
ATOM 2964 C C . PRO A 1 372 ? -6.628 -5.269 19.506 1.00 64.31 372 PRO A C 1
ATOM 2966 O O . PRO A 1 372 ? -7.660 -4.870 18.958 1.00 64.31 372 PRO A O 1
ATOM 2969 N N . ALA A 1 373 ? -5.894 -4.486 20.300 1.00 63.34 373 ALA A N 1
ATOM 2970 C CA . ALA A 1 373 ? -6.213 -3.076 20.526 1.00 63.34 373 ALA A CA 1
ATOM 2971 C C . ALA A 1 373 ? -6.159 -2.266 19.219 1.00 63.34 373 ALA A C 1
ATOM 2973 O O . ALA A 1 373 ? -6.834 -1.245 19.097 1.00 63.34 373 ALA A O 1
ATOM 2974 N N . VAL A 1 374 ? -5.409 -2.772 18.238 1.00 61.91 374 VAL A N 1
ATOM 2975 C CA . VAL A 1 374 ? -5.053 -2.118 16.985 1.00 61.91 374 VAL A CA 1
ATOM 2976 C C . VAL A 1 374 ? -5.291 -3.083 15.811 1.00 61.91 374 VAL A C 1
ATOM 2978 O O . VAL A 1 374 ? -5.053 -4.281 15.984 1.00 61.91 374 VAL A O 1
ATOM 2981 N N . PRO A 1 375 ? -5.776 -2.621 14.639 1.00 59.66 375 PRO A N 1
ATOM 2982 C CA . PRO A 1 375 ? -5.822 -3.437 13.428 1.00 59.66 375 PRO A CA 1
ATOM 2983 C C . PRO A 1 375 ? -4.478 -4.104 13.107 1.00 59.66 375 PRO A C 1
ATOM 2985 O O . PRO A 1 375 ? -3.413 -3.549 13.371 1.00 59.66 375 PRO A O 1
ATOM 2988 N N . VAL A 1 376 ? -4.537 -5.293 12.510 1.00 52.22 376 VAL A N 1
ATOM 2989 C CA . VAL A 1 376 ? -3.349 -5.984 11.989 1.00 52.22 376 VAL A CA 1
ATOM 2990 C C . VAL A 1 376 ? -2.730 -5.113 10.881 1.00 52.22 376 VAL A C 1
ATOM 2992 O O . VAL A 1 376 ? -3.460 -4.443 10.155 1.00 52.22 376 VAL A O 1
ATOM 2995 N N . ASP A 1 377 ? -1.398 -5.067 10.800 1.00 52.84 377 ASP A N 1
ATOM 2996 C CA . ASP A 1 377 ? -0.625 -4.279 9.817 1.00 52.84 377 ASP A CA 1
ATOM 2997 C C . ASP A 1 377 ? -0.741 -2.750 9.923 1.00 52.84 377 ASP A C 1
ATOM 2999 O O . ASP A 1 377 ? -0.383 -2.015 9.003 1.00 52.84 377 ASP A O 1
ATOM 3003 N N . SER A 1 378 ? -1.197 -2.237 11.066 1.00 50.91 378 SER A N 1
ATOM 3004 C CA . SER A 1 378 ? -1.257 -0.798 11.289 1.00 50.91 378 SER A CA 1
ATOM 3005 C C . SER A 1 378 ? 0.130 -0.170 11.516 1.00 50.91 378 SER A C 1
ATOM 3007 O O . SER A 1 378 ? 0.918 -0.673 12.322 1.00 50.91 378 SER A O 1
ATOM 3009 N N . LEU A 1 379 ? 0.400 0.978 10.900 1.00 56.72 379 LEU A N 1
ATOM 3010 C CA . LEU A 1 379 ? 1.574 1.809 11.165 1.00 56.72 379 LEU A CA 1
ATOM 3011 C C . LEU A 1 379 ? 1.364 2.649 12.420 1.00 56.72 379 LEU A C 1
ATOM 3013 O O . LEU A 1 379 ? 0.364 3.351 12.522 1.00 56.72 379 LEU A O 1
ATOM 3017 N N . LEU A 1 380 ? 2.318 2.637 13.347 1.00 56.66 380 LEU A N 1
ATOM 3018 C CA . LEU A 1 380 ? 2.278 3.453 14.560 1.00 56.66 380 LEU A CA 1
ATOM 3019 C C . LEU A 1 380 ? 2.986 4.793 14.341 1.00 56.66 380 LEU A C 1
ATOM 3021 O O . LEU A 1 380 ? 4.099 4.850 13.825 1.00 56.66 380 LEU A O 1
ATOM 3025 N N . ARG A 1 381 ? 2.374 5.869 14.828 1.00 52.94 381 ARG A N 1
ATOM 3026 C CA . ARG A 1 381 ? 2.988 7.188 14.943 1.00 52.94 381 ARG A CA 1
ATOM 3027 C C . ARG A 1 381 ? 2.660 7.793 16.297 1.00 52.94 381 ARG A C 1
ATOM 3029 O O . ARG A 1 381 ? 1.486 7.831 16.660 1.00 52.94 381 ARG A O 1
ATOM 3036 N N . ARG A 1 382 ? 3.651 8.313 17.029 1.00 48.53 382 ARG A N 1
ATOM 3037 C CA . ARG A 1 382 ? 3.368 9.090 18.246 1.00 48.53 382 ARG A CA 1
ATOM 3038 C C . ARG A 1 382 ? 3.568 10.577 18.013 1.00 48.53 382 ARG A C 1
ATOM 3040 O O . ARG A 1 382 ? 4.539 11.015 17.402 1.00 48.53 382 ARG A O 1
ATOM 3047 N N . PHE A 1 383 ? 2.641 11.350 18.552 1.00 46.22 383 PHE A N 1
ATOM 3048 C CA . PHE A 1 383 ? 2.717 12.796 18.655 1.00 46.22 383 PHE A CA 1
ATOM 3049 C C . PHE A 1 383 ? 2.687 13.185 20.126 1.00 46.22 383 PHE A C 1
ATOM 3051 O O . PHE A 1 383 ? 1.636 13.151 20.764 1.00 46.22 383 PHE A O 1
ATOM 3058 N N . GLY A 1 384 ? 3.838 13.557 20.687 1.00 49.81 384 GLY A N 1
ATOM 3059 C CA . GLY A 1 384 ? 3.923 13.825 22.123 1.00 49.81 384 GLY A CA 1
ATOM 3060 C C . GLY A 1 384 ? 3.479 12.601 22.936 1.00 49.81 384 GLY A C 1
ATOM 3061 O O . GLY A 1 384 ? 4.113 11.553 22.850 1.00 49.81 384 GLY A O 1
ATOM 3062 N N . ASN A 1 385 ? 2.383 12.730 23.694 1.00 43.91 385 ASN A N 1
ATOM 3063 C CA . ASN A 1 385 ? 1.824 11.656 24.529 1.00 43.91 385 ASN A CA 1
ATOM 3064 C C . ASN A 1 385 ? 0.723 10.822 23.842 1.00 43.91 385 ASN A C 1
ATOM 3066 O O . ASN A 1 385 ? 0.216 9.887 24.461 1.00 43.91 385 ASN A O 1
ATOM 3070 N N . GLU A 1 386 ? 0.323 11.149 22.611 1.00 49.03 386 GLU A N 1
ATOM 3071 C CA . GLU A 1 386 ? -0.735 10.432 21.889 1.00 49.03 386 GLU A CA 1
ATOM 3072 C C . GLU A 1 386 ? -0.145 9.467 20.856 1.00 49.03 386 GLU A C 1
ATOM 3074 O O . GLU A 1 386 ? 0.738 9.832 20.075 1.00 49.03 386 GLU A O 1
ATOM 3079 N N . THR A 1 387 ? -0.645 8.230 20.852 1.00 58.50 387 THR A N 1
ATOM 3080 C CA . THR A 1 387 ? -0.297 7.195 19.873 1.00 58.50 387 THR A CA 1
ATOM 3081 C C . THR A 1 387 ? -1.439 7.040 18.877 1.00 58.50 387 THR A C 1
ATOM 3083 O O . THR A 1 387 ? -2.584 6.787 19.262 1.00 58.50 387 THR A O 1
ATOM 3086 N N . THR A 1 388 ? -1.108 7.151 17.596 1.00 58.75 388 THR A N 1
ATOM 3087 C CA . THR A 1 388 ? -2.043 7.035 16.481 1.00 58.75 388 THR A CA 1
ATOM 3088 C C . THR A 1 388 ? -1.601 5.910 15.559 1.00 58.75 388 THR A C 1
ATOM 3090 O O . THR A 1 388 ? -0.423 5.828 15.210 1.00 58.75 388 THR A O 1
ATOM 3093 N N . TYR A 1 389 ? -2.541 5.074 15.123 1.00 67.00 389 TYR A N 1
ATOM 3094 C CA . TYR A 1 389 ? -2.261 3.981 14.193 1.00 67.00 389 TYR A CA 1
ATOM 3095 C C . TYR A 1 389 ? -2.938 4.196 12.844 1.00 67.00 389 TYR A C 1
ATOM 3097 O O . TYR A 1 389 ? -4.077 4.662 12.815 1.00 67.00 389 TYR A O 1
ATOM 3105 N N . TYR A 1 390 ? -2.269 3.825 11.750 1.00 64.06 390 TYR A N 1
ATOM 3106 C CA . TYR A 1 390 ? -2.783 3.949 10.387 1.00 64.06 390 TYR A CA 1
ATOM 3107 C C . TYR A 1 390 ? -2.870 2.601 9.680 1.00 64.06 390 TYR A C 1
ATOM 3109 O O . TYR A 1 390 ? -1.896 1.861 9.682 1.00 64.06 390 TYR A O 1
ATOM 3117 N N . THR A 1 391 ? -3.977 2.316 9.000 1.00 62.94 391 THR A N 1
ATOM 3118 C CA . THR A 1 391 ? -4.118 1.128 8.138 1.00 62.94 391 THR A CA 1
ATOM 3119 C C . THR A 1 391 ? -4.447 1.559 6.713 1.00 62.94 391 THR A C 1
ATOM 3121 O O . THR A 1 391 ? -5.222 2.494 6.511 1.00 62.94 391 THR A O 1
ATOM 3124 N N . PHE A 1 392 ? -3.852 0.898 5.719 1.00 63.75 392 PHE A N 1
ATOM 3125 C CA . PHE A 1 392 ? -3.981 1.260 4.307 1.00 63.75 392 PHE A CA 1
ATOM 3126 C C . PHE A 1 392 ? -4.709 0.168 3.528 1.00 63.75 392 PHE A C 1
ATOM 3128 O O . PHE A 1 392 ? -4.256 -0.974 3.477 1.00 63.75 392 PHE A O 1
ATOM 3135 N N . HIS A 1 393 ? -5.800 0.526 2.846 1.00 56.12 393 HIS A N 1
ATOM 3136 C CA . HIS A 1 393 ? -6.496 -0.397 1.947 1.00 56.12 393 HIS A CA 1
ATOM 3137 C C . HIS A 1 393 ? -6.164 -0.118 0.490 1.00 56.12 393 HIS A C 1
ATOM 3139 O O . HIS A 1 393 ? -6.338 0.996 -0.010 1.00 56.12 393 HIS A O 1
ATOM 3145 N N . LYS A 1 394 ? -5.779 -1.187 -0.214 1.00 46.09 394 LYS A N 1
ATOM 3146 C CA . LYS A 1 394 ? -5.407 -1.180 -1.637 1.00 46.09 394 LYS A CA 1
ATOM 3147 C C . LYS A 1 394 ? -6.595 -0.977 -2.584 1.00 46.09 394 LYS A C 1
ATOM 3149 O O . LYS A 1 394 ? -6.393 -0.642 -3.745 1.00 46.09 394 LYS A O 1
ATOM 3154 N N . THR A 1 395 ? -7.826 -1.185 -2.111 1.00 48.34 395 THR A N 1
ATOM 3155 C CA . THR A 1 395 ? -9.038 -1.058 -2.935 1.00 48.34 395 THR A CA 1
ATOM 3156 C C . THR A 1 395 ? -9.577 0.370 -2.843 1.00 48.34 395 THR A C 1
ATOM 3158 O O . THR A 1 395 ? -10.012 0.771 -1.761 1.00 48.34 395 THR A O 1
ATOM 3161 N N . PRO A 1 396 ? -9.588 1.151 -3.940 1.00 49.53 396 PRO A N 1
ATOM 3162 C CA . PRO A 1 396 ? -10.203 2.470 -3.932 1.00 49.53 396 PRO A CA 1
ATOM 3163 C C . PRO A 1 396 ? -11.694 2.354 -3.632 1.00 49.53 396 PRO A C 1
ATOM 3165 O O . PRO A 1 396 ? -12.397 1.523 -4.208 1.00 49.53 396 PRO A O 1
ATOM 3168 N N . ALA A 1 397 ? -12.184 3.222 -2.759 1.00 47.34 397 ALA A N 1
ATOM 3169 C CA . ALA A 1 397 ? -13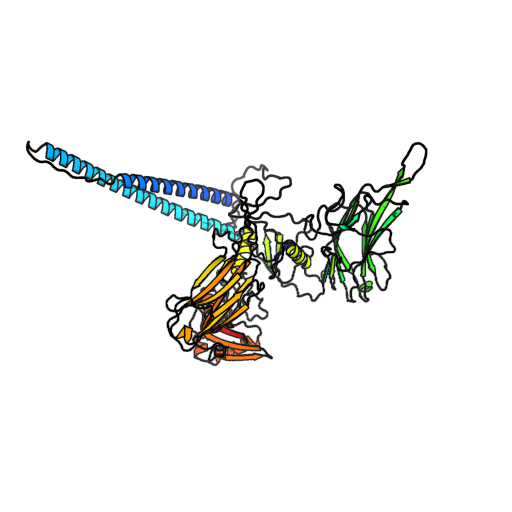.567 3.217 -2.313 1.00 47.34 397 ALA A CA 1
ATOM 3170 C C . ALA A 1 397 ? -14.166 4.624 -2.439 1.00 47.34 397 ALA A C 1
ATOM 3172 O O . ALA A 1 397 ? -13.446 5.627 -2.497 1.00 47.34 397 ALA A O 1
ATOM 3173 N N . THR A 1 398 ? -15.497 4.733 -2.505 1.00 53.22 398 THR A N 1
ATOM 3174 C CA . THR A 1 398 ? -16.130 6.045 -2.312 1.00 53.22 398 THR A CA 1
ATOM 3175 C C . THR A 1 398 ? -15.850 6.534 -0.891 1.00 53.22 398 THR A C 1
ATOM 3177 O O . THR A 1 398 ? -15.538 5.728 -0.024 1.00 53.22 398 THR A O 1
ATOM 3180 N N . TRP A 1 399 ? -15.975 7.837 -0.616 1.00 57.97 399 TRP A N 1
ATOM 3181 C CA . TRP A 1 399 ? -15.750 8.355 0.744 1.00 57.97 399 TRP A CA 1
ATOM 3182 C C . TRP A 1 399 ? -16.583 7.600 1.798 1.00 57.97 399 TRP A C 1
ATOM 3184 O O . TRP A 1 399 ? -16.075 7.257 2.861 1.00 57.97 399 TRP A O 1
ATOM 3194 N N . TYR A 1 400 ? -17.837 7.275 1.469 1.00 59.41 400 TYR A N 1
ATOM 3195 C CA . TYR A 1 400 ? -18.734 6.531 2.351 1.00 59.41 400 TYR A CA 1
ATOM 3196 C C . TYR A 1 400 ? -18.266 5.088 2.553 1.00 59.41 400 TYR A C 1
ATOM 3198 O O . TYR A 1 400 ? -18.143 4.644 3.691 1.00 59.41 400 TYR A O 1
ATOM 3206 N N . ASP A 1 401 ? -17.946 4.375 1.471 1.00 61.66 401 ASP A N 1
ATOM 3207 C CA . ASP A 1 401 ? -17.467 2.988 1.538 1.00 61.66 401 ASP A CA 1
ATOM 3208 C C . ASP A 1 401 ? -16.112 2.885 2.255 1.00 61.66 401 ASP A C 1
ATOM 3210 O O . ASP A 1 401 ? -15.871 1.946 3.011 1.00 61.66 401 ASP A O 1
ATOM 3214 N N . ALA A 1 402 ? -15.244 3.881 2.064 1.00 61.06 402 ALA A N 1
ATOM 3215 C CA . ALA A 1 402 ? -13.958 4.021 2.734 1.00 61.06 402 ALA A CA 1
ATOM 3216 C C . ALA A 1 402 ? -14.139 4.179 4.250 1.00 61.06 402 ALA A C 1
ATOM 3218 O O . ALA A 1 402 ? -13.514 3.472 5.038 1.00 61.06 402 ALA A O 1
ATOM 3219 N N . GLN A 1 403 ? -15.062 5.048 4.660 1.00 69.94 403 GLN A N 1
ATOM 3220 C CA . GLN A 1 403 ? -15.394 5.254 6.064 1.00 69.94 403 GLN A CA 1
ATOM 3221 C C . GLN A 1 403 ? -15.983 3.982 6.709 1.00 69.94 403 GLN A C 1
ATOM 3223 O O . GLN A 1 403 ? -15.560 3.619 7.808 1.00 69.94 403 GLN A O 1
ATOM 3228 N N . VAL A 1 404 ? -16.890 3.255 6.030 1.00 69.31 404 VAL A N 1
ATOM 3229 C CA . VAL A 1 404 ? -17.379 1.937 6.511 1.00 69.31 404 VAL A CA 1
ATOM 3230 C C . VAL A 1 404 ? -16.233 0.942 6.637 1.00 69.31 404 VAL A C 1
ATOM 3232 O O . VAL A 1 404 ? -16.184 0.183 7.602 1.00 69.31 404 VAL A O 1
ATOM 3235 N N . THR A 1 405 ? -15.323 0.932 5.662 1.00 75.12 405 THR A N 1
ATOM 3236 C CA . THR A 1 405 ? -14.175 0.021 5.645 1.00 75.12 405 THR A CA 1
ATOM 3237 C C . THR A 1 405 ? -13.317 0.232 6.888 1.00 75.12 405 THR A C 1
ATOM 3239 O O . THR A 1 405 ? -13.094 -0.730 7.615 1.00 75.12 405 THR A O 1
ATOM 3242 N N . CYS A 1 406 ? -12.959 1.477 7.215 1.00 73.38 406 CYS A N 1
ATOM 3243 C CA . CYS A 1 406 ? -12.202 1.784 8.431 1.00 73.38 406 CYS A CA 1
ATOM 3244 C C . CYS A 1 406 ? -12.933 1.377 9.711 1.00 73.38 406 CYS A C 1
ATOM 3246 O O . CYS A 1 406 ? -12.343 0.743 10.585 1.00 73.38 406 CYS A O 1
ATOM 3248 N N . ARG A 1 407 ? -14.233 1.680 9.810 1.00 77.81 407 ARG A N 1
ATOM 3249 C CA . ARG A 1 407 ? -15.058 1.306 10.971 1.00 77.81 407 ARG A CA 1
ATOM 3250 C C . ARG A 1 407 ? -15.124 -0.209 11.162 1.00 77.81 407 ARG A C 1
ATOM 3252 O O . ARG A 1 407 ? -15.021 -0.693 12.284 1.00 77.81 407 ARG A O 1
ATOM 3259 N N . LYS A 1 408 ? -15.218 -0.970 10.068 1.00 79.25 408 LYS A N 1
ATOM 3260 C CA . LYS A 1 408 ? -15.264 -2.437 10.091 1.00 79.25 408 LYS A CA 1
ATOM 3261 C C . LYS A 1 408 ? -14.010 -3.068 10.707 1.00 79.25 408 LYS A C 1
ATOM 3263 O O . LYS A 1 408 ? -14.126 -4.117 11.337 1.00 79.25 408 LYS A O 1
ATOM 3268 N N . GLU A 1 409 ? -12.837 -2.464 10.522 1.00 74.94 409 GLU A N 1
ATOM 3269 C CA . GLU A 1 409 ? -11.570 -2.983 11.061 1.00 74.94 409 GLU A CA 1
ATOM 3270 C C . GLU A 1 409 ? -11.460 -2.820 12.571 1.00 74.94 409 GLU A C 1
ATOM 3272 O O . GLU A 1 409 ? -10.946 -3.694 13.269 1.00 74.94 409 GLU A O 1
ATOM 3277 N N . ASN A 1 410 ? -11.933 -1.686 13.082 1.00 76.69 410 ASN A N 1
ATOM 3278 C CA . ASN A 1 410 ? -11.959 -1.409 14.505 1.00 76.69 410 ASN A CA 1
ATOM 3279 C C . ASN A 1 410 ? -13.060 -0.377 14.800 1.00 76.69 410 ASN A C 1
ATOM 3281 O O . ASN A 1 410 ? -13.100 0.662 14.140 1.00 76.69 410 ASN A O 1
ATOM 3285 N N . PRO A 1 411 ? -13.893 -0.571 15.840 1.00 72.25 411 PRO A N 1
ATOM 3286 C CA . PRO A 1 411 ? -14.966 0.369 16.182 1.00 72.25 411 PRO A CA 1
ATOM 3287 C C . PRO A 1 411 ? -14.506 1.803 16.475 1.00 72.25 411 PRO A C 1
ATOM 3289 O O . PRO A 1 411 ? -15.326 2.720 16.470 1.00 72.25 411 PRO A O 1
ATOM 3292 N N . ARG A 1 412 ? -13.216 1.998 16.774 1.00 73.06 412 ARG A N 1
ATOM 3293 C CA . ARG A 1 412 ? -12.586 3.304 17.014 1.00 73.06 412 ARG A CA 1
ATOM 3294 C C . ARG A 1 412 ? -11.805 3.830 15.808 1.00 73.06 412 ARG A C 1
ATOM 3296 O O . ARG A 1 412 ? -11.329 4.959 15.855 1.00 73.06 412 ARG A O 1
ATOM 3303 N N . SER A 1 413 ? -11.679 3.039 14.747 1.00 73.50 413 SER A N 1
ATOM 3304 C CA . SER A 1 413 ? -11.024 3.443 13.507 1.00 73.50 413 SER A CA 1
ATOM 3305 C C . SER A 1 413 ? -11.960 4.301 12.654 1.00 73.50 413 SER A C 1
ATOM 3307 O O . SER A 1 413 ? -13.174 4.093 12.648 1.00 73.50 413 SER A O 1
ATOM 3309 N N . SER A 1 414 ? -11.419 5.297 11.962 1.00 71.38 414 SER A N 1
ATOM 3310 C CA . SER A 1 414 ? -12.143 6.205 11.063 1.00 71.38 414 SER A CA 1
ATOM 3311 C C . SER A 1 414 ? -11.292 6.499 9.830 1.00 71.38 414 SER A C 1
ATOM 3313 O O . SER A 1 414 ? -10.108 6.184 9.830 1.00 71.38 414 SER A O 1
ATOM 3315 N N . LEU A 1 415 ? -11.843 7.128 8.790 1.00 65.81 415 LEU A N 1
ATOM 3316 C CA . LEU A 1 415 ? -11.005 7.672 7.721 1.00 65.81 415 LEU A CA 1
ATOM 3317 C C . LEU A 1 415 ? -10.024 8.703 8.305 1.00 65.81 415 LEU A C 1
ATOM 3319 O O . LEU A 1 415 ? -10.420 9.547 9.115 1.00 65.81 415 LEU A O 1
ATOM 3323 N N . ALA A 1 416 ? -8.759 8.635 7.894 1.00 62.91 416 ALA A N 1
ATOM 3324 C CA . ALA A 1 416 ? -7.708 9.523 8.361 1.00 62.91 416 ALA A CA 1
ATOM 3325 C C . ALA A 1 416 ? -8.047 10.981 8.037 1.00 62.91 416 ALA A C 1
ATOM 3327 O O . ALA A 1 416 ? -8.203 11.370 6.877 1.00 62.91 416 ALA A O 1
ATOM 3328 N N . ALA A 1 417 ? -8.150 11.793 9.086 1.00 57.47 417 ALA A N 1
ATOM 3329 C CA . ALA A 1 417 ? -8.258 13.236 8.981 1.00 57.47 417 ALA A CA 1
ATOM 3330 C C . ALA A 1 417 ? -6.894 13.823 9.326 1.00 57.47 417 ALA A C 1
ATOM 3332 O O . ALA A 1 417 ? -6.494 13.773 10.480 1.00 57.47 417 ALA A O 1
ATOM 3333 N N . ILE A 1 418 ? -6.203 14.373 8.329 1.00 54.66 418 ILE A N 1
ATOM 3334 C CA . ILE A 1 418 ? -4.875 14.967 8.504 1.00 54.66 418 ILE A CA 1
ATOM 3335 C C . ILE A 1 418 ? -4.987 16.150 9.473 1.00 54.66 418 ILE A C 1
ATOM 3337 O O . ILE A 1 418 ? -5.607 17.164 9.145 1.00 54.66 418 ILE A O 1
ATOM 3341 N N . GLN A 1 419 ? -4.397 16.037 10.661 1.00 49.34 419 GLN A N 1
ATOM 3342 C CA . GLN A 1 419 ? -4.521 17.038 11.723 1.00 49.34 419 GLN A CA 1
ATOM 3343 C C . GLN A 1 419 ? -3.359 18.036 11.740 1.00 49.34 419 GLN A C 1
ATOM 3345 O O . GLN A 1 419 ? -3.443 19.082 12.383 1.00 49.34 419 GLN A O 1
ATOM 3350 N N . SER A 1 420 ? -2.271 17.754 11.017 1.00 47.53 420 SER A N 1
ATOM 3351 C CA . SER A 1 420 ? -1.091 18.622 10.977 1.00 47.53 420 SER A CA 1
ATOM 3352 C C . SER A 1 420 ? -0.266 18.473 9.695 1.00 47.53 420 SER A C 1
ATOM 3354 O O . SER A 1 420 ? -0.331 17.467 8.991 1.00 47.53 420 SER A O 1
ATOM 3356 N N . ALA A 1 421 ? 0.576 19.470 9.407 1.00 43.66 421 ALA A N 1
ATOM 3357 C CA . ALA A 1 421 ? 1.493 19.430 8.265 1.00 43.66 421 ALA A CA 1
ATOM 3358 C C . ALA A 1 421 ? 2.527 18.291 8.366 1.00 43.66 421 ALA A C 1
ATOM 3360 O O . ALA A 1 421 ? 2.920 17.723 7.352 1.00 43.66 421 ALA A O 1
ATOM 3361 N N . SER A 1 422 ? 2.944 17.929 9.582 1.00 48.94 422 SER A N 1
ATOM 3362 C CA . SER A 1 422 ? 3.849 16.798 9.807 1.00 48.94 422 SER A CA 1
ATOM 3363 C C . SER A 1 422 ? 3.155 15.458 9.558 1.00 48.94 422 SER A C 1
ATOM 3365 O O . SER A 1 422 ? 3.785 14.531 9.067 1.00 48.94 422 SER A O 1
ATOM 3367 N N . GLU A 1 423 ? 1.857 15.348 9.857 1.00 50.38 423 GLU A N 1
ATOM 3368 C CA . GLU A 1 423 ? 1.041 14.183 9.493 1.00 50.38 423 GLU A CA 1
ATOM 3369 C C . GLU A 1 423 ? 0.825 14.055 8.000 1.00 50.38 423 GLU A C 1
ATOM 3371 O O . GLU A 1 423 ? 0.965 12.965 7.454 1.00 50.38 423 GLU A O 1
ATOM 3376 N N . GLN A 1 424 ? 0.581 15.175 7.327 1.00 50.62 424 GLN A N 1
ATOM 3377 C CA . GLN A 1 424 ? 0.517 15.197 5.876 1.00 50.62 424 GLN A CA 1
ATOM 3378 C C . GLN A 1 424 ? 1.828 14.718 5.256 1.00 50.62 424 GLN A C 1
ATOM 3380 O O . GLN A 1 424 ? 1.802 13.906 4.340 1.00 50.62 424 GLN A O 1
ATOM 3385 N N . LEU A 1 425 ? 2.966 15.205 5.758 1.00 48.59 425 LEU A N 1
ATOM 3386 C CA . LEU A 1 425 ? 4.280 14.832 5.246 1.00 48.59 425 LEU A CA 1
ATOM 3387 C C . LEU A 1 425 ? 4.591 13.353 5.497 1.00 48.59 425 LEU A C 1
ATOM 3389 O O . LEU A 1 425 ? 5.068 12.689 4.589 1.00 48.59 425 LEU A O 1
ATOM 3393 N N . PHE A 1 426 ? 4.260 12.828 6.680 1.00 52.41 426 PHE A N 1
ATOM 3394 C CA . PHE A 1 426 ? 4.374 11.400 6.991 1.00 52.41 426 PHE A CA 1
ATOM 3395 C C . PHE A 1 426 ? 3.560 10.540 6.015 1.00 52.41 426 PHE A C 1
ATOM 3397 O O . PHE A 1 426 ? 4.115 9.649 5.380 1.00 52.41 426 PHE A O 1
ATOM 3404 N N . LEU A 1 427 ? 2.270 10.848 5.838 1.00 51.62 427 LEU A N 1
ATOM 3405 C CA . LEU A 1 427 ? 1.398 10.092 4.935 1.00 51.62 427 LEU A CA 1
ATOM 3406 C C . LEU A 1 427 ? 1.850 10.207 3.474 1.00 51.62 427 LEU A C 1
ATOM 3408 O O . LEU A 1 427 ? 1.802 9.227 2.743 1.00 51.62 427 LEU A O 1
ATOM 3412 N N . VAL A 1 428 ? 2.304 11.385 3.040 1.00 49.59 428 VAL A N 1
ATOM 3413 C CA . VAL A 1 428 ? 2.804 11.607 1.675 1.00 49.59 428 VAL A CA 1
ATOM 3414 C C . VAL A 1 428 ? 4.121 10.877 1.435 1.00 49.59 428 VAL A C 1
ATOM 3416 O O . VAL A 1 428 ? 4.265 10.259 0.386 1.00 49.59 428 VAL A O 1
ATOM 3419 N N . ASN A 1 429 ? 5.061 10.920 2.379 1.00 48.56 429 ASN A N 1
ATOM 3420 C CA . ASN A 1 429 ? 6.331 10.212 2.254 1.00 48.56 429 ASN A CA 1
ATOM 3421 C C . ASN A 1 429 ? 6.096 8.705 2.210 1.00 48.56 429 ASN A C 1
ATOM 3423 O O . ASN A 1 429 ? 6.553 8.088 1.264 1.00 48.56 429 ASN A O 1
ATOM 3427 N N . PHE A 1 430 ? 5.274 8.164 3.114 1.00 50.16 430 PHE A N 1
ATOM 3428 C CA . PHE A 1 430 ? 4.883 6.754 3.097 1.00 50.16 430 PHE A CA 1
ATOM 3429 C C . PHE A 1 430 ? 4.189 6.336 1.786 1.00 50.16 430 PHE A C 1
ATOM 3431 O O . PHE A 1 430 ? 4.429 5.251 1.268 1.00 50.16 430 PHE A O 1
ATOM 3438 N N . ILE A 1 431 ? 3.326 7.185 1.209 1.00 49.00 431 ILE A N 1
ATOM 3439 C CA . ILE A 1 431 ? 2.693 6.904 -0.095 1.00 49.00 431 ILE A CA 1
ATOM 3440 C C . ILE A 1 431 ? 3.723 6.933 -1.234 1.00 49.00 431 ILE A C 1
ATOM 3442 O O . ILE A 1 431 ? 3.629 6.131 -2.158 1.00 49.00 431 ILE A O 1
ATOM 3446 N N . ASN A 1 432 ? 4.669 7.871 -1.202 1.00 40.75 432 ASN A N 1
ATOM 3447 C CA . ASN A 1 432 ? 5.647 8.073 -2.273 1.00 40.75 432 ASN A CA 1
ATOM 3448 C C . ASN A 1 432 ? 6.792 7.061 -2.247 1.00 40.75 432 ASN A C 1
ATOM 3450 O O . ASN A 1 432 ? 7.376 6.786 -3.287 1.00 40.75 432 ASN A O 1
ATOM 3454 N N . SER A 1 433 ? 7.134 6.561 -1.070 1.00 41.81 433 SER A N 1
ATOM 3455 C CA . SER A 1 433 ? 8.235 5.633 -0.855 1.00 41.81 433 SER A CA 1
ATOM 3456 C C . SER A 1 433 ? 7.840 4.198 -1.262 1.00 41.81 433 SER A C 1
ATOM 3458 O O . SER A 1 433 ? 8.635 3.457 -1.830 1.00 41.81 433 SER A O 1
ATOM 3460 N N . ASN A 1 434 ? 6.538 3.898 -1.185 1.00 39.06 434 ASN A N 1
ATOM 3461 C CA . ASN A 1 434 ? 5.937 2.617 -1.557 1.00 39.06 434 ASN A CA 1
ATOM 3462 C C . ASN A 1 434 ? 5.433 2.504 -3.007 1.00 39.06 434 ASN A C 1
ATOM 3464 O O . ASN A 1 434 ? 4.773 1.519 -3.343 1.00 39.06 434 ASN A O 1
ATOM 3468 N N . LEU A 1 435 ? 5.663 3.501 -3.872 1.00 47.28 435 LEU A N 1
ATOM 3469 C CA . LEU A 1 435 ? 5.132 3.507 -5.242 1.00 47.28 435 LEU A CA 1
ATOM 3470 C C . LEU A 1 435 ? 6.196 3.915 -6.275 1.00 47.28 435 LEU A C 1
ATOM 3472 O O . LEU A 1 435 ? 6.681 5.044 -6.277 1.00 47.28 435 LEU A O 1
ATOM 3476 N N . GLY A 1 436 ? 6.493 3.003 -7.209 1.00 51.03 436 GLY A N 1
ATOM 3477 C CA . GLY A 1 436 ? 7.227 3.296 -8.446 1.00 51.03 436 GLY A CA 1
ATOM 3478 C C . GLY A 1 436 ? 6.465 4.241 -9.390 1.00 51.03 436 GLY A C 1
ATOM 3479 O O . GLY A 1 436 ? 5.301 4.587 -9.166 1.00 51.03 436 GLY A O 1
ATOM 3480 N N . TYR A 1 437 ? 7.123 4.681 -10.465 1.00 60.16 437 TYR A N 1
ATOM 3481 C CA . TYR A 1 437 ? 6.531 5.600 -11.442 1.00 60.16 437 TYR A CA 1
ATOM 3482 C C . TYR A 1 437 ? 5.973 4.852 -12.652 1.00 60.16 437 TYR A C 1
ATOM 3484 O O . TYR A 1 437 ? 6.722 4.170 -13.334 1.00 60.16 437 TYR A O 1
ATOM 3492 N N . TYR A 1 438 ? 4.711 5.110 -12.996 1.00 68.38 438 TYR A N 1
ATOM 3493 C CA . TYR A 1 438 ? 4.110 4.708 -14.270 1.00 68.38 438 TYR A CA 1
ATOM 3494 C C . TYR A 1 438 ? 3.777 5.928 -15.137 1.00 68.38 438 TYR A C 1
ATOM 3496 O O . TYR A 1 438 ? 3.569 7.044 -14.644 1.00 68.38 438 TYR A O 1
ATOM 3504 N N . MET A 1 439 ? 3.644 5.721 -16.447 1.00 76.75 439 MET A N 1
ATOM 3505 C CA . MET A 1 439 ? 3.223 6.768 -17.379 1.00 76.75 439 MET A CA 1
ATOM 3506 C C . MET A 1 439 ? 1.707 6.735 -17.556 1.00 76.75 439 MET A C 1
ATOM 3508 O O . MET A 1 439 ? 1.147 5.699 -17.902 1.00 76.75 439 MET A O 1
ATOM 3512 N N . ALA A 1 440 ? 1.019 7.866 -17.362 1.00 79.81 440 ALA A N 1
ATOM 3513 C CA . ALA A 1 440 ? -0.439 7.912 -17.486 1.00 79.81 440 ALA A CA 1
ATOM 3514 C C . ALA A 1 440 ? -0.993 9.137 -18.208 1.00 79.81 440 ALA A C 1
ATOM 3516 O O . ALA A 1 440 ? -0.598 10.281 -17.978 1.00 79.81 440 ALA A O 1
ATOM 3517 N N . LEU A 1 441 ? -2.017 8.878 -19.017 1.00 75.31 441 LEU A N 1
ATOM 3518 C CA . LEU A 1 441 ? -2.956 9.864 -19.522 1.00 75.31 441 LEU A CA 1
ATOM 3519 C C . LEU A 1 441 ? -4.133 9.964 -18.542 1.00 75.31 441 LEU A C 1
ATOM 3521 O O . LEU A 1 441 ? -4.891 9.007 -18.373 1.00 75.31 441 LEU A O 1
ATOM 3525 N N . ARG A 1 442 ? -4.324 11.147 -17.948 1.00 70.44 442 ARG A N 1
ATOM 3526 C CA . ARG A 1 442 ? -5.480 11.449 -17.091 1.00 70.44 442 ARG A CA 1
ATOM 3527 C C . ARG A 1 442 ? -6.590 12.119 -17.896 1.00 70.44 442 ARG A C 1
ATOM 3529 O O . ARG A 1 442 ? -6.444 13.266 -18.319 1.00 70.44 442 ARG A O 1
ATOM 3536 N N . ALA A 1 443 ? -7.733 11.457 -18.027 1.00 62.03 443 ALA A N 1
ATOM 3537 C CA . ALA A 1 443 ? -8.953 11.992 -18.635 1.00 62.03 443 ALA A CA 1
ATOM 3538 C C . ALA A 1 443 ? -9.712 12.937 -17.673 1.00 62.03 443 ALA A C 1
ATOM 3540 O O . ALA A 1 443 ? -10.926 12.856 -17.518 1.00 62.03 443 ALA A O 1
ATOM 3541 N N . THR A 1 444 ? -8.998 13.821 -16.967 1.00 54.91 444 THR A N 1
ATOM 3542 C CA . THR A 1 444 ? -9.575 14.775 -15.995 1.00 54.91 444 THR A CA 1
ATOM 3543 C C . THR A 1 444 ? -9.383 16.237 -16.391 1.00 54.91 444 THR A C 1
ATOM 3545 O O . THR A 1 444 ? -9.985 17.115 -15.779 1.00 54.91 444 THR A O 1
ATOM 3548 N N . SER A 1 445 ? -8.560 16.526 -17.400 1.00 49.97 445 SER A N 1
ATOM 3549 C CA . SER A 1 445 ? -8.301 17.903 -17.830 1.00 49.97 445 SER A CA 1
ATOM 3550 C C . SER A 1 445 ? -9.329 18.357 -18.874 1.00 49.97 445 SER A C 1
ATOM 3552 O O . SER A 1 445 ? -9.531 17.646 -19.861 1.00 49.97 445 SER A O 1
ATOM 3554 N N . PRO A 1 446 ? -9.964 19.535 -18.712 1.00 48.22 446 PRO A N 1
ATOM 3555 C CA . PRO A 1 446 ? -10.761 20.144 -19.769 1.00 48.22 446 PRO A CA 1
ATOM 3556 C C . PRO A 1 446 ? -9.836 20.456 -20.944 1.00 48.22 446 PRO A C 1
ATOM 3558 O O . PRO A 1 446 ? -8.983 21.338 -20.853 1.00 48.22 446 PRO A O 1
ATOM 3561 N N . VAL A 1 447 ? -9.968 19.718 -22.041 1.00 48.12 447 VAL A N 1
ATOM 3562 C CA . VAL A 1 447 ? -9.243 20.030 -23.272 1.00 48.12 447 VAL A CA 1
ATOM 3563 C C . VAL A 1 447 ? -10.187 20.828 -24.157 1.00 48.12 447 VAL A C 1
ATOM 3565 O O . VAL A 1 447 ? -11.209 20.316 -24.609 1.00 48.12 447 VAL A O 1
ATOM 3568 N N . HIS A 1 448 ? -9.839 22.091 -24.414 1.00 46.22 448 HIS A N 1
ATOM 3569 C CA . HIS A 1 448 ? -10.462 22.922 -25.444 1.00 46.22 448 HIS A CA 1
ATOM 3570 C C . HIS A 1 448 ? -10.069 22.411 -26.841 1.00 46.22 448 HIS A C 1
ATOM 3572 O O . HIS A 1 448 ? -9.368 23.095 -27.582 1.00 46.22 448 HIS A O 1
ATOM 3578 N N . SER A 1 449 ? -10.477 21.194 -27.208 1.00 46.72 449 SER A N 1
ATOM 3579 C CA . SER A 1 449 ? -10.375 20.726 -28.589 1.00 46.72 449 SER A CA 1
ATOM 3580 C C . SER A 1 449 ? -11.764 20.725 -29.224 1.00 46.72 449 SER A C 1
ATOM 3582 O O . SER A 1 449 ? -12.742 20.211 -28.680 1.00 46.72 449 SER A O 1
ATOM 3584 N N . SER A 1 450 ? -11.860 21.341 -30.398 1.00 46.66 450 SER A N 1
ATOM 3585 C CA . SER A 1 450 ? -13.047 21.351 -31.260 1.00 46.66 450 SER A CA 1
ATOM 3586 C C . SER A 1 450 ? -13.284 20.005 -31.968 1.00 46.66 450 SER A C 1
ATOM 3588 O O . SER A 1 450 ? -14.209 19.892 -32.766 1.00 46.66 450 SER A O 1
ATOM 3590 N N . ALA A 1 451 ? -12.459 18.988 -31.683 1.00 48.62 451 ALA A N 1
ATOM 3591 C CA . ALA A 1 451 ? -12.393 17.720 -32.411 1.00 48.62 451 ALA A CA 1
ATOM 3592 C C . ALA A 1 451 ? -12.956 16.501 -31.647 1.00 48.62 451 ALA A C 1
ATOM 3594 O O . ALA A 1 451 ? -12.864 15.383 -32.143 1.00 48.62 451 ALA A O 1
ATOM 3595 N N . GLY A 1 452 ? -13.529 16.675 -30.449 1.00 54.06 452 GLY A N 1
ATOM 3596 C CA . GLY A 1 452 ? -14.246 15.616 -29.714 1.00 54.06 452 GLY A CA 1
ATOM 3597 C C . GLY A 1 452 ? -13.394 14.464 -29.150 1.00 54.06 452 GLY A C 1
ATOM 3598 O O . GLY A 1 452 ? -13.894 13.696 -28.332 1.00 54.06 452 GLY A O 1
ATOM 3599 N N . ARG A 1 453 ? -12.109 14.349 -29.517 1.00 60.88 453 ARG A N 1
ATOM 3600 C CA . ARG A 1 453 ? -11.185 13.311 -29.029 1.00 60.88 453 ARG A CA 1
ATOM 3601 C C . ARG A 1 453 ? -9.793 13.883 -28.775 1.00 60.88 453 ARG A C 1
ATOM 3603 O O . ARG A 1 453 ? -9.225 14.544 -29.645 1.00 60.88 453 ARG A O 1
ATOM 3610 N N . THR A 1 454 ? -9.227 13.597 -27.606 1.00 67.31 454 THR A N 1
ATOM 3611 C CA . THR A 1 454 ? -7.848 13.972 -27.253 1.00 67.31 454 THR A CA 1
ATOM 3612 C C . THR A 1 454 ? -6.949 12.746 -27.343 1.00 67.31 454 THR A C 1
ATOM 3614 O O . THR A 1 454 ? -7.345 11.651 -26.942 1.00 67.31 454 THR A O 1
ATOM 3617 N N . THR A 1 455 ? -5.740 12.934 -27.874 1.00 76.75 455 THR A N 1
ATOM 3618 C CA . THR A 1 455 ? -4.753 11.872 -28.105 1.00 76.75 455 THR A CA 1
ATOM 3619 C C . THR A 1 455 ? -3.418 12.262 -27.476 1.00 76.75 455 THR A C 1
ATOM 3621 O O . THR A 1 455 ? -2.974 13.394 -27.660 1.00 76.75 455 THR A O 1
ATOM 3624 N N . SER A 1 456 ? -2.771 11.338 -26.764 1.00 81.94 456 SER A N 1
ATOM 3625 C CA . SER A 1 456 ? -1.392 11.483 -26.276 1.00 81.94 456 SER A CA 1
ATOM 3626 C C . SER A 1 456 ? -0.555 10.294 -26.728 1.00 81.94 456 SER A C 1
ATOM 3628 O O . SER A 1 456 ? -1.067 9.174 -26.773 1.00 81.94 456 SER A O 1
ATOM 3630 N N . ARG A 1 457 ? 0.715 10.538 -27.066 1.00 86.31 457 ARG A N 1
ATOM 3631 C CA . ARG A 1 457 ? 1.633 9.511 -27.567 1.00 86.31 457 ARG A CA 1
ATOM 3632 C C . ARG A 1 457 ? 2.913 9.447 -26.744 1.00 86.31 457 ARG A C 1
ATOM 3634 O O . ARG A 1 457 ? 3.531 10.478 -26.492 1.00 86.31 457 ARG A O 1
ATOM 3641 N N . LEU A 1 458 ? 3.318 8.230 -26.399 1.00 83.56 458 LEU A N 1
ATOM 3642 C CA . LEU A 1 458 ? 4.619 7.888 -25.832 1.00 83.56 458 LEU A CA 1
ATOM 3643 C C . LEU A 1 458 ? 5.399 7.097 -26.886 1.00 83.56 458 LEU A C 1
ATOM 3645 O O . LEU A 1 458 ? 4.889 6.113 -27.418 1.00 83.56 458 LEU A O 1
ATOM 3649 N N . ILE A 1 459 ? 6.607 7.552 -27.215 1.00 86.38 459 ILE A N 1
ATOM 3650 C CA . ILE A 1 459 ? 7.408 7.029 -28.329 1.00 86.38 459 ILE A CA 1
ATOM 3651 C C . ILE A 1 459 ? 8.700 6.435 -27.767 1.00 86.38 459 ILE A C 1
ATOM 3653 O O . ILE A 1 459 ? 9.407 7.103 -27.014 1.00 86.38 459 ILE A O 1
ATOM 3657 N N . SER A 1 460 ? 9.005 5.192 -28.133 1.00 86.88 460 SER A N 1
ATOM 3658 C CA . SER A 1 460 ? 10.231 4.503 -27.723 1.00 86.88 460 SER A CA 1
ATOM 3659 C C . SER A 1 460 ? 11.477 5.014 -28.467 1.00 86.88 460 SER A C 1
ATOM 3661 O O . SER A 1 460 ? 11.367 5.679 -29.503 1.00 86.88 460 SER A O 1
ATOM 3663 N N . PRO A 1 461 ? 12.687 4.619 -28.032 1.00 90.31 461 PRO A N 1
ATOM 3664 C CA . PRO A 1 461 ? 13.872 4.646 -28.886 1.00 90.31 461 PRO A CA 1
ATOM 3665 C C . PRO A 1 461 ? 13.687 3.825 -30.174 1.00 90.31 461 PRO A C 1
ATOM 3667 O O . PRO A 1 461 ? 12.763 3.015 -30.286 1.00 90.31 461 PRO A O 1
ATOM 3670 N N . THR A 1 462 ? 14.584 4.027 -31.138 1.00 89.50 462 THR A N 1
ATOM 3671 C CA . THR A 1 462 ? 14.601 3.284 -32.405 1.00 89.50 462 THR A CA 1
ATOM 3672 C C . THR A 1 462 ? 15.231 1.905 -32.230 1.00 89.50 462 THR A C 1
ATOM 3674 O O . THR A 1 462 ? 16.330 1.783 -31.689 1.00 89.50 462 THR A O 1
ATOM 3677 N N . PHE A 1 463 ? 14.559 0.874 -32.733 1.00 90.19 463 PHE A N 1
ATOM 3678 C CA . PHE A 1 463 ? 15.037 -0.504 -32.759 1.00 90.19 463 PHE A CA 1
ATOM 3679 C C . PHE A 1 463 ? 15.612 -0.860 -34.132 1.00 90.19 463 PHE A C 1
ATOM 3681 O O . PHE A 1 463 ? 15.120 -0.406 -35.165 1.00 90.19 463 PHE A O 1
ATOM 3688 N N . ASN A 1 464 ? 16.662 -1.683 -34.133 1.00 93.00 464 ASN A N 1
ATOM 3689 C CA . ASN A 1 464 ? 17.302 -2.172 -35.353 1.00 93.00 464 ASN A CA 1
ATOM 3690 C C . ASN A 1 464 ? 16.450 -3.248 -36.055 1.00 93.00 464 ASN A C 1
ATOM 3692 O O . ASN A 1 464 ? 15.632 -3.899 -35.407 1.00 93.00 464 ASN A O 1
ATOM 3696 N N . PRO A 1 465 ? 16.666 -3.498 -37.356 1.00 94.69 465 PRO A N 1
ATOM 3697 C CA . PRO A 1 465 ? 15.993 -4.587 -38.054 1.00 94.69 465 PRO A CA 1
ATOM 3698 C C . PRO A 1 465 ? 16.306 -5.969 -37.466 1.00 94.69 465 PRO A C 1
ATOM 3700 O O . PRO A 1 465 ? 17.470 -6.303 -37.226 1.00 94.69 465 PRO A O 1
ATOM 3703 N N . ALA A 1 466 ? 15.283 -6.810 -37.305 1.00 93.19 466 ALA A N 1
ATOM 3704 C CA . ALA A 1 466 ? 15.430 -8.224 -36.943 1.00 93.19 466 ALA A CA 1
ATOM 3705 C C . ALA A 1 466 ? 14.254 -9.059 -37.488 1.00 93.19 466 ALA A C 1
ATOM 3707 O O . ALA A 1 466 ? 13.210 -8.502 -37.829 1.00 93.19 466 ALA A O 1
ATOM 3708 N N . PRO A 1 467 ? 14.372 -10.401 -37.578 1.00 91.88 467 PRO A N 1
ATOM 3709 C CA . PRO A 1 467 ? 13.313 -11.236 -38.146 1.00 91.88 467 PRO A CA 1
ATOM 3710 C C . PRO A 1 467 ? 11.971 -11.146 -37.415 1.00 91.88 467 PRO A C 1
ATOM 3712 O O . PRO A 1 467 ? 10.937 -11.234 -38.070 1.00 91.88 467 PRO A O 1
ATOM 3715 N N . ASN A 1 468 ? 11.995 -11.015 -36.087 1.00 92.94 468 ASN A N 1
ATOM 3716 C CA . ASN A 1 468 ? 10.810 -10.896 -35.245 1.00 92.94 468 ASN A CA 1
ATOM 3717 C C . ASN A 1 468 ? 11.142 -10.068 -34.004 1.00 92.94 468 ASN A C 1
ATOM 3719 O O . ASN A 1 468 ? 12.296 -10.045 -33.568 1.00 92.94 468 ASN A O 1
ATOM 3723 N N . TYR A 1 469 ? 10.115 -9.467 -33.418 1.00 95.38 469 TYR A N 1
ATOM 3724 C CA . TYR A 1 469 ? 10.184 -8.838 -32.108 1.00 95.38 469 TYR A CA 1
ATOM 3725 C C . TYR A 1 469 ? 9.014 -9.275 -31.225 1.00 95.38 469 TYR A C 1
ATOM 3727 O O . TYR A 1 469 ? 7.922 -9.559 -31.714 1.00 95.38 469 TYR A O 1
ATOM 3735 N N . CYS A 1 470 ? 9.238 -9.284 -29.918 1.00 94.38 470 CYS A N 1
ATOM 3736 C CA . CYS A 1 470 ? 8.214 -9.433 -28.903 1.00 94.38 470 CYS A CA 1
ATOM 3737 C C . CYS A 1 470 ? 8.204 -8.181 -28.038 1.00 94.38 470 CYS A C 1
ATOM 3739 O O . CYS A 1 470 ? 9.240 -7.805 -27.489 1.00 94.38 470 CYS A O 1
ATOM 3741 N N . VAL A 1 471 ? 7.041 -7.558 -27.903 1.00 94.62 471 VAL A N 1
ATOM 3742 C CA . VAL A 1 471 ? 6.822 -6.418 -27.016 1.00 94.62 471 VAL A CA 1
ATOM 3743 C C . VAL A 1 471 ? 5.918 -6.877 -25.882 1.00 94.62 471 VAL A C 1
ATOM 3745 O O . VAL A 1 471 ? 4.837 -7.406 -26.139 1.00 94.62 471 VAL A O 1
ATOM 3748 N N . ARG A 1 472 ? 6.352 -6.671 -24.640 1.00 92.69 472 ARG A N 1
ATOM 3749 C CA . ARG A 1 472 ? 5.544 -6.896 -23.438 1.00 92.69 472 ARG A CA 1
ATOM 3750 C C . ARG A 1 472 ? 5.465 -5.618 -22.625 1.00 92.69 472 ARG A C 1
ATOM 3752 O O . ARG A 1 472 ? 6.447 -4.887 -22.560 1.00 92.69 472 ARG A O 1
ATOM 3759 N N . PHE A 1 473 ? 4.314 -5.341 -22.036 1.00 91.44 473 PHE A N 1
ATOM 3760 C CA . PHE A 1 473 ? 4.140 -4.186 -21.158 1.00 91.44 473 PHE A CA 1
ATOM 3761 C C . PHE A 1 473 ? 2.942 -4.372 -20.239 1.00 91.44 473 PHE A C 1
ATOM 3763 O O . PHE A 1 473 ? 2.001 -5.102 -20.571 1.00 91.44 473 PHE A O 1
ATOM 3770 N N . TRP A 1 474 ? 2.960 -3.672 -19.112 1.00 87.75 474 TRP A N 1
ATOM 3771 C CA . TRP A 1 474 ? 1.823 -3.584 -18.211 1.00 87.75 474 TRP A CA 1
ATOM 3772 C C . TRP A 1 474 ? 0.965 -2.371 -18.555 1.00 87.75 474 TRP A C 1
ATOM 3774 O O . TRP A 1 474 ? 1.470 -1.305 -18.909 1.00 87.75 474 TRP A O 1
ATOM 3784 N N . TYR A 1 475 ? -0.353 -2.520 -18.479 1.00 90.75 475 TYR A N 1
ATOM 3785 C CA . TYR A 1 475 ? -1.287 -1.424 -18.701 1.00 90.75 475 TYR A CA 1
ATOM 3786 C C . TYR A 1 475 ? -2.513 -1.520 -17.799 1.00 90.75 475 TYR A C 1
ATOM 3788 O O . TYR A 1 475 ? -2.908 -2.596 -17.352 1.00 90.75 475 TYR A O 1
ATOM 3796 N N . THR A 1 476 ? -3.151 -0.378 -17.566 1.00 87.44 476 THR A N 1
ATOM 3797 C CA . THR A 1 476 ? -4.477 -0.312 -16.951 1.00 87.44 476 THR A CA 1
ATOM 3798 C C . THR A 1 476 ? -5.323 0.760 -17.632 1.00 87.44 476 THR A C 1
ATOM 3800 O O . THR A 1 476 ? -4.811 1.773 -18.122 1.00 87.44 476 THR A O 1
ATOM 3803 N N . MET A 1 477 ? -6.628 0.516 -17.718 1.00 87.88 477 MET A N 1
ATOM 3804 C CA . MET A 1 477 ? -7.596 1.389 -18.378 1.00 87.88 477 MET A CA 1
ATOM 3805 C C . MET A 1 477 ? -8.873 1.432 -17.547 1.00 87.88 477 MET A C 1
ATOM 3807 O O . MET A 1 477 ? -9.728 0.557 -17.679 1.00 87.88 477 MET A O 1
ATOM 3811 N N . TYR A 1 478 ? -9.017 2.471 -16.723 1.00 84.12 478 TYR A N 1
ATOM 3812 C CA . TYR A 1 478 ? -10.143 2.591 -15.802 1.00 84.12 478 TYR A CA 1
ATOM 3813 C C . TYR A 1 478 ? -10.809 3.964 -15.854 1.00 84.12 478 TYR A C 1
ATOM 3815 O O . TYR A 1 478 ? -10.150 4.990 -15.697 1.00 84.12 478 TYR A O 1
ATOM 3823 N N . GLY A 1 479 ? -12.129 3.996 -16.006 1.00 78.31 479 GLY A N 1
ATOM 3824 C CA . GLY A 1 479 ? -12.950 5.205 -15.942 1.00 78.31 479 GLY A CA 1
ATOM 3825 C C . GLY A 1 479 ? -13.915 5.342 -17.113 1.00 78.31 479 GLY A C 1
ATOM 3826 O O . GLY A 1 479 ? -13.887 4.564 -18.059 1.00 78.31 479 GLY A O 1
ATOM 3827 N N . LYS A 1 480 ? -14.817 6.324 -17.055 1.00 76.00 480 LYS A N 1
ATOM 3828 C CA . LYS A 1 480 ? -15.904 6.436 -18.047 1.00 76.00 480 LYS A CA 1
ATOM 3829 C C . LYS A 1 480 ? -15.471 7.084 -19.357 1.00 76.00 480 LYS A C 1
ATOM 3831 O O . LYS A 1 480 ? -16.046 6.787 -20.402 1.00 76.00 480 LYS A O 1
ATOM 3836 N N . ASP A 1 481 ? -14.450 7.932 -19.292 1.00 76.50 481 ASP A N 1
ATOM 3837 C CA . ASP A 1 481 ? -13.998 8.730 -20.435 1.00 76.50 481 ASP A CA 1
ATOM 3838 C C . ASP A 1 481 ? -12.817 8.095 -21.184 1.00 76.50 481 ASP A C 1
ATOM 3840 O O . ASP A 1 481 ? -12.399 8.607 -22.226 1.00 76.50 481 ASP A O 1
ATOM 3844 N N . VAL A 1 482 ? -12.276 6.977 -20.683 1.00 82.38 482 VAL A N 1
ATOM 3845 C CA . VAL A 1 482 ? -11.198 6.239 -21.357 1.00 82.38 482 VAL A CA 1
ATOM 3846 C C . VAL A 1 482 ? -11.725 5.633 -22.657 1.00 82.38 482 VAL A C 1
ATOM 3848 O O . VAL A 1 482 ? -12.819 5.063 -22.690 1.00 82.38 482 VAL A O 1
ATOM 3851 N N . LYS A 1 483 ? -10.964 5.762 -23.750 1.00 87.25 483 LYS A N 1
ATOM 3852 C CA . LYS A 1 483 ? -11.385 5.253 -25.061 1.00 87.25 483 LYS A CA 1
ATOM 3853 C C . LYS A 1 483 ? -10.516 4.152 -25.585 1.00 87.25 483 LYS A C 1
ATOM 3855 O O . LYS A 1 483 ? -11.004 3.037 -25.695 1.00 87.25 483 LYS A O 1
ATOM 3860 N N . THR A 1 484 ? -9.287 4.448 -25.975 1.00 91.44 484 THR A N 1
ATOM 3861 C CA . THR A 1 484 ? -8.436 3.428 -26.589 1.00 91.44 484 THR A CA 1
ATOM 3862 C C . THR A 1 484 ? -7.007 3.557 -26.121 1.00 91.44 484 THR A C 1
ATOM 3864 O O . THR A 1 484 ? -6.506 4.674 -25.999 1.00 91.44 484 THR A O 1
ATOM 3867 N N . LEU A 1 485 ? -6.368 2.410 -25.921 1.00 94.44 485 LEU A N 1
ATOM 3868 C CA . LEU A 1 485 ? -4.922 2.269 -25.899 1.00 94.44 485 LEU A CA 1
ATOM 3869 C C . LEU A 1 485 ? -4.527 1.535 -27.179 1.00 94.44 485 LEU A C 1
ATOM 3871 O O . LEU A 1 485 ? -4.864 0.363 -27.350 1.00 94.44 485 LEU A O 1
ATOM 3875 N N . ASN A 1 486 ? -3.861 2.242 -28.085 1.00 95.50 486 ASN A N 1
ATOM 3876 C CA . ASN A 1 486 ? -3.289 1.672 -29.297 1.00 95.50 486 ASN A CA 1
ATOM 3877 C C . ASN A 1 486 ? -1.773 1.564 -29.141 1.00 95.50 486 ASN A C 1
ATOM 3879 O O . ASN A 1 486 ? -1.147 2.454 -28.567 1.00 95.50 486 ASN A O 1
ATOM 3883 N N . VAL A 1 487 ? -1.179 0.518 -29.705 1.00 96.56 487 VAL A N 1
ATOM 3884 C CA . VAL A 1 487 ? 0.270 0.415 -29.890 1.00 96.56 487 VAL A CA 1
ATOM 3885 C C . VAL A 1 487 ? 0.550 0.279 -31.376 1.00 96.56 487 VAL A C 1
ATOM 3887 O O . VAL A 1 487 ? -0.106 -0.507 -32.059 1.00 96.56 487 VAL A O 1
ATOM 3890 N N . TYR A 1 488 ? 1.517 1.039 -31.875 1.00 94.75 488 TYR A N 1
ATOM 3891 C CA . TYR A 1 488 ? 1.951 1.025 -33.269 1.00 94.75 488 TYR A CA 1
ATOM 3892 C C . TYR A 1 488 ? 3.427 0.652 -33.367 1.00 94.75 488 TYR A C 1
ATOM 3894 O O . TYR A 1 488 ? 4.221 1.041 -32.509 1.00 94.75 488 TYR A O 1
ATOM 3902 N N . ALA A 1 489 ? 3.794 -0.034 -34.449 1.00 93.44 489 ALA A N 1
ATOM 3903 C CA . ALA A 1 489 ? 5.177 -0.162 -34.893 1.00 93.44 489 ALA A CA 1
ATOM 3904 C C . ALA A 1 489 ? 5.416 0.864 -36.013 1.00 93.44 489 ALA A C 1
ATOM 3906 O O . ALA A 1 489 ? 5.050 0.648 -37.167 1.00 93.44 489 ALA A O 1
ATOM 3907 N N . GLN A 1 490 ? 5.962 2.021 -35.646 1.00 90.44 490 GLN A N 1
ATOM 3908 C CA . GLN A 1 490 ? 6.193 3.147 -36.542 1.00 90.44 490 GLN A CA 1
ATOM 3909 C C . GLN A 1 490 ? 7.459 2.919 -37.370 1.00 90.44 490 GLN A C 1
ATOM 3911 O O . GLN A 1 490 ? 8.552 2.824 -36.813 1.00 90.44 490 GLN A O 1
ATOM 3916 N N . VAL A 1 491 ? 7.322 2.909 -38.696 1.00 88.38 491 VAL A N 1
ATOM 3917 C CA . VAL A 1 491 ? 8.428 2.727 -39.650 1.00 88.38 491 VAL A CA 1
ATOM 3918 C C . VAL A 1 491 ? 8.498 3.957 -40.557 1.00 88.38 491 VAL A C 1
ATOM 3920 O O . VAL A 1 491 ? 7.466 4.451 -41.014 1.00 88.38 491 VAL A O 1
ATOM 3923 N N . HIS A 1 492 ? 9.695 4.507 -40.790 1.00 84.69 492 HIS A N 1
ATOM 3924 C CA . HIS A 1 492 ? 9.912 5.714 -41.618 1.00 84.69 492 HIS A CA 1
ATOM 3925 C C . HIS A 1 492 ? 9.041 6.929 -41.223 1.00 84.69 492 HIS A C 1
ATOM 3927 O O . HIS A 1 492 ? 8.685 7.757 -42.058 1.00 84.69 492 HIS A O 1
ATOM 3933 N N . GLY A 1 493 ? 8.657 7.028 -39.946 1.00 76.38 493 GLY A N 1
ATOM 3934 C CA . GLY A 1 493 ? 7.787 8.089 -39.422 1.00 76.38 493 GLY A CA 1
ATOM 3935 C C . GLY A 1 493 ? 6.281 7.872 -39.641 1.00 76.38 493 GLY A C 1
ATOM 3936 O O . GLY A 1 493 ? 5.480 8.605 -39.057 1.00 76.38 493 GLY A O 1
ATOM 3937 N N . GLY A 1 494 ? 5.868 6.853 -40.400 1.00 83.81 494 GLY A N 1
ATOM 3938 C CA . GLY A 1 494 ? 4.463 6.474 -40.576 1.00 83.81 494 GLY A CA 1
ATOM 3939 C C . GLY A 1 494 ? 3.983 5.508 -39.490 1.00 83.81 494 GLY A C 1
ATOM 3940 O O . GLY A 1 494 ? 4.656 4.524 -39.204 1.00 83.81 494 GLY A O 1
ATOM 3941 N N . LEU A 1 495 ? 2.817 5.770 -38.883 1.00 80.19 495 LEU A N 1
ATOM 3942 C CA . LEU A 1 495 ? 2.266 4.914 -37.814 1.00 80.19 495 LEU A CA 1
ATOM 3943 C C . LEU A 1 495 ? 1.678 3.586 -38.311 1.00 80.19 495 LEU A C 1
ATOM 3945 O O . LEU A 1 495 ? 1.627 2.632 -37.545 1.00 80.19 495 LEU A O 1
ATOM 3949 N N . GLY A 1 496 ? 1.220 3.521 -39.565 1.00 84.44 496 GLY A N 1
ATOM 3950 C CA . GLY A 1 496 ? 0.553 2.329 -40.095 1.00 84.44 496 GLY A CA 1
ATOM 3951 C C . GLY A 1 496 ? -0.724 1.958 -39.326 1.00 84.44 496 GLY A C 1
ATOM 3952 O O . GLY A 1 496 ? -1.434 2.829 -38.819 1.00 84.44 496 GLY A O 1
ATOM 3953 N N . TYR A 1 497 ? -1.022 0.657 -39.272 1.00 88.75 497 TYR A N 1
ATOM 3954 C CA . TYR A 1 497 ? -2.112 0.094 -38.468 1.00 88.75 497 TYR A CA 1
ATOM 3955 C C . TYR A 1 497 ? -1.630 -0.244 -37.051 1.00 88.75 497 TYR A C 1
ATOM 3957 O O . TYR A 1 497 ? -0.465 -0.614 -36.882 1.00 88.75 497 TYR A O 1
ATOM 3965 N N . PRO A 1 498 ? -2.503 -0.146 -36.030 1.00 94.44 498 PRO A N 1
ATOM 3966 C CA . PRO A 1 498 ? -2.135 -0.546 -34.682 1.00 94.44 498 PRO A CA 1
ATOM 3967 C C . PRO A 1 498 ? -1.862 -2.052 -34.635 1.00 94.44 498 PRO A C 1
ATOM 3969 O O . PRO A 1 498 ? -2.644 -2.859 -35.133 1.00 94.44 498 PRO A O 1
ATOM 3972 N N . VAL A 1 499 ? -0.752 -2.415 -34.001 1.00 94.50 499 VAL A N 1
ATOM 3973 C CA . VAL A 1 499 ? -0.359 -3.803 -33.716 1.00 94.50 499 VAL A CA 1
ATOM 3974 C C . VAL A 1 499 ? -1.013 -4.325 -32.432 1.00 94.50 499 VAL A C 1
ATOM 3976 O O . VAL A 1 499 ? -1.030 -5.526 -32.184 1.00 94.50 499 VAL A O 1
ATOM 3979 N N . PHE A 1 500 ? -1.584 -3.424 -31.630 1.00 96.62 500 PHE A N 1
ATOM 3980 C CA . PHE A 1 500 ? -2.440 -3.725 -30.487 1.00 96.62 500 PHE A CA 1
ATOM 3981 C C . PHE A 1 500 ? -3.459 -2.606 -30.303 1.00 96.62 500 PHE A C 1
ATOM 3983 O O . PHE A 1 500 ? -3.116 -1.427 -30.405 1.00 96.62 500 PHE A O 1
ATOM 3990 N N . THR A 1 501 ? -4.693 -2.979 -29.975 1.00 95.44 501 THR A N 1
ATOM 3991 C CA . THR A 1 501 ? -5.753 -2.041 -29.610 1.00 95.44 501 THR A CA 1
ATOM 3992 C C . THR A 1 501 ? -6.593 -2.648 -28.501 1.00 95.44 501 THR A C 1
ATOM 3994 O O . THR A 1 501 ? -7.164 -3.722 -28.674 1.00 95.44 501 THR A O 1
ATOM 3997 N N . HIS A 1 502 ? -6.743 -1.913 -27.403 1.00 94.06 502 HIS A N 1
ATOM 3998 C CA . HIS A 1 502 ? -7.792 -2.161 -26.422 1.00 94.06 502 HIS A CA 1
ATOM 3999 C C . HIS A 1 502 ? -8.733 -0.961 -26.359 1.00 94.06 502 HIS A C 1
ATOM 4001 O O . HIS A 1 502 ? -8.300 0.191 -26.459 1.00 94.06 502 HIS A O 1
ATOM 4007 N N . THR A 1 503 ? -10.031 -1.223 -26.209 1.00 91.69 503 THR A N 1
ATOM 4008 C CA . THR A 1 503 ? -11.067 -0.184 -26.206 1.00 91.69 503 THR A CA 1
ATOM 4009 C C . THR A 1 503 ? -11.920 -0.229 -24.947 1.00 91.69 503 THR A C 1
ATOM 4011 O O . THR A 1 503 ? -12.279 -1.310 -24.490 1.00 91.69 503 THR A O 1
ATOM 4014 N N . GLY A 1 504 ? -12.326 0.942 -24.464 1.00 84.19 504 GLY A N 1
ATOM 4015 C CA . GLY A 1 504 ? -13.240 1.111 -23.343 1.00 84.19 504 GLY A CA 1
ATOM 4016 C C . GLY A 1 504 ? -12.589 0.929 -21.975 1.00 84.19 504 GLY A C 1
ATOM 4017 O O . GLY A 1 504 ? -11.372 0.828 -21.838 1.00 84.19 504 GLY A O 1
ATOM 4018 N N . ASN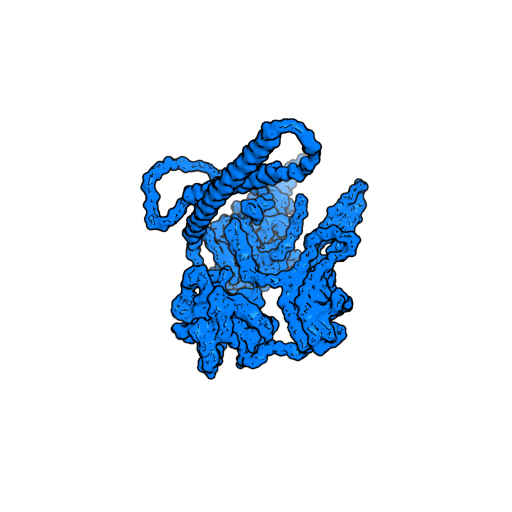 A 1 505 ? -13.448 0.937 -20.961 1.00 84.12 505 ASN A N 1
ATOM 4019 C CA . ASN A 1 505 ? -13.093 0.673 -19.575 1.00 84.12 505 ASN A CA 1
ATOM 4020 C C . ASN A 1 505 ? -12.833 -0.827 -19.386 1.00 84.12 505 ASN A C 1
ATOM 4022 O O . ASN A 1 505 ? -13.722 -1.624 -19.686 1.00 84.12 505 ASN A O 1
ATOM 4026 N N . VAL A 1 506 ? -11.653 -1.189 -18.887 1.00 82.75 506 VAL A N 1
ATOM 4027 C CA . VAL A 1 506 ? -11.291 -2.576 -18.569 1.00 82.75 506 VAL A CA 1
ATOM 4028 C C . VAL A 1 506 ? -11.688 -2.844 -17.119 1.00 82.75 506 VAL A C 1
ATOM 4030 O O . VAL A 1 506 ? -12.806 -3.279 -16.851 1.00 82.75 506 VAL A O 1
ATOM 4033 N N . ASP A 1 507 ? -10.819 -2.495 -16.180 1.00 77.94 507 ASP A N 1
ATOM 4034 C CA . ASP A 1 507 ? -11.030 -2.538 -14.740 1.00 77.94 507 ASP A CA 1
ATOM 4035 C C . ASP A 1 507 ? -9.910 -1.732 -14.061 1.00 77.94 507 ASP A C 1
ATOM 4037 O O . ASP A 1 507 ? -9.125 -1.053 -14.724 1.00 77.94 507 ASP A O 1
ATOM 4041 N N . ASN A 1 508 ? -9.853 -1.799 -12.733 1.00 73.56 508 ASN A N 1
ATOM 4042 C CA . ASN A 1 508 ? -8.837 -1.123 -11.941 1.00 73.56 508 ASN A CA 1
ATOM 4043 C C . ASN A 1 508 ? -7.657 -2.034 -11.553 1.00 73.56 508 ASN A C 1
ATOM 4045 O O . ASN A 1 508 ? -7.153 -1.938 -10.433 1.00 73.56 508 ASN A O 1
ATOM 4049 N N . GLN A 1 509 ? -7.282 -2.980 -12.411 1.00 77.19 509 GLN A N 1
ATOM 4050 C CA . GLN A 1 509 ? -6.144 -3.881 -12.231 1.00 77.19 509 GLN A CA 1
ATOM 4051 C C . GLN A 1 509 ? -5.097 -3.644 -13.327 1.00 77.19 509 GLN A C 1
ATOM 4053 O O . GLN A 1 509 ? -5.380 -3.037 -14.366 1.00 77.19 509 GLN A O 1
ATOM 4058 N N . TRP A 1 510 ? -3.870 -4.094 -13.067 1.00 79.56 510 TRP A N 1
ATOM 4059 C CA . TRP A 1 510 ? -2.799 -4.122 -14.058 1.00 79.56 510 TRP A CA 1
ATOM 4060 C C . TRP A 1 510 ? -2.913 -5.384 -14.908 1.00 79.56 510 TRP A C 1
ATOM 4062 O O . TRP A 1 510 ? -3.054 -6.489 -14.386 1.00 79.56 510 TRP A O 1
ATOM 4072 N N . HIS A 1 511 ? -2.824 -5.210 -16.221 1.00 84.31 511 HIS A N 1
ATOM 4073 C CA . HIS A 1 511 ? -2.883 -6.283 -17.207 1.00 84.31 511 HIS A CA 1
ATOM 4074 C C . HIS A 1 511 ? -1.589 -6.317 -18.002 1.00 84.31 511 HIS A C 1
ATOM 4076 O O . HIS A 1 511 ? -1.065 -5.269 -18.375 1.00 84.31 511 HIS A O 1
ATOM 4082 N N . MET A 1 512 ? -1.093 -7.515 -18.297 1.00 88.75 512 MET A N 1
ATOM 4083 C CA . MET A 1 512 ? 0.076 -7.691 -19.152 1.00 88.75 512 MET A CA 1
ATOM 4084 C C . MET A 1 512 ? -0.376 -7.899 -20.598 1.00 88.75 512 MET A C 1
ATOM 4086 O O . MET A 1 512 ? -1.199 -8.770 -20.888 1.00 88.75 512 MET A O 1
ATOM 4090 N N . ALA A 1 513 ? 0.147 -7.076 -21.502 1.00 92.56 513 ALA A N 1
ATOM 4091 C CA . ALA A 1 513 ? -0.030 -7.219 -22.938 1.00 92.56 513 ALA A CA 1
ATOM 4092 C C . ALA A 1 513 ? 1.220 -7.834 -23.570 1.00 92.56 513 ALA A C 1
ATOM 4094 O O . ALA A 1 513 ? 2.345 -7.499 -23.205 1.00 92.56 513 ALA A O 1
ATOM 4095 N N . GLU A 1 514 ? 1.005 -8.689 -24.568 1.00 94.62 514 GLU A N 1
ATOM 4096 C CA . GLU A 1 514 ? 2.055 -9.346 -25.339 1.00 94.62 514 GLU A CA 1
ATOM 4097 C C . GLU A 1 514 ? 1.776 -9.186 -26.840 1.00 94.62 514 GLU A C 1
ATOM 4099 O O . GLU A 1 514 ? 0.697 -9.531 -27.322 1.00 94.62 514 GLU A O 1
ATOM 4104 N N . ILE A 1 515 ? 2.748 -8.655 -27.588 1.00 95.25 515 ILE A N 1
ATOM 4105 C CA . ILE A 1 515 ? 2.627 -8.357 -29.020 1.00 95.2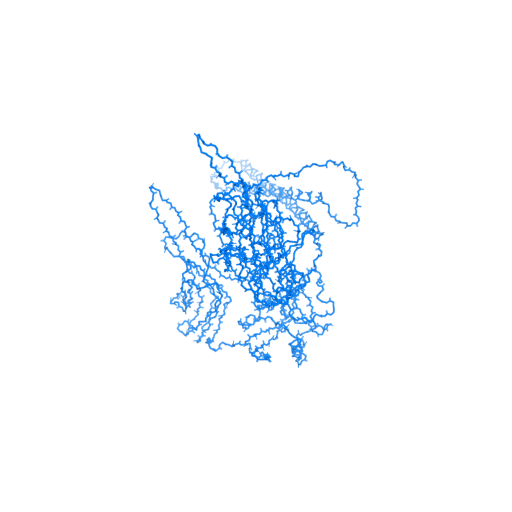5 515 ILE A CA 1
ATOM 4106 C C . ILE A 1 515 ? 3.799 -8.989 -29.769 1.00 95.25 515 ILE A C 1
ATOM 4108 O O . ILE A 1 515 ? 4.957 -8.660 -29.519 1.00 95.25 515 ILE A O 1
ATOM 4112 N N . SER A 1 516 ? 3.500 -9.856 -30.737 1.00 94.88 516 SER A N 1
ATOM 4113 C CA . SER A 1 516 ? 4.496 -10.384 -31.675 1.00 94.88 516 SER A CA 1
ATOM 4114 C C . SER A 1 516 ? 4.527 -9.544 -32.952 1.00 94.88 516 SER A C 1
ATOM 4116 O O . SER A 1 516 ? 3.533 -9.463 -33.670 1.00 94.88 516 SER A O 1
ATOM 4118 N N . LEU A 1 517 ? 5.680 -8.953 -33.253 1.00 93.69 517 LEU A N 1
ATOM 4119 C CA . LEU A 1 517 ? 5.948 -8.218 -34.486 1.00 93.69 517 LEU A CA 1
ATOM 4120 C C . LEU A 1 517 ? 6.749 -9.097 -35.447 1.00 93.69 517 LEU A C 1
ATOM 4122 O O . LEU A 1 517 ? 7.718 -9.749 -35.052 1.00 93.69 517 LEU A O 1
ATOM 4126 N N . ASN A 1 518 ? 6.352 -9.095 -36.715 1.00 90.44 518 ASN A N 1
ATOM 4127 C CA . ASN A 1 518 ? 6.999 -9.853 -37.781 1.00 90.44 518 ASN A CA 1
ATOM 4128 C C . ASN A 1 518 ? 7.735 -8.909 -38.757 1.00 90.44 518 ASN A C 1
ATOM 4130 O O . ASN A 1 518 ? 7.669 -7.682 -38.634 1.00 90.44 518 ASN A O 1
ATOM 4134 N N . LYS A 1 519 ? 8.385 -9.495 -39.771 1.00 90.56 519 LYS A N 1
ATOM 4135 C CA . LYS A 1 519 ? 9.170 -8.776 -40.791 1.00 90.56 519 LYS A CA 1
ATOM 4136 C C . LYS A 1 519 ? 8.434 -7.653 -41.526 1.00 90.56 519 LYS A C 1
ATOM 4138 O O . LYS A 1 519 ? 9.110 -6.804 -42.091 1.00 90.56 519 LYS A O 1
ATOM 4143 N N . GLU A 1 520 ? 7.103 -7.629 -41.539 1.00 89.44 520 GLU A N 1
ATOM 4144 C CA . GLU A 1 520 ? 6.330 -6.522 -42.117 1.00 89.44 520 GLU A CA 1
ATOM 4145 C C . GLU A 1 520 ? 6.673 -5.183 -41.451 1.00 89.44 520 GLU A C 1
ATOM 4147 O O . GLU A 1 520 ? 6.797 -4.171 -42.134 1.00 89.44 520 GLU A O 1
ATOM 4152 N N . TYR A 1 521 ? 6.901 -5.195 -40.135 1.00 88.19 521 TYR A N 1
ATOM 4153 C CA . TYR A 1 521 ? 7.235 -4.003 -39.353 1.00 88.19 521 TYR A CA 1
ATOM 4154 C C . TYR A 1 521 ? 8.724 -3.917 -39.003 1.00 88.19 521 TYR A C 1
ATOM 4156 O O . TYR A 1 521 ? 9.238 -2.831 -38.762 1.00 88.19 521 TYR A O 1
ATOM 4164 N N . THR A 1 522 ? 9.417 -5.059 -38.950 1.00 91.75 522 THR A N 1
ATOM 4165 C CA . THR A 1 522 ? 10.762 -5.170 -38.360 1.00 91.75 522 THR A CA 1
ATOM 4166 C C . THR A 1 522 ? 11.883 -5.327 -39.394 1.00 91.75 522 THR A C 1
ATOM 4168 O O . THR A 1 522 ? 13.030 -5.572 -39.016 1.00 91.75 522 THR A O 1
ATOM 4171 N N . ALA A 1 523 ? 11.572 -5.234 -40.696 1.00 91.31 523 ALA A N 1
ATOM 4172 C CA . ALA A 1 523 ? 12.566 -5.283 -41.775 1.00 91.31 523 ALA A CA 1
ATOM 4173 C C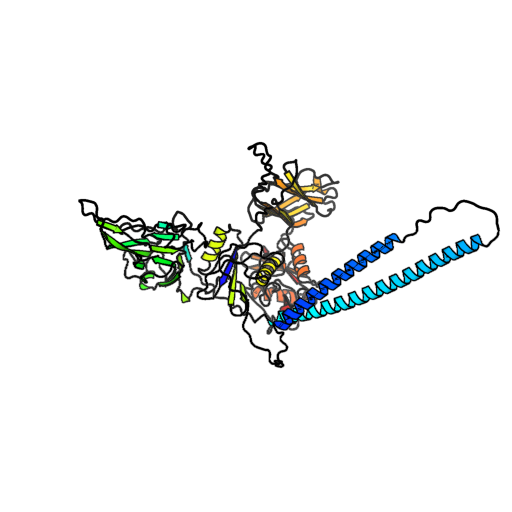 . ALA A 1 523 ? 13.435 -4.016 -41.863 1.00 91.31 523 ALA A C 1
ATOM 4175 O O . ALA A 1 523 ? 14.579 -4.102 -42.304 1.00 91.31 523 ALA A O 1
ATOM 4176 N N . ASP A 1 524 ? 12.905 -2.879 -41.414 1.00 91.25 524 ASP A N 1
ATOM 4177 C CA . ASP A 1 524 ? 13.605 -1.602 -41.291 1.00 91.25 524 ASP A CA 1
ATOM 4178 C C . ASP A 1 524 ? 13.664 -1.167 -39.819 1.00 91.25 524 ASP A C 1
ATOM 4180 O O . ASP A 1 524 ? 13.068 -1.789 -38.938 1.00 91.25 524 ASP A O 1
ATOM 4184 N N . MET A 1 525 ? 14.406 -0.091 -39.542 1.00 91.25 525 MET A N 1
ATOM 4185 C CA . MET A 1 525 ? 14.398 0.531 -38.219 1.00 91.25 525 MET A CA 1
ATOM 4186 C C . MET A 1 525 ? 12.994 1.036 -37.869 1.00 91.25 525 MET A C 1
ATOM 4188 O O . MET A 1 525 ? 12.357 1.716 -38.677 1.00 91.25 525 MET A O 1
ATOM 4192 N N . PHE A 1 526 ? 12.541 0.758 -36.648 1.00 92.06 526 PHE A N 1
ATOM 4193 C CA . PHE A 1 526 ? 11.190 1.104 -36.205 1.00 92.06 526 PHE A CA 1
ATOM 4194 C C . PHE A 1 526 ? 11.166 1.621 -34.763 1.00 92.06 526 PHE A C 1
ATOM 4196 O O . PHE A 1 526 ? 12.095 1.395 -33.987 1.00 92.06 526 PHE A O 1
ATOM 4203 N N . GLN A 1 527 ? 10.095 2.320 -34.398 1.00 93.62 527 GLN A N 1
ATOM 4204 C CA . GLN A 1 527 ? 9.798 2.746 -33.027 1.00 93.62 527 GLN A CA 1
ATOM 4205 C C . GLN A 1 527 ? 8.460 2.158 -32.582 1.00 93.62 527 GLN A C 1
ATOM 4207 O O . GLN A 1 527 ? 7.568 1.926 -33.395 1.00 93.62 527 GLN A O 1
ATOM 4212 N N . ILE A 1 528 ? 8.296 1.941 -31.283 1.00 94.06 528 ILE A N 1
ATOM 4213 C CA . ILE A 1 528 ? 7.025 1.559 -30.673 1.00 94.06 528 ILE A CA 1
ATOM 4214 C C . ILE A 1 528 ? 6.348 2.832 -30.177 1.00 94.06 528 ILE A C 1
ATOM 4216 O O . ILE A 1 528 ? 6.947 3.626 -29.448 1.00 94.06 528 ILE A O 1
ATOM 4220 N N . VAL A 1 529 ? 5.094 3.030 -30.573 1.00 93.31 529 VAL A N 1
ATOM 4221 C CA . VAL A 1 529 ? 4.302 4.199 -30.184 1.00 93.31 529 VAL A CA 1
ATOM 4222 C C . VAL A 1 529 ? 3.072 3.741 -29.425 1.00 93.31 529 VAL A C 1
ATOM 4224 O O . VAL A 1 529 ? 2.192 3.110 -30.005 1.00 93.31 529 VAL A O 1
ATOM 4227 N N . PHE A 1 530 ? 2.986 4.103 -28.149 1.00 93.81 530 PHE A N 1
ATOM 4228 C CA . PHE A 1 530 ? 1.778 3.949 -27.346 1.00 93.81 530 PHE A CA 1
ATOM 4229 C C . PHE A 1 530 ? 0.920 5.195 -27.515 1.00 93.81 530 PHE A C 1
ATOM 4231 O O . PHE A 1 530 ? 1.390 6.310 -27.299 1.00 93.81 530 PHE A O 1
ATOM 4238 N N . GLU A 1 531 ? -0.339 5.024 -27.888 1.00 93.06 531 GLU A N 1
ATOM 4239 C CA . GLU A 1 531 ? -1.296 6.101 -28.093 1.00 93.06 531 GLU A CA 1
ATOM 4240 C C . GLU A 1 531 ? -2.525 5.879 -27.218 1.00 93.06 531 GLU A C 1
ATOM 4242 O O . GLU A 1 531 ? -3.302 4.946 -27.425 1.00 93.06 531 GLU A O 1
ATOM 4247 N N . ALA A 1 532 ? -2.722 6.776 -26.260 1.00 89.12 532 ALA A N 1
ATOM 4248 C CA . ALA A 1 532 ? -3.882 6.767 -25.387 1.00 89.12 532 ALA A CA 1
ATOM 4249 C C . ALA A 1 532 ? -4.875 7.847 -25.833 1.00 89.12 532 ALA A C 1
ATOM 4251 O O . ALA A 1 532 ? -4.489 8.993 -26.096 1.00 89.12 532 ALA A O 1
ATOM 4252 N N . THR A 1 533 ? -6.162 7.497 -25.896 1.00 85.62 533 THR A N 1
ATOM 4253 C CA . THR A 1 533 ? -7.234 8.434 -26.255 1.00 85.62 533 THR A CA 1
ATOM 4254 C C . THR A 1 533 ? -8.355 8.469 -25.223 1.00 85.62 533 THR A C 1
ATOM 4256 O O . THR A 1 533 ? -8.686 7.453 -24.606 1.00 85.62 533 THR A O 1
ATOM 4259 N N . HIS A 1 534 ? -8.964 9.645 -25.070 1.00 79.25 534 HIS A N 1
ATOM 4260 C CA . HIS A 1 534 ? -10.128 9.870 -24.213 1.00 79.25 534 HIS A CA 1
ATOM 4261 C C . HIS A 1 534 ? -11.123 10.843 -24.867 1.00 79.25 534 HIS A C 1
ATOM 4263 O O . HIS A 1 534 ? -10.749 11.610 -25.765 1.00 79.25 534 HIS A O 1
ATOM 4269 N N . ASP A 1 535 ? -12.383 10.810 -24.425 1.00 68.69 535 ASP A N 1
ATOM 4270 C CA . ASP A 1 535 ? -13.409 11.749 -24.901 1.00 68.69 535 ASP A CA 1
ATOM 4271 C C . ASP A 1 535 ? -13.151 13.173 -24.403 1.00 68.69 535 ASP A C 1
ATOM 4273 O O . ASP A 1 535 ? -12.711 13.394 -23.272 1.00 68.69 535 ASP A O 1
ATOM 4277 N N . ALA A 1 536 ? -13.491 14.143 -25.252 1.00 56.31 536 ALA A N 1
ATOM 4278 C CA . ALA A 1 536 ? -13.716 15.529 -24.864 1.00 56.31 536 ALA A CA 1
ATOM 4279 C C . ALA A 1 536 ? -15.202 15.841 -25.103 1.00 56.31 536 ALA A C 1
ATOM 4281 O O . ALA A 1 536 ? -15.604 16.135 -26.231 1.00 56.31 536 ALA A O 1
ATOM 4282 N N . TYR A 1 537 ? -16.047 15.705 -24.075 1.00 49.59 537 TYR A N 1
ATOM 4283 C CA . TYR A 1 537 ? -17.495 15.874 -24.234 1.00 49.59 537 TYR A CA 1
ATOM 4284 C C . TYR A 1 537 ? -17.921 17.343 -24.051 1.00 49.59 537 TYR A C 1
ATOM 4286 O O . TYR A 1 537 ? -17.670 17.944 -23.008 1.00 49.59 537 TYR A O 1
ATOM 4294 N N . HIS A 1 538 ? -18.607 17.912 -25.053 1.00 51.06 538 HIS A N 1
ATOM 4295 C CA . HIS A 1 538 ? -19.250 19.236 -25.002 1.00 51.06 538 HIS A CA 1
ATOM 4296 C C . HIS A 1 538 ? -20.773 19.060 -24.917 1.00 51.06 538 HIS A C 1
ATOM 4298 O O . HIS A 1 538 ? -21.368 18.515 -25.847 1.00 51.06 538 HIS A O 1
ATOM 4304 N N . ILE A 1 539 ? -21.434 19.543 -23.856 1.00 47.53 539 ILE A N 1
ATOM 4305 C CA . ILE A 1 539 ? -22.909 19.600 -23.803 1.00 47.53 539 ILE A CA 1
ATOM 4306 C C . ILE A 1 539 ? -23.371 21.036 -24.040 1.00 47.53 539 ILE A C 1
ATOM 4308 O O . ILE A 1 539 ? -23.150 21.910 -23.209 1.00 47.53 539 ILE A O 1
ATOM 4312 N N . ASN A 1 540 ? -24.059 21.280 -25.155 1.00 43.81 540 ASN A N 1
ATOM 4313 C CA . ASN A 1 540 ? -24.791 22.528 -25.361 1.00 43.81 540 ASN A CA 1
ATOM 4314 C C . ASN A 1 540 ? -26.175 22.400 -24.719 1.00 43.81 540 ASN A C 1
ATOM 4316 O O . ASN A 1 540 ? -27.025 21.671 -25.232 1.00 43.81 540 ASN A O 1
ATOM 4320 N N . ARG A 1 541 ? -26.435 23.126 -23.626 1.00 41.16 541 ARG A N 1
ATOM 4321 C CA . ARG A 1 541 ? -27.792 23.269 -23.082 1.00 41.16 541 ARG A CA 1
ATOM 4322 C C . ARG A 1 541 ? -28.322 24.671 -23.374 1.00 41.16 541 ARG A C 1
ATOM 4324 O O . ARG A 1 541 ? -27.809 25.660 -22.861 1.00 41.16 541 ARG A O 1
ATOM 4331 N N . TYR A 1 542 ? -29.353 24.753 -24.213 1.00 42.16 542 TYR A N 1
ATOM 4332 C CA . TYR A 1 542 ? -30.074 25.997 -24.474 1.00 42.16 542 TYR A CA 1
ATOM 4333 C C . TYR A 1 542 ? -31.112 26.232 -23.374 1.00 42.16 542 TYR A C 1
ATOM 4335 O O . TYR A 1 542 ? -32.148 25.573 -23.334 1.00 42.16 542 TYR A O 1
ATOM 4343 N N . SER A 1 543 ? -30.864 27.211 -22.508 1.00 42.56 543 SER A N 1
ATOM 4344 C CA . SER A 1 543 ? -31.908 27.805 -21.671 1.00 42.56 543 SER A CA 1
ATOM 4345 C C . SER A 1 543 ? -31.652 29.301 -21.498 1.00 42.56 543 SER A C 1
ATOM 4347 O O . SER A 1 543 ? -30.677 29.699 -20.868 1.00 42.56 543 SER A O 1
ATOM 4349 N N . GLY A 1 544 ? -32.529 30.140 -22.060 1.00 49.44 544 GLY A N 1
ATOM 4350 C CA . GLY A 1 544 ? -32.575 31.574 -21.744 1.00 49.44 544 GLY A CA 1
ATOM 4351 C C . GLY A 1 544 ? -31.550 32.484 -22.438 1.00 49.44 544 GLY A C 1
ATOM 4352 O O . GLY A 1 544 ? -31.224 33.536 -21.901 1.00 49.44 544 GLY A O 1
ATOM 4353 N N . GLY A 1 545 ? -31.039 32.125 -23.622 1.00 47.09 545 GLY A N 1
ATOM 4354 C CA . GLY A 1 545 ? -30.259 33.053 -24.461 1.00 47.09 545 GLY A CA 1
ATOM 4355 C C . GLY A 1 545 ? -28.814 33.328 -24.015 1.00 47.09 545 GLY A C 1
ATOM 4356 O O . GLY A 1 545 ? -28.182 34.237 -24.550 1.00 47.09 545 GLY A O 1
ATOM 4357 N N . ARG A 1 546 ? -28.262 32.547 -23.077 1.00 47.97 546 ARG A N 1
ATOM 4358 C CA . ARG A 1 546 ? -26.828 32.551 -22.736 1.00 47.97 546 ARG A CA 1
ATOM 4359 C C . ARG A 1 546 ? -26.254 31.138 -22.812 1.00 47.97 546 ARG A C 1
ATOM 4361 O O . ARG A 1 546 ? -26.856 30.201 -22.300 1.00 47.97 546 ARG A O 1
ATOM 4368 N N . TYR A 1 547 ? -25.089 31.008 -23.446 1.00 46.72 547 TYR A N 1
ATOM 4369 C CA . TYR A 1 547 ? -24.311 29.769 -23.469 1.00 46.72 547 TYR A CA 1
ATOM 4370 C C . TYR A 1 547 ? -23.744 29.499 -22.068 1.00 46.72 547 TYR A C 1
ATOM 4372 O O . TYR A 1 547 ? -22.973 30.309 -21.553 1.00 46.72 547 TYR A O 1
ATOM 4380 N N . HIS A 1 548 ? -24.121 28.375 -21.457 1.00 44.53 548 HIS A N 1
ATOM 4381 C CA . HIS A 1 548 ? -23.486 27.858 -20.244 1.00 44.53 548 HIS A CA 1
ATOM 4382 C C . HIS A 1 548 ? -22.561 26.694 -20.616 1.00 44.53 548 HIS A C 1
ATOM 4384 O O . HIS A 1 548 ? -23.006 25.714 -21.208 1.00 44.53 548 HIS A O 1
ATOM 4390 N N . TYR A 1 549 ? -21.276 26.822 -20.278 1.00 46.81 549 TYR A N 1
ATOM 4391 C CA . TYR A 1 549 ? -20.273 25.770 -20.447 1.00 46.81 549 TYR A CA 1
ATOM 4392 C C . TYR A 1 549 ? -20.272 24.878 -19.194 1.00 46.81 549 TYR A C 1
ATOM 4394 O O . TYR A 1 549 ? -19.752 25.287 -18.156 1.00 46.81 549 TYR A O 1
ATOM 4402 N N . GLU A 1 550 ? -20.857 23.681 -19.264 1.00 46.69 550 GLU A N 1
ATOM 4403 C CA . GLU A 1 550 ? -20.735 22.659 -18.212 1.00 46.69 550 GLU A CA 1
ATOM 4404 C C . GLU A 1 550 ? -19.742 21.578 -18.666 1.00 46.69 550 GLU A C 1
ATOM 4406 O O . GLU A 1 550 ? -20.042 20.759 -19.533 1.00 46.69 550 GLU A O 1
ATOM 4411 N N . ASN A 1 551 ? -18.533 21.594 -18.093 1.00 48.94 551 ASN A N 1
ATOM 4412 C CA . ASN A 1 551 ? -17.519 20.560 -18.311 1.00 48.94 551 ASN A CA 1
ATOM 4413 C C . ASN A 1 551 ? -17.918 19.288 -17.546 1.00 48.94 551 ASN A C 1
ATOM 4415 O O . ASN A 1 551 ? -17.815 19.252 -16.320 1.00 48.94 551 ASN A O 1
ATOM 4419 N N . HIS A 1 552 ? -18.326 18.238 -18.255 1.00 50.16 552 HIS A N 1
ATOM 4420 C CA . HIS A 1 552 ? -18.579 16.915 -17.679 1.00 50.16 552 HIS A CA 1
ATOM 4421 C C . HIS A 1 552 ? -17.560 15.893 -18.203 1.00 50.16 552 HIS A C 1
ATOM 4423 O O . HIS A 1 552 ? -17.914 15.023 -18.990 1.00 50.16 552 HIS A O 1
ATOM 4429 N N . ASN A 1 553 ? -16.311 15.966 -17.736 1.00 52.28 553 ASN A N 1
ATOM 4430 C CA . ASN A 1 553 ? -15.425 14.798 -17.783 1.00 52.28 553 ASN A CA 1
ATOM 4431 C C . ASN A 1 553 ? -15.719 13.966 -16.526 1.00 52.28 553 ASN A C 1
ATOM 4433 O O . ASN A 1 553 ? -15.469 14.418 -15.406 1.00 52.28 553 ASN A O 1
ATOM 4437 N N . GLN A 1 554 ? -16.308 12.783 -16.686 1.00 54.53 554 GLN A N 1
ATOM 4438 C CA . GLN A 1 554 ? -16.567 11.836 -15.604 1.00 54.53 554 GLN A CA 1
ATOM 4439 C C . GLN A 1 554 ? -15.380 10.871 -15.410 1.00 54.53 554 GLN A C 1
ATOM 4441 O O . GLN A 1 554 ? -15.594 9.669 -15.390 1.00 54.53 554 GLN A O 1
ATOM 4446 N N . TYR A 1 555 ? -14.169 11.396 -15.189 1.00 68.00 555 TYR A N 1
ATOM 4447 C CA . TYR A 1 555 ? -12.962 10.721 -14.666 1.00 68.00 555 TYR A CA 1
ATOM 4448 C C . TYR A 1 555 ? -12.501 9.407 -15.358 1.00 68.00 555 TYR A C 1
ATOM 4450 O O . TYR A 1 555 ? -13.244 8.439 -15.524 1.00 68.00 555 TYR A O 1
ATOM 4458 N N . GLY A 1 556 ? -11.198 9.303 -15.648 1.00 67.69 556 GLY A N 1
ATOM 4459 C CA . GLY A 1 556 ? -10.563 8.035 -16.025 1.00 67.69 556 GLY A CA 1
ATOM 4460 C C . GLY A 1 556 ? -9.070 8.141 -16.327 1.00 67.69 556 GLY A C 1
ATOM 4461 O O . GLY A 1 556 ? -8.584 9.233 -16.608 1.00 67.69 556 GLY A O 1
ATOM 4462 N N . ASN A 1 557 ? -8.348 7.022 -16.270 1.00 80.19 557 ASN A N 1
ATOM 4463 C CA . ASN A 1 557 ? -6.919 6.925 -16.556 1.00 80.19 557 ASN A CA 1
ATOM 4464 C C . ASN A 1 557 ? -6.619 5.784 -17.530 1.00 80.19 557 ASN A C 1
ATOM 4466 O O . ASN A 1 557 ? -7.163 4.688 -17.407 1.00 80.19 557 ASN A O 1
ATOM 4470 N N . ILE A 1 558 ? -5.687 6.047 -18.443 1.00 85.38 558 ILE A N 1
ATOM 4471 C CA . ILE A 1 558 ? -4.971 5.017 -19.197 1.00 85.38 558 ILE A CA 1
ATOM 4472 C C . ILE A 1 558 ? -3.514 5.109 -18.759 1.00 85.38 558 ILE A C 1
ATOM 4474 O O . ILE A 1 558 ? -2.917 6.180 -18.895 1.00 85.38 558 ILE A O 1
ATOM 4478 N N . ALA A 1 559 ? -2.961 4.027 -18.222 1.00 87.69 559 ALA A N 1
ATOM 4479 C CA . ALA A 1 559 ? -1.577 3.966 -17.771 1.00 87.69 559 ALA A CA 1
ATOM 4480 C C . ALA A 1 559 ? -0.829 2.799 -18.415 1.00 87.69 559 ALA A C 1
ATOM 4482 O O . ALA A 1 559 ? -1.432 1.774 -18.735 1.00 87.69 559 ALA A O 1
ATOM 4483 N N . VAL A 1 560 ? 0.472 2.992 -18.610 1.00 85.81 560 VAL A N 1
ATOM 4484 C CA . VAL A 1 560 ? 1.424 2.008 -19.129 1.00 85.81 560 VAL A CA 1
ATOM 4485 C C . VAL A 1 560 ? 2.639 2.002 -18.210 1.00 85.81 560 VAL A C 1
ATOM 4487 O O . VAL A 1 560 ? 3.088 3.071 -17.784 1.00 85.81 560 VAL A O 1
ATOM 4490 N N . ASP A 1 561 ? 3.158 0.814 -17.934 1.00 85.31 561 ASP A N 1
ATOM 4491 C CA . ASP A 1 561 ? 4.346 0.606 -17.115 1.00 85.31 561 ASP A CA 1
ATOM 4492 C C . ASP A 1 561 ? 5.184 -0.574 -17.632 1.00 85.31 561 ASP A C 1
ATOM 4494 O O . ASP A 1 561 ? 4.689 -1.378 -18.431 1.00 85.31 561 ASP A O 1
ATOM 4498 N N . ASP A 1 562 ? 6.446 -0.649 -17.200 1.00 82.62 562 ASP A N 1
ATOM 4499 C CA . ASP A 1 562 ? 7.359 -1.785 -17.400 1.00 82.62 562 ASP A CA 1
ATOM 4500 C C . ASP A 1 562 ? 7.356 -2.354 -18.840 1.00 82.62 562 ASP A C 1
ATOM 4502 O O . ASP A 1 562 ? 6.795 -3.415 -19.130 1.00 82.62 562 ASP A O 1
ATOM 4506 N N . VAL A 1 563 ? 7.980 -1.629 -19.779 1.00 87.06 563 VAL A N 1
ATOM 4507 C CA . VAL A 1 563 ? 8.005 -1.985 -21.212 1.00 87.06 563 VAL A CA 1
ATOM 4508 C C . VAL A 1 563 ? 9.255 -2.792 -21.578 1.00 87.06 563 VAL A C 1
ATOM 4510 O O . VAL A 1 563 ? 10.378 -2.296 -21.495 1.00 87.06 563 VAL A O 1
ATOM 4513 N N . TYR A 1 564 ? 9.049 -3.996 -22.111 1.00 89.56 564 TYR A N 1
ATOM 4514 C CA . TYR A 1 564 ? 10.092 -4.916 -22.564 1.00 89.56 564 TYR A CA 1
ATOM 4515 C C . TYR A 1 564 ? 10.016 -5.162 -24.067 1.00 89.56 564 TYR A C 1
ATOM 4517 O O . TYR A 1 564 ? 8.939 -5.379 -24.625 1.00 89.56 564 TYR A O 1
ATOM 4525 N N . VAL A 1 565 ? 11.176 -5.185 -24.725 1.00 91.12 565 VAL A N 1
ATOM 4526 C CA . VAL A 1 565 ? 11.285 -5.414 -26.171 1.00 91.12 565 VAL A CA 1
ATOM 4527 C C . VAL A 1 565 ? 12.395 -6.419 -26.452 1.00 91.12 565 VAL A C 1
ATOM 4529 O O . VAL A 1 565 ? 13.569 -6.146 -26.215 1.00 91.12 565 VAL A O 1
ATOM 4532 N N . TYR A 1 566 ? 12.022 -7.575 -26.992 1.00 90.69 566 TYR A N 1
ATOM 4533 C CA . TYR A 1 566 ? 12.930 -8.675 -27.310 1.00 90.69 566 TYR A CA 1
ATOM 4534 C C . TYR A 1 566 ? 12.998 -8.881 -28.820 1.00 90.69 566 TYR A C 1
ATOM 4536 O O . TYR A 1 566 ? 11.969 -8.887 -29.484 1.00 90.69 566 TYR A O 1
ATOM 4544 N N . ASN A 1 567 ? 14.181 -9.131 -29.376 1.00 91.12 567 ASN A N 1
ATOM 4545 C CA . ASN A 1 567 ? 14.383 -9.432 -30.803 1.00 91.12 567 ASN A CA 1
ATOM 4546 C C . ASN A 1 567 ? 14.114 -10.915 -31.148 1.00 91.12 567 ASN A C 1
ATOM 4548 O O . ASN A 1 567 ? 14.866 -11.554 -31.886 1.00 91.12 567 ASN A O 1
ATOM 4552 N N . THR A 1 568 ? 13.051 -11.480 -30.577 1.00 91.62 568 THR A N 1
ATOM 4553 C CA . THR A 1 568 ? 12.603 -12.863 -30.781 1.00 91.62 568 THR A CA 1
ATOM 4554 C C . THR A 1 568 ? 11.074 -12.915 -30.804 1.00 91.62 568 THR A C 1
ATOM 4556 O O . THR A 1 568 ? 10.414 -11.903 -30.585 1.00 91.62 568 THR A O 1
ATOM 4559 N N . THR A 1 569 ? 10.480 -14.073 -31.084 1.00 91.44 569 THR A N 1
ATOM 4560 C CA . THR A 1 569 ? 9.025 -14.253 -30.955 1.00 91.44 569 THR A CA 1
ATOM 4561 C C . THR A 1 569 ? 8.634 -14.404 -29.488 1.00 91.44 569 THR A C 1
ATOM 4563 O O . THR A 1 569 ? 9.419 -14.905 -28.682 1.00 91.44 569 THR A O 1
ATOM 4566 N N . CYS A 1 570 ? 7.410 -14.027 -29.118 1.00 90.75 570 CYS A N 1
ATOM 4567 C CA . CYS A 1 570 ? 7.011 -14.050 -27.711 1.00 90.75 570 CYS A CA 1
ATOM 4568 C C . CYS A 1 570 ? 7.005 -15.446 -27.074 1.00 90.75 570 CYS A C 1
ATOM 4570 O O . CYS A 1 570 ? 7.326 -15.592 -25.896 1.00 90.75 570 CYS A O 1
ATOM 4572 N N . GLN A 1 571 ? 6.756 -16.490 -27.870 1.00 90.81 571 GLN A N 1
ATOM 4573 C CA . GLN A 1 571 ? 6.843 -17.885 -27.425 1.00 90.81 571 GLN A CA 1
ATOM 4574 C C . GLN A 1 571 ? 8.277 -18.302 -27.064 1.00 90.81 571 GLN A C 1
ATOM 4576 O O . GLN A 1 571 ? 8.466 -19.230 -26.283 1.00 90.81 571 GLN A O 1
ATOM 4581 N N . ASN A 1 572 ? 9.272 -17.621 -27.636 1.00 89.56 572 ASN A N 1
ATOM 4582 C CA . ASN A 1 572 ? 10.691 -17.909 -27.462 1.00 89.56 572 ASN A CA 1
ATOM 4583 C C . ASN A 1 572 ? 11.378 -16.942 -26.488 1.00 89.56 572 ASN A C 1
ATOM 4585 O O . ASN A 1 572 ? 12.593 -17.032 -26.314 1.00 89.56 572 ASN A O 1
ATOM 4589 N N . VAL A 1 573 ? 10.643 -16.010 -25.868 1.00 86.62 573 VAL A N 1
ATOM 4590 C CA . VAL A 1 573 ? 11.202 -15.182 -24.794 1.00 86.62 573 VAL A CA 1
ATOM 4591 C C . VAL A 1 573 ? 11.538 -16.105 -23.618 1.00 86.62 573 VAL A C 1
ATOM 4593 O O . VAL A 1 573 ? 10.646 -16.821 -23.148 1.00 86.62 573 VAL A O 1
ATOM 4596 N N . PRO A 1 574 ? 12.796 -16.121 -23.137 1.00 85.44 574 PRO A N 1
ATOM 4597 C CA . PRO A 1 574 ? 13.181 -16.952 -22.005 1.00 85.44 574 PRO A CA 1
ATOM 4598 C C . PRO A 1 574 ? 12.301 -16.658 -20.789 1.00 85.44 574 PRO A C 1
ATOM 4600 O O . PRO A 1 574 ? 12.097 -15.502 -20.419 1.00 85.44 574 PRO A O 1
ATOM 4603 N N . LYS A 1 575 ? 11.772 -17.709 -20.158 1.00 84.75 575 LYS A N 1
ATOM 4604 C CA . LYS A 1 575 ? 10.962 -17.563 -18.939 1.00 84.75 575 LYS A CA 1
ATOM 4605 C C . LYS A 1 575 ? 11.800 -17.189 -17.716 1.00 84.75 575 LYS A C 1
ATOM 4607 O O . LYS A 1 575 ? 11.260 -16.655 -16.762 1.00 84.75 575 LYS A O 1
ATOM 4612 N N . TYR A 1 576 ? 13.096 -17.471 -17.765 1.00 86.50 576 TYR A N 1
ATOM 4613 C CA . TYR A 1 576 ? 14.067 -17.201 -16.715 1.00 86.50 576 TYR A CA 1
ATOM 4614 C C . TYR A 1 576 ? 15.431 -16.870 -17.349 1.00 86.50 576 TYR A C 1
ATOM 4616 O O . TYR A 1 576 ? 15.658 -17.222 -18.517 1.00 86.50 576 TYR A O 1
ATOM 4624 N N . PRO A 1 577 ? 16.338 -16.200 -16.619 1.00 85.94 577 PRO A N 1
ATOM 4625 C CA . PRO A 1 577 ? 17.670 -15.869 -17.118 1.00 85.94 577 PRO A CA 1
ATOM 4626 C C . PRO A 1 577 ? 18.501 -17.113 -17.476 1.00 85.94 577 PRO A C 1
ATOM 4628 O O . PRO A 1 577 ? 18.459 -18.143 -16.799 1.00 85.94 577 PRO A O 1
ATOM 4631 N N . ALA A 1 578 ? 19.283 -17.033 -18.554 1.00 84.31 578 ALA A N 1
ATOM 4632 C CA . ALA A 1 578 ? 20.133 -18.142 -18.979 1.00 84.31 578 ALA A CA 1
ATOM 4633 C C . ALA A 1 578 ? 21.259 -18.401 -17.964 1.00 84.31 578 ALA A C 1
ATOM 4635 O O . ALA A 1 578 ? 21.917 -17.470 -17.513 1.00 84.31 578 ALA A O 1
ATOM 4636 N N . GLY A 1 579 ? 21.508 -19.673 -17.642 1.00 84.69 579 GLY A N 1
ATOM 4637 C CA . GLY A 1 579 ? 22.548 -20.055 -16.679 1.00 84.69 579 GLY A CA 1
ATOM 4638 C C . GLY A 1 579 ? 22.178 -19.824 -15.209 1.00 84.69 579 GLY A C 1
ATOM 4639 O O . GLY A 1 579 ? 23.042 -19.990 -14.356 1.00 84.69 579 GLY A O 1
ATOM 4640 N N . ALA A 1 580 ? 20.921 -19.476 -14.910 1.00 92.50 580 ALA A N 1
ATOM 4641 C CA . ALA A 1 580 ? 20.444 -19.328 -13.540 1.00 92.50 580 ALA A CA 1
ATOM 4642 C C . ALA A 1 580 ? 20.482 -20.656 -12.760 1.00 92.50 580 ALA A C 1
ATOM 4644 O O . ALA A 1 580 ? 20.191 -21.730 -13.299 1.00 92.50 580 ALA A O 1
ATOM 4645 N N . PHE A 1 581 ? 20.798 -20.570 -11.470 1.00 93.19 581 PHE A N 1
ATOM 4646 C CA . PHE A 1 581 ? 20.725 -21.689 -10.535 1.00 93.19 581 PHE A CA 1
ATOM 4647 C C . PHE A 1 581 ? 19.274 -21.942 -10.128 1.00 93.19 581 PHE A C 1
ATOM 4649 O O . PHE A 1 581 ? 18.525 -20.998 -9.909 1.00 93.19 581 PHE A O 1
ATOM 4656 N N . VAL A 1 582 ? 18.864 -23.208 -10.019 1.00 93.69 582 VAL A N 1
ATOM 4657 C CA . VAL A 1 582 ? 17.447 -23.574 -9.856 1.00 93.69 582 VAL A CA 1
ATOM 4658 C C . VAL A 1 582 ? 17.181 -24.204 -8.494 1.00 93.69 582 VAL A C 1
ATOM 4660 O O . VAL A 1 582 ? 17.878 -25.142 -8.087 1.00 93.69 582 VAL A O 1
ATOM 4663 N N . ARG A 1 583 ? 16.116 -23.747 -7.829 1.00 89.56 583 ARG A N 1
ATOM 4664 C CA . ARG A 1 583 ? 15.554 -24.348 -6.613 1.00 89.56 583 ARG A CA 1
ATOM 4665 C C . ARG A 1 583 ? 14.059 -24.586 -6.810 1.00 89.56 583 ARG A C 1
ATOM 4667 O O . ARG A 1 583 ? 13.321 -23.667 -7.144 1.00 89.56 583 ARG A O 1
ATOM 4674 N N . THR A 1 584 ? 13.602 -25.810 -6.564 1.00 88.12 584 THR A N 1
ATOM 4675 C CA . THR A 1 584 ? 12.178 -26.173 -6.656 1.00 88.12 584 THR A CA 1
ATOM 4676 C C . THR A 1 584 ? 11.666 -26.647 -5.304 1.00 88.12 584 THR A C 1
ATOM 4678 O O . THR A 1 584 ? 12.249 -27.555 -4.708 1.00 88.12 584 THR A O 1
ATOM 4681 N N . ILE A 1 585 ? 10.555 -26.069 -4.844 1.00 82.62 585 ILE A N 1
ATOM 4682 C CA . ILE A 1 585 ? 9.821 -26.509 -3.653 1.00 82.62 585 ILE A CA 1
ATOM 4683 C C . ILE A 1 585 ? 8.353 -26.701 -4.009 1.00 82.62 585 ILE A C 1
ATOM 4685 O O . ILE A 1 585 ? 7.643 -25.755 -4.342 1.00 82.62 585 ILE A O 1
ATOM 4689 N N . GLY A 1 586 ? 7.876 -27.943 -3.904 1.00 85.00 586 GLY A N 1
ATOM 4690 C CA . GLY A 1 586 ? 6.503 -28.271 -4.277 1.00 85.00 586 GLY A CA 1
ATOM 4691 C C . GLY A 1 586 ? 6.238 -27.906 -5.739 1.00 85.00 586 GLY A C 1
ATOM 4692 O O . GLY A 1 586 ? 6.858 -28.477 -6.633 1.00 85.00 586 GLY A O 1
ATOM 4693 N N . SER A 1 587 ? 5.318 -26.966 -5.970 1.00 83.81 587 SER A N 1
ATOM 4694 C CA . SER A 1 587 ? 4.988 -26.444 -7.303 1.00 83.81 587 SER A CA 1
ATOM 4695 C C . SER A 1 587 ? 5.736 -25.166 -7.695 1.00 83.81 587 SER A C 1
ATOM 4697 O O . SER A 1 587 ? 5.614 -24.756 -8.842 1.00 83.81 587 SER A O 1
ATOM 4699 N N . GLN A 1 588 ? 6.465 -24.526 -6.777 1.00 84.12 588 GLN A N 1
ATOM 4700 C CA . GLN A 1 588 ? 7.143 -23.249 -7.018 1.00 84.12 588 GLN A CA 1
ATOM 4701 C C . GLN A 1 588 ? 8.591 -23.486 -7.449 1.00 84.12 588 GLN A C 1
ATOM 4703 O O . GLN A 1 588 ? 9.300 -24.293 -6.834 1.00 84.12 588 GLN A O 1
ATOM 4708 N N . THR A 1 589 ? 9.040 -22.787 -8.495 1.00 89.31 589 THR A N 1
ATOM 4709 C CA . THR A 1 589 ? 10.444 -22.830 -8.930 1.00 89.31 589 THR A CA 1
ATOM 4710 C C . THR A 1 589 ? 11.059 -21.437 -8.942 1.00 89.31 589 THR A C 1
ATOM 4712 O O . THR A 1 589 ? 10.592 -20.564 -9.670 1.00 89.31 589 THR A O 1
ATOM 4715 N N . SER A 1 590 ? 12.139 -21.266 -8.181 1.00 91.44 590 SER A N 1
ATOM 4716 C CA . SER A 1 590 ? 12.958 -20.054 -8.163 1.00 91.44 590 SER A CA 1
ATOM 4717 C C . SER A 1 590 ? 14.242 -20.262 -8.965 1.00 91.44 590 SER A C 1
ATOM 4719 O O . SER A 1 590 ? 14.869 -21.328 -8.915 1.00 91.44 590 SER A O 1
ATOM 4721 N N . TYR A 1 591 ? 14.634 -19.228 -9.703 1.00 94.38 591 TYR A N 1
ATOM 4722 C CA . TYR A 1 591 ? 15.840 -19.168 -10.521 1.00 94.38 591 TYR A CA 1
ATOM 4723 C C . TYR A 1 591 ? 16.702 -18.002 -10.045 1.00 94.38 591 TYR A C 1
ATOM 4725 O O . TYR A 1 591 ? 16.221 -16.872 -10.034 1.00 94.38 591 TYR A O 1
ATOM 4733 N N . TYR A 1 592 ? 17.962 -18.260 -9.698 1.00 95.44 592 TYR A N 1
ATOM 4734 C CA . TYR A 1 592 ? 18.866 -17.255 -9.142 1.00 95.44 592 TYR A CA 1
ATOM 4735 C C . TYR A 1 592 ? 20.034 -16.949 -10.075 1.00 95.44 592 TYR A C 1
ATOM 4737 O O . TYR A 1 592 ? 20.696 -17.858 -10.589 1.00 95.44 592 TYR A O 1
ATOM 4745 N N . THR A 1 593 ? 20.330 -15.667 -10.235 1.00 95.69 593 THR A N 1
ATOM 4746 C CA . THR A 1 593 ? 21.505 -15.142 -10.940 1.00 95.69 593 THR A CA 1
ATOM 4747 C C . THR A 1 593 ? 22.332 -14.283 -9.990 1.00 95.69 593 THR A C 1
ATOM 4749 O O . THR A 1 593 ? 21.809 -13.628 -9.091 1.00 95.69 593 THR A O 1
ATOM 4752 N N . PHE A 1 594 ? 23.653 -14.315 -10.168 1.00 95.00 594 PHE A N 1
ATOM 4753 C CA . PHE A 1 594 ? 24.601 -13.606 -9.311 1.00 95.00 594 PHE A CA 1
AT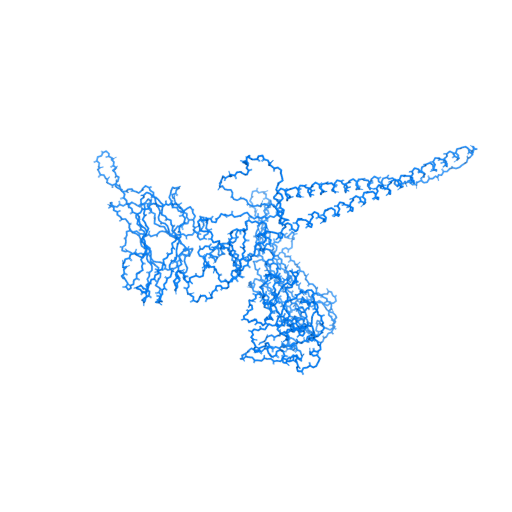OM 4754 C C . PHE A 1 594 ? 25.360 -12.566 -10.126 1.00 95.00 594 PHE A C 1
ATOM 4756 O O . PHE A 1 594 ? 25.977 -12.888 -11.145 1.00 95.00 594 PHE A O 1
ATOM 4763 N N . HIS A 1 595 ? 25.376 -11.331 -9.636 1.00 94.00 595 HIS A N 1
ATOM 4764 C CA . HIS A 1 595 ? 26.084 -10.223 -10.259 1.00 94.00 595 HIS A CA 1
ATOM 4765 C C . HIS A 1 595 ? 27.235 -9.770 -9.373 1.00 94.00 595 HIS A C 1
ATOM 4767 O O . HIS A 1 595 ? 27.031 -9.134 -8.344 1.00 94.00 595 HIS A O 1
ATOM 4773 N N . GLY A 1 596 ? 28.464 -10.068 -9.801 1.00 90.88 596 GLY A N 1
ATOM 4774 C CA . GLY A 1 596 ? 29.674 -9.632 -9.097 1.00 90.88 596 GLY A CA 1
ATOM 4775 C C . GLY A 1 596 ? 30.131 -8.205 -9.414 1.00 90.88 596 GLY A C 1
ATOM 4776 O O . GLY A 1 596 ? 31.116 -7.738 -8.854 1.00 90.88 596 GLY A O 1
ATOM 4777 N N . THR A 1 597 ? 29.469 -7.508 -10.346 1.00 89.81 597 THR A N 1
ATOM 4778 C CA . THR A 1 597 ? 29.762 -6.090 -10.609 1.00 89.81 597 THR A CA 1
ATOM 4779 C C . THR A 1 597 ? 28.976 -5.243 -9.623 1.00 89.81 597 THR A C 1
ATOM 4781 O O . THR A 1 597 ? 27.756 -5.167 -9.726 1.00 89.81 597 THR A O 1
ATOM 4784 N N . ALA A 1 598 ? 29.685 -4.613 -8.689 1.00 90.25 598 ALA A N 1
ATOM 4785 C CA . ALA A 1 598 ? 29.067 -3.864 -7.608 1.00 90.25 598 ALA A CA 1
ATOM 4786 C C . ALA A 1 598 ? 28.196 -2.699 -8.117 1.00 90.25 598 ALA A C 1
ATOM 4788 O O . ALA A 1 598 ? 28.646 -1.866 -8.914 1.00 90.25 598 ALA A O 1
ATOM 4789 N N . ALA A 1 599 ? 26.965 -2.621 -7.620 1.00 83.62 599 ALA A N 1
ATOM 4790 C CA . ALA A 1 599 ? 25.962 -1.624 -7.986 1.00 83.62 599 ALA A CA 1
ATOM 4791 C C . ALA A 1 599 ? 25.275 -1.076 -6.730 1.00 83.62 599 ALA A C 1
ATOM 4793 O O . ALA A 1 599 ? 25.333 -1.714 -5.682 1.00 83.62 599 ALA A O 1
ATOM 4794 N N . THR A 1 600 ? 24.653 0.104 -6.828 1.00 86.12 600 THR A N 1
ATOM 4795 C CA . THR A 1 600 ? 23.784 0.591 -5.742 1.00 86.12 600 THR A CA 1
ATOM 4796 C C . THR A 1 600 ? 22.569 -0.317 -5.604 1.00 86.12 600 THR A C 1
ATOM 4798 O O . THR A 1 600 ? 22.232 -1.024 -6.557 1.00 86.12 600 THR A O 1
ATOM 4801 N N . TRP A 1 601 ? 21.881 -0.295 -4.462 1.00 88.12 601 TRP A N 1
ATOM 4802 C CA . TRP A 1 601 ? 20.699 -1.142 -4.277 1.00 88.12 601 TRP A CA 1
ATOM 4803 C C . TRP A 1 601 ? 19.628 -0.864 -5.349 1.00 88.12 601 TRP A C 1
ATOM 4805 O O . TRP A 1 601 ? 19.090 -1.786 -5.957 1.00 88.12 601 TRP A O 1
ATOM 4815 N N . TYR A 1 602 ? 19.409 0.413 -5.682 1.00 79.06 602 TYR A N 1
ATOM 4816 C CA . TYR A 1 602 ? 18.482 0.830 -6.740 1.00 79.06 602 TYR A CA 1
ATOM 4817 C C . TYR A 1 602 ? 18.899 0.319 -8.127 1.00 79.06 602 TYR A C 1
ATOM 4819 O O . TYR A 1 602 ? 18.083 -0.230 -8.867 1.00 79.06 602 TYR A O 1
ATOM 4827 N N . ASP A 1 603 ? 20.183 0.453 -8.475 1.00 80.31 603 ASP A N 1
ATOM 4828 C CA . ASP A 1 603 ? 20.714 -0.054 -9.746 1.00 80.31 603 ASP A CA 1
ATOM 4829 C C . ASP A 1 603 ? 20.649 -1.589 -9.819 1.00 80.31 603 ASP A C 1
ATOM 4831 O O . ASP A 1 603 ? 20.495 -2.155 -10.905 1.00 80.31 603 ASP A O 1
ATOM 4835 N N . ALA A 1 604 ? 20.777 -2.271 -8.679 1.00 86.06 604 ALA A N 1
ATOM 4836 C CA . ALA A 1 604 ? 20.675 -3.719 -8.572 1.00 86.06 604 ALA A CA 1
ATOM 4837 C C . ALA A 1 604 ? 19.241 -4.197 -8.849 1.00 86.06 604 ALA A C 1
ATOM 4839 O O . ALA A 1 604 ? 19.056 -5.058 -9.711 1.00 86.06 604 ALA A O 1
ATOM 4840 N N . VAL A 1 605 ? 18.226 -3.569 -8.236 1.00 82.12 605 VAL A N 1
ATOM 4841 C CA . VAL A 1 605 ? 16.801 -3.828 -8.535 1.00 82.12 605 VAL A CA 1
ATOM 4842 C C . VAL A 1 605 ? 16.514 -3.658 -10.028 1.00 82.12 605 VAL A C 1
ATOM 4844 O O . VAL A 1 605 ? 15.963 -4.557 -10.667 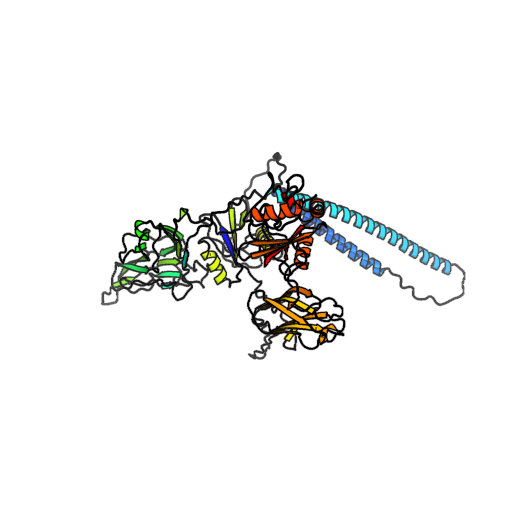1.00 82.12 605 VAL A O 1
ATOM 4847 N N . GLU A 1 606 ? 16.946 -2.543 -10.619 1.00 79.38 606 GLU A N 1
ATOM 4848 C CA . GLU A 1 606 ? 16.754 -2.271 -12.049 1.00 79.38 606 GLU A CA 1
ATOM 4849 C C . GLU A 1 606 ? 17.561 -3.217 -12.950 1.00 79.38 606 GLU A C 1
ATOM 4851 O O . GLU A 1 606 ? 17.208 -3.457 -14.106 1.00 79.38 606 GLU A O 1
ATOM 4856 N N . THR A 1 607 ? 18.664 -3.782 -12.457 1.00 86.88 607 THR A N 1
ATOM 4857 C CA . THR A 1 607 ? 19.394 -4.826 -13.182 1.00 86.88 607 THR A CA 1
ATOM 4858 C C . THR A 1 607 ? 18.619 -6.134 -13.178 1.00 86.88 607 THR A C 1
ATOM 4860 O O . THR A 1 607 ? 18.419 -6.687 -14.258 1.00 86.88 607 THR A O 1
ATOM 4863 N N . CYS A 1 608 ? 18.103 -6.570 -12.027 1.00 89.81 608 CYS A N 1
ATOM 4864 C CA . CYS A 1 608 ? 17.289 -7.780 -11.932 1.00 89.81 608 CYS A CA 1
ATOM 4865 C C . CYS A 1 608 ? 16.062 -7.703 -12.844 1.00 89.81 608 CYS A C 1
ATOM 4867 O O . CYS A 1 608 ? 15.867 -8.582 -13.684 1.00 89.81 608 CYS A O 1
ATOM 4869 N N . LYS A 1 609 ? 15.314 -6.593 -12.792 1.00 85.12 609 LYS A N 1
ATOM 4870 C CA . LYS A 1 609 ? 14.148 -6.370 -13.663 1.00 85.12 609 LYS A CA 1
ATOM 4871 C C . LYS A 1 609 ? 14.480 -6.427 -15.155 1.00 85.12 609 LYS A C 1
ATOM 4873 O O . LYS A 1 609 ? 13.637 -6.833 -15.951 1.00 85.12 609 LYS A O 1
ATOM 4878 N N . ARG A 1 610 ? 15.690 -6.026 -15.566 1.00 84.19 610 ARG A N 1
ATOM 4879 C CA . ARG A 1 610 ? 16.135 -6.099 -16.971 1.00 84.19 610 ARG A CA 1
ATOM 4880 C C . ARG A 1 610 ? 16.447 -7.522 -17.430 1.00 84.19 610 ARG A C 1
ATOM 4882 O O . ARG A 1 610 ? 16.378 -7.779 -18.631 1.00 84.19 610 ARG A O 1
ATOM 4889 N N . GLU A 1 611 ? 16.780 -8.435 -16.520 1.00 86.25 611 GLU A N 1
ATOM 4890 C CA . GLU A 1 611 ? 17.057 -9.831 -16.873 1.00 86.25 611 GLU A CA 1
ATOM 4891 C C . GLU A 1 611 ? 15.788 -10.587 -17.268 1.00 86.25 611 GLU A C 1
ATOM 4893 O O . GLU A 1 611 ? 15.784 -11.368 -18.225 1.00 86.25 611 GLU A O 1
ATOM 4898 N N . ASN A 1 612 ? 14.703 -10.363 -16.526 1.00 85.56 612 ASN A N 1
ATOM 4899 C CA . ASN A 1 612 ? 13.409 -10.973 -16.781 1.00 85.56 612 ASN A CA 1
ATOM 4900 C C . ASN A 1 612 ? 12.274 -10.141 -16.171 1.00 85.56 612 ASN A C 1
ATOM 4902 O O . ASN A 1 612 ? 12.432 -9.560 -15.104 1.00 85.56 612 ASN A O 1
ATOM 4906 N N . ILE A 1 613 ? 11.100 -10.172 -16.806 1.00 80.12 613 ILE A N 1
ATOM 4907 C CA . ILE A 1 613 ? 9.885 -9.499 -16.318 1.00 80.12 613 ILE A CA 1
ATOM 4908 C C . ILE A 1 613 ? 9.409 -10.004 -14.944 1.00 80.12 613 ILE A C 1
ATOM 4910 O O . ILE A 1 613 ? 8.692 -9.298 -14.245 1.00 80.12 613 ILE A O 1
ATOM 4914 N N . HIS A 1 614 ? 9.799 -11.218 -14.550 1.00 82.44 614 HIS A N 1
ATOM 4915 C CA . HIS A 1 614 ? 9.482 -11.807 -13.245 1.00 82.44 614 HIS A CA 1
ATOM 4916 C C . HIS A 1 614 ? 10.665 -11.773 -12.263 1.00 82.44 614 HIS A C 1
ATOM 4918 O O . HIS A 1 614 ? 10.608 -12.438 -11.231 1.00 82.44 614 HIS A O 1
ATOM 4924 N N . SER A 1 615 ? 11.748 -11.064 -12.598 1.00 88.06 615 SER A N 1
ATOM 4925 C CA . SER A 1 615 ? 12.973 -11.025 -11.796 1.00 88.06 615 SER A CA 1
ATOM 4926 C C . SER A 1 615 ? 13.032 -9.788 -10.899 1.00 88.06 615 SER A C 1
ATOM 4928 O O . SER A 1 615 ? 12.743 -8.674 -11.338 1.00 88.06 615 SER A O 1
ATOM 4930 N N . ASN A 1 616 ? 13.455 -9.977 -9.652 1.00 89.75 616 ASN A N 1
ATOM 4931 C CA . ASN A 1 616 ? 13.759 -8.916 -8.689 1.00 89.75 616 ASN A CA 1
ATOM 4932 C C . ASN A 1 616 ? 15.003 -9.306 -7.866 1.00 89.75 616 ASN A C 1
ATOM 4934 O O . ASN A 1 616 ? 15.575 -10.366 -8.103 1.00 89.75 616 ASN A O 1
ATOM 4938 N N . LEU A 1 617 ? 15.445 -8.484 -6.911 1.00 93.94 617 LEU A N 1
ATOM 4939 C CA . LEU A 1 617 ? 16.408 -8.934 -5.905 1.00 93.94 617 LEU A CA 1
ATOM 4940 C C . LEU A 1 617 ? 15.848 -10.147 -5.140 1.00 93.94 617 LEU A C 1
ATOM 4942 O O . LEU A 1 617 ? 14.637 -10.260 -4.929 1.00 93.94 617 LEU A O 1
ATOM 4946 N N . ALA A 1 618 ? 16.733 -11.052 -4.726 1.00 94.81 618 ALA A N 1
ATOM 4947 C CA . ALA A 1 618 ? 16.341 -12.311 -4.096 1.00 94.81 618 ALA A CA 1
ATOM 4948 C C . ALA A 1 618 ? 15.598 -12.103 -2.770 1.00 94.81 618 ALA A C 1
ATOM 4950 O O . ALA A 1 618 ? 16.049 -11.345 -1.913 1.00 94.81 618 ALA A O 1
ATOM 4951 N N . THR A 1 619 ? 14.470 -12.788 -2.587 1.00 91.94 619 THR A N 1
ATOM 4952 C CA . THR A 1 619 ? 13.627 -12.691 -1.389 1.00 91.94 619 THR A CA 1
ATOM 4953 C C . THR A 1 619 ? 13.790 -13.959 -0.563 1.00 91.94 619 THR A C 1
ATOM 4955 O O . THR A 1 619 ? 13.215 -14.989 -0.881 1.00 91.94 619 THR A O 1
ATOM 4958 N N . VAL A 1 620 ? 14.572 -13.897 0.516 1.00 91.81 620 VAL A N 1
ATOM 4959 C CA . VAL A 1 620 ? 14.922 -15.094 1.295 1.00 91.81 620 VAL A CA 1
ATOM 4960 C C . VAL A 1 620 ? 13.855 -15.377 2.353 1.00 91.81 620 VAL A C 1
ATOM 4962 O O . VAL A 1 620 ? 13.831 -14.747 3.411 1.00 91.81 620 VAL A O 1
ATOM 4965 N N . VAL A 1 621 ? 12.970 -16.341 2.098 1.00 87.06 621 VAL A N 1
ATOM 4966 C CA . VAL A 1 621 ? 11.773 -16.568 2.932 1.00 87.06 621 VAL A CA 1
ATOM 4967 C C . VAL A 1 621 ? 11.930 -17.664 3.981 1.00 87.06 621 VAL A C 1
ATOM 4969 O O . VAL A 1 621 ? 11.088 -17.780 4.874 1.00 87.06 621 VAL A O 1
ATOM 4972 N N . ASP A 1 622 ? 12.987 -18.475 3.898 1.00 88.44 622 ASP A N 1
ATOM 4973 C CA . ASP A 1 622 ? 13.219 -19.577 4.827 1.00 88.44 622 ASP A CA 1
ATOM 4974 C C . ASP A 1 622 ? 14.721 -19.901 5.031 1.00 88.44 622 ASP A C 1
ATOM 4976 O O . ASP A 1 622 ? 15.562 -19.589 4.179 1.00 88.44 622 ASP A O 1
ATOM 4980 N N . PRO A 1 623 ? 15.098 -20.578 6.137 1.00 92.38 623 PRO A N 1
ATOM 4981 C CA . PRO A 1 623 ? 16.492 -20.955 6.381 1.00 92.38 623 PRO A CA 1
ATOM 4982 C C . PRO A 1 623 ? 17.091 -21.902 5.329 1.00 92.38 623 PRO A C 1
ATOM 4984 O O . PRO A 1 623 ? 18.309 -21.944 5.151 1.00 92.38 623 PRO A O 1
ATOM 4987 N N . ALA A 1 624 ? 16.284 -22.728 4.658 1.00 91.94 624 ALA A N 1
ATOM 4988 C CA . ALA A 1 624 ? 16.782 -23.648 3.637 1.00 91.94 624 ALA A CA 1
ATOM 4989 C C . ALA A 1 624 ? 17.178 -22.901 2.354 1.00 91.94 624 ALA A C 1
ATOM 4991 O O . ALA A 1 624 ? 18.112 -23.319 1.673 1.00 91.94 624 ALA A O 1
ATOM 4992 N N . GLU A 1 625 ? 16.497 -21.805 2.033 1.00 93.31 625 GLU A N 1
ATOM 4993 C CA . GLU A 1 625 ? 16.840 -20.884 0.955 1.00 93.31 625 GLU A CA 1
ATOM 4994 C C . GLU A 1 625 ? 18.133 -20.124 1.250 1.00 93.31 625 GLU A C 1
ATOM 4996 O O . GLU A 1 625 ? 19.063 -20.197 0.447 1.00 93.31 625 GLU A O 1
ATOM 5001 N N . GLN A 1 626 ? 18.253 -19.523 2.440 1.00 95.00 626 GLN A N 1
ATOM 5002 C CA . GLN A 1 626 ? 19.493 -18.884 2.903 1.00 95.00 626 GLN A CA 1
ATOM 5003 C C . GLN A 1 626 ? 20.694 -19.831 2.746 1.00 95.00 626 GLN A C 1
ATOM 5005 O O . GLN A 1 626 ? 21.707 -19.497 2.132 1.00 95.00 626 GLN A O 1
ATOM 5010 N N . ASN A 1 627 ? 20.561 -21.063 3.248 1.00 94.38 627 ASN A N 1
ATOM 5011 C CA . ASN A 1 627 ? 21.610 -22.078 3.158 1.00 94.38 627 ASN A CA 1
ATOM 5012 C C . ASN A 1 627 ? 21.909 -22.518 1.718 1.00 94.38 627 ASN A C 1
ATOM 5014 O O . ASN A 1 627 ? 23.043 -22.890 1.416 1.00 94.38 627 ASN A O 1
ATOM 5018 N N . TYR A 1 628 ? 20.906 -22.534 0.840 1.00 95.12 628 TYR A N 1
ATOM 5019 C CA . TYR A 1 628 ? 21.090 -22.859 -0.571 1.00 95.12 628 TYR A CA 1
ATOM 5020 C C . TYR A 1 628 ? 21.940 -21.788 -1.266 1.00 95.12 628 TYR A C 1
ATOM 5022 O O . TYR A 1 628 ? 22.943 -22.135 -1.891 1.00 95.12 628 TYR A O 1
ATOM 5030 N N . LEU A 1 629 ? 21.613 -20.504 -1.077 1.00 96.19 629 LEU A N 1
ATOM 5031 C CA . LEU A 1 629 ? 22.361 -19.382 -1.653 1.00 96.19 629 LEU A CA 1
ATOM 5032 C C . LEU A 1 629 ? 23.812 -19.348 -1.159 1.00 96.19 629 LEU A C 1
ATOM 5034 O O . LEU A 1 629 ? 24.737 -19.279 -1.968 1.00 96.19 629 LEU A O 1
ATOM 5038 N N . VAL A 1 630 ? 24.033 -19.489 0.151 1.00 95.44 630 VAL A N 1
ATOM 5039 C CA . VAL A 1 630 ? 25.387 -19.497 0.733 1.00 95.44 630 VAL A CA 1
ATOM 5040 C C . VAL A 1 630 ? 26.233 -20.653 0.190 1.00 95.44 630 VAL A C 1
ATOM 5042 O O . VAL A 1 630 ? 27.402 -20.457 -0.140 1.00 95.44 630 VAL A O 1
ATOM 5045 N N . LYS A 1 631 ? 25.654 -21.851 0.025 1.00 94.88 631 LYS A N 1
ATOM 5046 C CA . LYS A 1 631 ? 26.364 -22.995 -0.570 1.00 94.88 631 LYS A CA 1
ATOM 5047 C C . LYS A 1 631 ? 26.770 -22.741 -2.017 1.00 94.88 631 LYS A C 1
ATOM 5049 O O . LYS A 1 631 ? 27.880 -23.117 -2.383 1.00 94.88 631 LYS A O 1
ATOM 5054 N N . LEU A 1 632 ? 25.905 -22.114 -2.820 1.00 94.69 632 LEU A N 1
ATOM 5055 C CA . LEU A 1 632 ? 26.249 -21.742 -4.194 1.00 94.69 632 LEU A CA 1
ATOM 5056 C C . LEU A 1 632 ? 27.453 -20.799 -4.210 1.00 94.69 632 LEU A C 1
ATOM 5058 O O . LEU A 1 632 ? 28.440 -21.101 -4.881 1.00 94.69 632 LEU A O 1
ATOM 5062 N N . ILE A 1 633 ? 27.414 -19.738 -3.396 1.00 94.19 633 ILE A N 1
ATOM 5063 C CA . ILE A 1 633 ? 28.504 -18.759 -3.285 1.00 94.19 633 ILE A CA 1
ATOM 5064 C C . ILE A 1 633 ? 29.820 -19.444 -2.894 1.00 94.19 633 ILE A C 1
ATOM 5066 O O . ILE A 1 633 ? 30.836 -19.239 -3.552 1.00 94.19 633 ILE A O 1
ATOM 5070 N N . GLN A 1 634 ? 29.803 -20.290 -1.860 1.00 92.44 634 GLN A N 1
ATOM 5071 C CA . GLN A 1 634 ? 30.999 -20.965 -1.336 1.00 92.44 634 GLN A CA 1
ATOM 5072 C C . GLN A 1 634 ? 31.549 -22.062 -2.261 1.00 92.44 634 GLN A C 1
ATOM 5074 O O . GLN A 1 634 ? 32.723 -22.416 -2.169 1.00 92.44 634 GLN A O 1
ATOM 5079 N N . SER A 1 635 ? 30.709 -22.632 -3.128 1.00 92.06 635 SER A N 1
ATOM 5080 C CA . SER A 1 635 ? 31.111 -23.697 -4.055 1.00 92.06 635 SER A CA 1
ATOM 5081 C C . SER A 1 635 ? 31.813 -23.191 -5.317 1.00 92.06 635 SER A C 1
ATOM 5083 O O . SER A 1 635 ? 32.457 -23.980 -6.010 1.00 92.06 635 SER A O 1
ATOM 5085 N N . ASP A 1 636 ? 31.719 -21.890 -5.602 1.00 91.81 636 ASP A N 1
ATOM 5086 C CA . ASP A 1 636 ? 32.276 -21.261 -6.793 1.00 91.81 636 ASP A CA 1
ATOM 5087 C C . ASP A 1 636 ? 33.292 -20.175 -6.405 1.00 91.81 636 ASP A C 1
ATOM 5089 O O . ASP A 1 636 ? 32.993 -19.224 -5.681 1.00 91.81 636 ASP A O 1
ATOM 5093 N N . VAL A 1 637 ? 34.524 -20.312 -6.902 1.00 92.00 637 VAL A N 1
ATOM 5094 C CA . VAL A 1 637 ? 35.632 -19.398 -6.577 1.00 92.00 637 VAL A CA 1
ATOM 5095 C C . VAL A 1 637 ? 35.357 -17.975 -7.071 1.00 92.00 637 VAL A C 1
ATOM 5097 O O . VAL A 1 637 ? 35.738 -17.010 -6.407 1.00 92.00 637 VAL A O 1
ATOM 5100 N N . SER A 1 638 ? 34.694 -17.821 -8.218 1.00 90.00 638 SER A N 1
ATOM 5101 C CA . SER A 1 638 ? 34.332 -16.518 -8.772 1.00 90.00 638 SER A CA 1
ATOM 5102 C C . SER A 1 638 ? 33.204 -15.862 -7.978 1.00 90.00 638 SER A C 1
ATOM 5104 O O . SER A 1 638 ? 33.282 -14.661 -7.723 1.00 90.00 638 SER A O 1
ATOM 5106 N N . LEU A 1 639 ? 32.209 -16.626 -7.514 1.00 90.88 639 LEU A N 1
ATOM 5107 C CA . LEU A 1 639 ? 31.158 -16.095 -6.633 1.00 90.88 639 LEU A CA 1
ATOM 5108 C C . LEU A 1 639 ? 31.693 -15.740 -5.245 1.00 90.88 639 LEU A C 1
ATOM 5110 O O . LEU A 1 639 ? 31.354 -14.688 -4.712 1.00 90.88 639 LEU A O 1
ATOM 5114 N N . THR A 1 640 ? 32.586 -16.560 -4.689 1.00 90.25 640 THR A N 1
ATOM 5115 C CA . THR A 1 640 ? 33.274 -16.250 -3.428 1.00 90.25 640 THR A CA 1
ATOM 5116 C C . THR A 1 640 ? 34.099 -14.964 -3.551 1.00 90.25 640 THR A C 1
ATOM 5118 O O . THR A 1 640 ? 34.103 -14.145 -2.636 1.00 90.25 640 THR A O 1
ATOM 5121 N N . ALA A 1 641 ? 34.777 -14.751 -4.685 1.00 87.50 641 ALA A N 1
ATOM 5122 C CA . ALA A 1 641 ? 35.505 -13.510 -4.946 1.00 87.50 641 ALA A CA 1
ATOM 5123 C C . ALA A 1 641 ? 34.562 -12.300 -5.085 1.00 87.50 641 ALA A C 1
ATOM 5125 O O . ALA A 1 641 ? 34.854 -11.238 -4.544 1.00 87.50 641 ALA A O 1
ATOM 5126 N N . ALA A 1 642 ? 33.420 -12.464 -5.759 1.00 87.50 642 ALA A N 1
ATOM 5127 C CA . ALA A 1 642 ? 32.396 -11.425 -5.880 1.00 87.50 642 ALA A CA 1
ATOM 5128 C C . ALA A 1 642 ? 31.734 -11.074 -4.534 1.00 87.50 642 ALA A C 1
ATOM 5130 O O . ALA A 1 642 ? 31.375 -9.920 -4.307 1.00 87.50 642 ALA A O 1
ATOM 5131 N N . GLY A 1 643 ? 31.603 -12.051 -3.636 1.00 87.12 643 GLY A N 1
ATOM 5132 C CA . GLY A 1 643 ? 31.001 -11.903 -2.312 1.00 87.12 643 GLY A CA 1
ATOM 5133 C C . GLY A 1 643 ? 31.910 -11.320 -1.239 1.00 87.12 643 GLY A C 1
ATOM 5134 O O . GLY A 1 643 ? 31.497 -11.272 -0.086 1.00 87.12 643 GLY A O 1
ATOM 5135 N N . GLN A 1 644 ? 33.130 -10.874 -1.567 1.00 86.62 644 GLN A N 1
ATOM 5136 C CA . GLN A 1 644 ? 34.086 -10.356 -0.574 1.00 86.62 644 GLN A CA 1
ATOM 5137 C C . GLN A 1 644 ? 33.581 -9.139 0.219 1.00 86.62 644 GLN A C 1
ATOM 5139 O O . GLN A 1 644 ? 34.114 -8.872 1.293 1.00 86.62 644 GLN A O 1
ATOM 5144 N N . HIS A 1 645 ? 32.554 -8.448 -0.284 1.00 87.31 645 HIS A N 1
ATOM 5145 C CA . HIS A 1 645 ? 31.872 -7.335 0.386 1.00 87.31 645 HIS A CA 1
ATOM 5146 C C . HIS A 1 645 ? 30.379 -7.607 0.624 1.00 87.31 645 HIS A C 1
ATOM 5148 O O . HIS A 1 645 ? 29.621 -6.696 0.921 1.00 87.31 645 HIS A O 1
ATOM 5154 N N . GLY A 1 646 ? 29.957 -8.867 0.522 1.00 93.12 646 GLY A N 1
ATOM 5155 C CA . GLY A 1 646 ? 28.561 -9.261 0.655 1.00 93.12 646 GLY A CA 1
ATOM 5156 C C . GLY A 1 646 ? 27.752 -9.134 -0.634 1.00 93.12 646 GLY A C 1
ATOM 5157 O O . GLY A 1 646 ? 28.260 -8.763 -1.697 1.00 93.12 646 GLY A O 1
ATOM 5158 N N . PHE A 1 647 ? 26.479 -9.507 -0.525 1.00 96.62 647 PHE A N 1
ATOM 5159 C CA . PHE A 1 647 ? 25.515 -9.457 -1.618 1.00 96.62 647 PHE A CA 1
ATOM 5160 C C . PHE A 1 647 ? 24.242 -8.739 -1.188 1.00 96.62 647 PHE A C 1
ATOM 5162 O O . PHE A 1 647 ? 23.648 -9.108 -0.173 1.00 96.62 647 PHE A O 1
ATOM 5169 N N . PHE A 1 648 ? 23.786 -7.764 -1.975 1.00 97.00 648 PHE A N 1
ATOM 5170 C CA . PHE A 1 648 ? 22.433 -7.255 -1.836 1.00 97.00 648 PHE A CA 1
ATOM 5171 C C . PHE A 1 648 ? 21.450 -8.368 -2.171 1.00 97.00 648 PHE A C 1
ATOM 5173 O O . PHE A 1 648 ? 21.545 -9.033 -3.211 1.00 97.00 648 PHE A O 1
ATOM 5180 N N . ILE A 1 649 ? 20.498 -8.526 -1.269 1.00 94.31 649 ILE A N 1
ATOM 5181 C CA . ILE A 1 649 ? 19.258 -9.247 -1.496 1.00 94.31 649 ILE A CA 1
ATOM 5182 C C . ILE A 1 649 ? 18.118 -8.236 -1.356 1.00 94.31 649 ILE A C 1
ATOM 5184 O O . ILE A 1 649 ? 18.343 -7.044 -1.128 1.00 94.31 649 ILE A O 1
ATOM 5188 N N . ASN A 1 650 ? 16.888 -8.679 -1.571 1.00 88.69 650 ASN A N 1
ATOM 5189 C CA . ASN A 1 650 ? 15.737 -7.816 -1.379 1.00 88.69 650 ASN A CA 1
ATOM 5190 C C . ASN A 1 650 ? 15.625 -7.402 0.100 1.00 88.69 650 ASN A C 1
ATOM 5192 O O . ASN A 1 650 ? 16.290 -7.968 0.963 1.00 88.69 650 ASN A O 1
ATOM 5196 N N . GLY A 1 651 ? 14.768 -6.436 0.406 1.00 83.88 651 GLY A N 1
ATOM 5197 C CA . GLY A 1 651 ? 14.624 -5.923 1.763 1.00 83.88 651 GLY A CA 1
ATOM 5198 C C . GLY A 1 651 ? 15.269 -4.555 1.922 1.00 83.88 651 GLY A C 1
ATOM 5199 O O . GLY A 1 651 ? 16.459 -4.378 1.666 1.00 83.88 651 GLY A O 1
ATOM 5200 N N . ASN A 1 652 ? 14.476 -3.591 2.359 1.00 78.44 652 ASN A N 1
ATOM 5201 C CA . ASN A 1 652 ? 14.952 -2.294 2.818 1.00 78.44 652 ASN A CA 1
ATOM 5202 C C . ASN A 1 652 ? 14.011 -1.772 3.908 1.00 78.44 652 ASN A C 1
ATOM 5204 O O . ASN A 1 652 ? 12.870 -2.233 4.005 1.00 78.44 652 ASN A O 1
ATOM 5208 N N . ASP A 1 653 ? 14.493 -0.850 4.725 1.00 58.06 653 ASP A N 1
ATOM 5209 C CA . ASP A 1 653 ? 13.725 -0.104 5.719 1.00 58.06 653 ASP A CA 1
ATOM 5210 C C . ASP A 1 653 ? 13.754 1.412 5.461 1.00 58.06 653 ASP A C 1
ATOM 5212 O O . ASP A 1 653 ? 13.352 2.196 6.317 1.00 58.06 653 ASP A O 1
ATOM 5216 N N . TYR A 1 654 ? 14.103 1.809 4.228 1.00 61.22 654 TYR A N 1
ATOM 5217 C CA . TYR A 1 654 ? 14.132 3.194 3.721 1.00 61.22 654 TYR A CA 1
ATOM 5218 C C . TYR A 1 654 ? 12.842 3.972 4.021 1.00 61.22 654 TYR A C 1
ATOM 5220 O O . TYR A 1 654 ? 12.842 5.175 4.293 1.00 61.22 654 TYR A O 1
ATOM 5228 N N . ASP A 1 655 ? 11.722 3.256 3.991 1.00 48.75 655 ASP A N 1
ATOM 5229 C CA . ASP A 1 655 ? 10.376 3.782 4.183 1.00 48.75 655 ASP A CA 1
ATOM 5230 C C . ASP A 1 655 ? 9.941 3.786 5.653 1.00 48.75 655 ASP A C 1
ATOM 5232 O O . ASP A 1 655 ? 8.974 4.456 6.035 1.00 48.75 655 ASP A O 1
ATOM 5236 N N . SER A 1 656 ? 10.594 2.971 6.480 1.00 49.81 656 SER A N 1
ATOM 5237 C CA . SER A 1 656 ? 10.230 2.682 7.863 1.00 49.81 656 SER A CA 1
ATOM 5238 C C . SER A 1 656 ? 11.448 2.189 8.633 1.00 49.81 656 SER A C 1
ATOM 5240 O O . SER A 1 656 ? 11.585 1.004 8.891 1.00 49.81 656 SER A O 1
ATOM 5242 N N . GLU A 1 657 ? 12.287 3.130 9.041 1.00 52.34 657 GLU A N 1
ATOM 5243 C CA . GLU A 1 657 ? 13.480 2.934 9.862 1.00 52.34 657 GLU A CA 1
ATOM 5244 C C . GLU A 1 657 ? 13.338 1.823 10.936 1.00 52.34 657 GLU A C 1
ATOM 5246 O O . GLU A 1 657 ? 12.431 1.868 11.779 1.00 52.34 657 GLU A O 1
ATOM 5251 N N . ASN A 1 658 ? 14.250 0.842 10.932 1.00 56.09 658 ASN A N 1
ATOM 5252 C CA . ASN A 1 658 ? 14.254 -0.413 11.705 1.00 56.09 658 ASN A CA 1
ATOM 5253 C C . ASN A 1 658 ? 13.155 -1.433 11.346 1.00 56.09 658 ASN A C 1
ATOM 5255 O O . ASN A 1 658 ? 12.871 -2.357 12.123 1.00 56.09 658 ASN A O 1
ATOM 5259 N N . ARG A 1 659 ? 12.514 -1.302 10.183 1.00 61.06 659 ARG A N 1
ATOM 5260 C CA . ARG A 1 659 ? 11.505 -2.238 9.675 1.00 61.06 659 ARG A CA 1
ATOM 5261 C C . ARG A 1 659 ? 11.781 -2.575 8.219 1.00 61.06 659 ARG A C 1
ATOM 5263 O O . ARG A 1 659 ? 11.222 -1.993 7.298 1.00 61.06 659 ARG A O 1
ATOM 5270 N N . TYR A 1 660 ? 12.594 -3.607 8.056 1.00 71.81 660 TYR A N 1
ATOM 5271 C CA . TYR A 1 660 ? 12.875 -4.189 6.757 1.00 71.81 660 TYR A CA 1
ATOM 5272 C C . TYR A 1 660 ? 11.628 -4.847 6.168 1.00 71.81 660 TYR A C 1
ATOM 5274 O O . TYR A 1 660 ? 10.928 -5.601 6.858 1.00 71.81 660 TYR A O 1
ATOM 5282 N N . GLU A 1 661 ? 11.377 -4.588 4.886 1.00 78.50 661 GLU A N 1
ATOM 5283 C CA . GLU A 1 661 ? 10.259 -5.141 4.122 1.00 78.50 661 GLU A CA 1
ATOM 5284 C C . GLU A 1 661 ? 10.717 -5.613 2.734 1.00 78.50 661 GLU A C 1
ATOM 5286 O O . GLU A 1 661 ? 11.508 -4.958 2.054 1.00 78.50 661 GLU A O 1
ATOM 5291 N N . TRP A 1 662 ? 10.211 -6.764 2.288 1.00 80.44 662 TRP A N 1
ATOM 5292 C CA . TRP A 1 662 ? 10.410 -7.254 0.928 1.00 80.44 662 TRP A CA 1
ATOM 5293 C C . TRP A 1 662 ? 9.625 -6.388 -0.046 1.00 80.44 662 TRP A C 1
ATOM 5295 O O . TRP A 1 662 ? 8.419 -6.246 0.103 1.00 80.44 662 TRP A O 1
ATOM 5305 N N . THR A 1 663 ? 10.270 -5.873 -1.090 1.00 67.88 663 THR A N 1
ATOM 5306 C CA . THR A 1 663 ? 9.613 -4.998 -2.080 1.00 67.88 663 THR A CA 1
ATOM 5307 C C . THR A 1 663 ? 9.454 -5.663 -3.449 1.00 67.88 663 THR A C 1
ATOM 5309 O O . THR A 1 663 ? 9.085 -5.018 -4.431 1.00 67.88 663 THR A O 1
ATOM 5312 N N . ALA A 1 664 ? 9.693 -6.980 -3.538 1.00 66.38 664 ALA A N 1
ATOM 5313 C CA . ALA A 1 664 ? 9.793 -7.666 -4.828 1.00 66.38 664 ALA A CA 1
ATOM 5314 C C . ALA A 1 664 ? 8.456 -7.731 -5.577 1.00 66.38 664 ALA A C 1
ATOM 5316 O O . ALA A 1 664 ? 8.439 -7.697 -6.807 1.00 66.38 664 ALA A O 1
ATOM 5317 N N . SER A 1 665 ? 7.343 -7.782 -4.840 1.00 57.94 665 SER A N 1
ATOM 5318 C CA . SER A 1 665 ? 5.984 -7.799 -5.384 1.00 57.94 665 SER A CA 1
ATOM 5319 C C . SER A 1 665 ? 5.458 -6.407 -5.762 1.00 57.94 665 SER A C 1
ATOM 5321 O O . SER A 1 665 ? 4.308 -6.280 -6.185 1.00 57.94 665 SER A O 1
ATOM 5323 N N . GLY A 1 666 ? 6.272 -5.354 -5.597 1.00 50.56 666 GLY A N 1
ATOM 5324 C CA . GLY A 1 666 ? 5.845 -3.960 -5.743 1.00 50.56 666 GLY A CA 1
ATOM 5325 C C . GLY A 1 666 ? 5.022 -3.441 -4.559 1.00 50.56 666 GLY A C 1
ATOM 5326 O O . GLY A 1 666 ? 4.537 -2.314 -4.602 1.00 50.56 666 GLY A O 1
ATOM 5327 N N . PHE A 1 667 ? 4.866 -4.247 -3.505 1.00 48.19 667 PHE A N 1
ATOM 5328 C CA . PHE A 1 667 ? 4.312 -3.846 -2.217 1.00 48.19 667 PHE A CA 1
ATOM 5329 C C . PHE A 1 667 ? 5.236 -4.345 -1.107 1.00 48.19 667 PHE A C 1
ATOM 5331 O O . PHE A 1 667 ? 5.730 -5.465 -1.219 1.00 48.19 667 PHE A O 1
ATOM 5338 N N . PRO A 1 668 ? 5.432 -3.576 -0.030 1.00 54.00 668 PRO A N 1
ATOM 5339 C CA . PRO A 1 668 ? 6.203 -4.060 1.097 1.00 54.00 668 PRO A CA 1
ATOM 5340 C C . PRO A 1 668 ? 5.507 -5.227 1.784 1.00 54.00 668 PRO A C 1
ATOM 5342 O O . PRO A 1 668 ? 4.333 -5.152 2.164 1.00 54.00 668 PRO A O 1
ATOM 5345 N N . GLU A 1 669 ? 6.244 -6.312 1.954 1.00 57.12 669 GLU A N 1
ATOM 5346 C CA . GLU A 1 669 ? 5.836 -7.474 2.725 1.00 57.12 669 GLU A CA 1
ATOM 5347 C C . GLU A 1 669 ? 6.789 -7.636 3.905 1.00 57.12 669 GLU A C 1
ATOM 5349 O O . GLU A 1 669 ? 8.007 -7.578 3.755 1.00 57.12 669 GLU A O 1
ATOM 5354 N N . SER A 1 670 ? 6.252 -7.857 5.104 1.00 68.88 670 SER A N 1
ATOM 5355 C CA . SER A 1 670 ? 7.102 -8.060 6.276 1.00 68.88 670 SER A CA 1
ATOM 5356 C C . SER A 1 670 ? 7.994 -9.292 6.107 1.00 68.88 670 SER A C 1
ATOM 5358 O O . SER A 1 670 ? 7.532 -10.333 5.632 1.00 68.88 670 SER A O 1
ATOM 5360 N N . LEU A 1 671 ? 9.230 -9.216 6.598 1.00 75.50 671 LEU A N 1
ATOM 5361 C CA . LEU A 1 671 ? 10.137 -10.362 6.667 1.00 75.50 671 LEU A CA 1
ATOM 5362 C C . LEU A 1 671 ? 9.531 -11.491 7.525 1.00 75.50 671 LEU A C 1
ATOM 5364 O O . LEU A 1 671 ? 9.446 -11.393 8.750 1.00 75.50 671 LEU A O 1
ATOM 5368 N N . ASN A 1 672 ? 9.109 -12.583 6.879 1.00 75.50 672 ASN A N 1
ATOM 5369 C CA . ASN A 1 672 ? 8.607 -13.791 7.555 1.00 75.50 672 ASN A CA 1
ATOM 5370 C C . ASN A 1 672 ? 9.726 -14.634 8.189 1.00 75.50 672 ASN A C 1
ATOM 5372 O O . ASN A 1 672 ? 9.476 -15.423 9.100 1.00 75.50 672 ASN A O 1
ATOM 5376 N N . TYR A 1 673 ? 10.951 -14.451 7.711 1.00 84.31 673 TYR A N 1
ATOM 5377 C CA . TYR A 1 673 ? 12.176 -15.065 8.197 1.00 84.31 673 TYR A CA 1
ATOM 5378 C C . TYR A 1 673 ? 13.254 -13.984 8.251 1.00 84.31 673 TYR A C 1
ATOM 5380 O O . TYR A 1 673 ? 13.286 -13.101 7.393 1.00 84.31 673 TYR A O 1
ATOM 5388 N N . THR A 1 674 ? 14.113 -14.046 9.267 1.00 89.06 674 THR A N 1
ATOM 5389 C CA . THR A 1 674 ? 15.269 -13.163 9.395 1.00 89.06 674 THR A CA 1
ATOM 5390 C C . THR A 1 674 ? 16.531 -13.959 9.687 1.00 89.06 674 THR A C 1
ATOM 5392 O O . THR A 1 674 ? 16.493 -14.958 10.409 1.00 89.06 674 THR A O 1
ATOM 5395 N N . ASN A 1 675 ? 17.656 -13.504 9.136 1.00 91.75 675 ASN A N 1
ATOM 5396 C CA . ASN A 1 675 ? 18.977 -14.072 9.400 1.00 91.75 675 ASN A CA 1
ATOM 5397 C C . ASN A 1 675 ? 19.986 -12.994 9.821 1.00 91.75 675 ASN A C 1
ATOM 5399 O O . ASN A 1 675 ? 21.139 -13.041 9.404 1.00 91.75 675 ASN A O 1
ATOM 5403 N N . TRP A 1 676 ? 19.535 -11.996 10.588 1.00 91.38 676 TRP A N 1
ATOM 5404 C CA . TRP A 1 676 ? 20.365 -10.886 11.065 1.00 91.38 676 TRP A CA 1
ATOM 5405 C C . TRP A 1 676 ? 21.574 -11.373 11.859 1.00 91.38 676 TRP A C 1
ATOM 5407 O O . TRP A 1 676 ? 21.439 -12.209 12.755 1.00 91.38 676 TRP A O 1
ATOM 5417 N N . HIS A 1 677 ? 22.736 -10.800 11.561 1.00 89.06 677 HIS A N 1
ATOM 5418 C CA . HIS A 1 677 ? 23.929 -10.981 12.367 1.00 89.06 677 HIS A CA 1
ATOM 5419 C C . HIS A 1 677 ? 23.723 -10.378 13.755 1.00 89.06 677 HIS A C 1
ATOM 5421 O O . HIS A 1 677 ? 22.956 -9.432 13.952 1.00 89.06 677 HIS A O 1
ATOM 5427 N N . VAL A 1 678 ? 24.440 -10.900 14.748 1.00 87.50 678 VAL A N 1
ATOM 5428 C CA . VAL A 1 678 ? 24.384 -10.357 16.108 1.00 87.50 678 VAL A CA 1
ATOM 5429 C C . VAL A 1 678 ? 24.731 -8.865 16.093 1.00 87.50 678 VAL A C 1
ATOM 5431 O O . VAL A 1 678 ? 25.822 -8.467 15.685 1.00 87.50 678 VAL A O 1
ATOM 5434 N N . GLY A 1 679 ? 23.794 -8.045 16.570 1.00 80.12 679 GLY A N 1
ATOM 5435 C CA . GLY A 1 679 ? 23.939 -6.592 16.620 1.00 80.12 679 GLY A CA 1
ATOM 5436 C C . GLY A 1 679 ? 23.476 -5.851 15.367 1.00 80.12 679 GLY A C 1
ATOM 5437 O O . GLY A 1 679 ? 23.655 -4.646 15.344 1.00 80.12 679 GLY A O 1
ATOM 5438 N N . GLN A 1 680 ? 22.894 -6.537 14.380 1.00 82.81 680 GLN A N 1
ATOM 5439 C CA . GLN A 1 680 ? 22.268 -5.966 13.182 1.00 82.81 680 GLN A CA 1
ATOM 5440 C C . GLN A 1 680 ? 20.722 -6.095 13.253 1.00 82.81 680 GLN A C 1
ATOM 5442 O O . GLN A 1 680 ? 20.229 -7.004 13.936 1.00 82.81 680 GLN A O 1
ATOM 5447 N N . PRO A 1 681 ? 19.945 -5.251 12.546 1.00 85.06 681 PRO A N 1
ATOM 5448 C CA . PRO A 1 681 ? 20.396 -4.022 11.892 1.00 85.06 681 PRO A CA 1
ATOM 5449 C C . PRO A 1 681 ? 20.825 -2.976 12.936 1.00 85.06 681 PRO A C 1
ATOM 5451 O O . PRO A 1 681 ? 20.289 -2.954 14.049 1.00 85.06 681 PRO A O 1
ATOM 5454 N N . ASN A 1 682 ? 21.845 -2.177 12.633 1.00 77.56 682 ASN A N 1
ATOM 5455 C CA . ASN A 1 682 ? 22.463 -1.235 13.573 1.00 77.56 682 ASN A CA 1
ATOM 5456 C C . ASN A 1 682 ? 22.357 0.237 13.164 1.00 77.56 682 ASN A C 1
ATOM 5458 O O . ASN A 1 682 ? 22.739 1.098 13.963 1.00 77.56 682 ASN A O 1
ATOM 5462 N N . ASN A 1 683 ? 21.859 0.500 11.961 1.00 75.06 683 ASN A N 1
ATOM 5463 C CA . ASN A 1 683 ? 21.641 1.795 11.350 1.00 75.06 683 ASN A CA 1
ATOM 5464 C C . ASN A 1 683 ? 22.758 2.816 11.610 1.00 75.06 683 ASN A C 1
ATOM 5466 O O . ASN A 1 683 ? 22.554 3.908 12.153 1.00 75.06 683 ASN A O 1
ATOM 5470 N N . VAL A 1 684 ? 23.995 2.450 11.274 1.00 71.56 684 VAL A N 1
ATOM 5471 C CA . VAL A 1 684 ? 25.156 3.311 11.513 1.00 71.56 684 VAL A CA 1
ATOM 5472 C C . VAL A 1 684 ? 25.034 4.601 10.707 1.00 71.56 684 VAL A C 1
ATOM 5474 O O . VAL A 1 684 ? 25.208 4.616 9.495 1.00 71.56 684 VAL A O 1
ATOM 5477 N N . GLY A 1 685 ? 24.853 5.717 11.414 1.00 60.78 685 GLY A N 1
ATOM 5478 C CA . GLY A 1 685 ? 24.791 7.044 10.800 1.00 60.78 685 GLY A CA 1
ATOM 5479 C C . GLY A 1 685 ? 23.403 7.444 10.300 1.00 60.78 685 GLY A C 1
ATOM 5480 O O . GLY A 1 685 ? 23.326 8.402 9.528 1.00 60.78 685 GLY A O 1
ATOM 5481 N N . ASP A 1 686 ? 22.353 6.753 10.758 1.00 66.50 686 ASP A N 1
ATOM 5482 C CA . ASP A 1 686 ? 20.945 7.019 10.440 1.00 66.50 686 ASP A CA 1
ATOM 5483 C C . ASP A 1 686 ? 20.663 7.026 8.920 1.00 66.50 686 ASP A C 1
ATOM 5485 O O . ASP A 1 686 ? 19.982 7.916 8.403 1.00 66.50 686 ASP A O 1
ATOM 5489 N N . ASN A 1 687 ? 21.295 6.113 8.171 1.00 72.00 687 ASN A N 1
ATOM 5490 C CA . ASN A 1 687 ? 21.212 6.053 6.706 1.00 72.00 687 ASN A CA 1
ATOM 5491 C C . ASN A 1 687 ? 21.446 4.659 6.091 1.00 72.00 687 ASN A C 1
ATOM 5493 O O . ASN A 1 687 ? 21.735 4.569 4.885 1.00 72.00 687 ASN A O 1
ATOM 5497 N N . GLN A 1 688 ? 21.424 3.599 6.903 1.00 78.06 688 GLN A N 1
ATOM 5498 C CA . GLN A 1 688 ? 21.636 2.232 6.441 1.00 78.06 688 GLN A CA 1
ATOM 5499 C C . GLN A 1 688 ? 20.298 1.542 6.237 1.00 78.06 688 GLN A C 1
ATOM 5501 O O . GLN A 1 688 ? 19.794 0.842 7.102 1.00 78.06 688 GLN A O 1
ATOM 5506 N N . ASP A 1 689 ? 19.750 1.757 5.048 1.00 75.38 689 ASP A N 1
ATOM 5507 C CA . ASP A 1 689 ? 18.371 1.384 4.779 1.00 75.38 689 ASP A CA 1
ATOM 5508 C C . ASP A 1 689 ? 18.211 0.060 4.004 1.00 75.38 689 ASP A C 1
ATOM 5510 O O . ASP A 1 689 ? 17.098 -0.377 3.731 1.00 75.38 689 ASP A O 1
ATOM 5514 N N . CYS A 1 690 ? 19.301 -0.555 3.527 1.00 85.88 690 CYS A N 1
ATOM 5515 C CA . CYS A 1 690 ? 19.252 -1.651 2.553 1.00 85.88 690 CYS A CA 1
ATOM 5516 C C . CYS A 1 690 ? 19.905 -2.945 3.046 1.00 85.88 690 CYS A C 1
ATOM 5518 O O . CYS A 1 690 ? 21.013 -2.944 3.583 1.00 85.88 690 CYS A O 1
ATOM 5520 N N . LEU A 1 691 ? 19.234 -4.073 2.788 1.00 92.88 691 LEU A N 1
ATOM 5521 C CA . LEU A 1 691 ? 19.598 -5.374 3.341 1.00 92.88 691 LEU A CA 1
ATOM 5522 C C . LEU A 1 691 ? 20.751 -6.001 2.555 1.00 92.88 691 LEU A C 1
ATOM 5524 O O . LEU A 1 691 ? 20.681 -6.199 1.338 1.00 92.88 691 LEU A O 1
ATOM 5528 N N . LEU A 1 692 ? 21.804 -6.373 3.274 1.00 94.75 692 LEU A N 1
ATOM 5529 C CA . LEU A 1 692 ? 22.995 -7.009 2.734 1.00 94.75 692 LEU A CA 1
ATOM 5530 C C . LEU A 1 692 ? 23.256 -8.354 3.427 1.00 94.75 692 LEU A C 1
ATOM 5532 O O . LEU A 1 692 ? 23.320 -8.431 4.651 1.00 94.75 692 LEU A O 1
ATOM 5536 N N . MET A 1 693 ? 23.495 -9.417 2.655 1.00 95.25 693 MET A N 1
ATOM 5537 C CA . MET A 1 693 ? 24.139 -10.634 3.167 1.00 95.25 693 MET A CA 1
ATOM 5538 C C . MET A 1 693 ? 25.630 -10.345 3.375 1.00 95.25 693 MET A C 1
ATOM 5540 O O . MET A 1 693 ? 26.411 -10.397 2.421 1.00 95.25 693 MET A O 1
ATOM 5544 N N . GLN A 1 694 ? 26.017 -10.006 4.605 1.00 87.75 694 GLN A N 1
ATOM 5545 C CA . GLN A 1 694 ? 27.321 -9.438 4.950 1.00 87.75 694 GLN A CA 1
ATOM 5546 C C . GLN A 1 694 ? 28.432 -10.493 5.020 1.00 87.75 694 GLN A C 1
ATOM 5548 O O . GLN A 1 694 ? 28.300 -11.548 5.636 1.00 87.75 694 GLN A O 1
ATOM 5553 N N . TYR A 1 695 ? 29.584 -10.187 4.428 1.00 86.38 695 TYR A N 1
ATOM 5554 C CA . TYR A 1 695 ? 30.784 -11.026 4.448 1.00 86.38 695 TYR A CA 1
ATOM 5555 C C . TYR A 1 695 ? 32.032 -10.120 4.447 1.00 86.38 695 TYR A C 1
ATOM 5557 O O . TYR A 1 695 ? 31.966 -9.043 3.852 1.00 86.38 695 TYR A O 1
ATOM 5565 N N . PRO A 1 696 ? 33.167 -10.501 5.078 1.00 81.19 696 PRO A N 1
ATOM 5566 C CA . PRO A 1 696 ? 33.460 -11.770 5.764 1.00 81.19 696 PRO A CA 1
ATOM 5567 C C . PRO A 1 696 ? 33.027 -11.849 7.227 1.00 81.19 696 PRO A C 1
ATOM 5569 O O . PRO A 1 696 ? 32.865 -12.952 7.741 1.00 81.19 696 PRO A O 1
ATOM 5572 N N . GLU A 1 697 ? 32.850 -10.712 7.895 1.00 77.56 697 GLU A N 1
ATOM 5573 C CA . GLU A 1 697 ? 32.707 -10.653 9.358 1.00 77.56 697 GLU A CA 1
ATOM 5574 C C . GLU A 1 697 ? 31.463 -11.390 9.865 1.00 77.56 697 GLU A C 1
ATOM 5576 O O . GLU A 1 697 ? 31.516 -12.036 10.908 1.00 77.56 697 GLU A O 1
ATOM 5581 N N . SER A 1 698 ? 30.394 -11.373 9.068 1.00 83.31 698 SER A N 1
ATOM 5582 C CA . SER A 1 698 ? 29.097 -11.957 9.412 1.00 83.31 698 SER A CA 1
ATOM 5583 C C . SER A 1 698 ? 28.803 -13.280 8.705 1.00 83.31 698 SER A C 1
ATOM 5585 O O . SER A 1 698 ? 27.707 -13.809 8.837 1.00 83.31 698 SER A O 1
ATOM 5587 N N . ASN A 1 699 ? 29.756 -13.837 7.945 1.00 88.25 699 ASN A N 1
ATOM 5588 C CA . ASN A 1 699 ? 29.612 -15.117 7.232 1.00 88.25 699 ASN A CA 1
ATOM 5589 C C . ASN A 1 699 ? 28.253 -15.297 6.502 1.00 88.25 699 ASN A C 1
ATOM 5591 O O . ASN A 1 699 ? 27.626 -16.355 6.572 1.00 88.25 699 ASN A O 1
ATOM 5595 N N . TYR A 1 700 ? 27.816 -14.257 5.787 1.00 92.38 700 TYR A N 1
ATOM 5596 C CA . TYR A 1 700 ? 26.551 -14.146 5.048 1.00 92.38 700 TYR A CA 1
ATOM 5597 C C . TYR A 1 700 ? 25.266 -14.066 5.892 1.00 92.38 700 TYR A C 1
ATOM 5599 O O . TYR A 1 700 ? 24.166 -14.152 5.337 1.00 92.38 700 TYR A O 1
ATOM 5607 N N . GLU A 1 701 ? 25.366 -13.867 7.206 1.00 94.88 701 GLU A N 1
ATOM 5608 C CA . GLU A 1 701 ? 24.269 -13.311 8.004 1.00 94.88 701 GLU A CA 1
ATOM 5609 C C . GLU A 1 701 ? 23.944 -11.880 7.538 1.00 94.88 701 GLU A C 1
ATOM 5611 O O . GLU A 1 701 ? 24.740 -11.224 6.862 1.00 94.88 701 GLU A O 1
ATOM 5616 N N . TRP A 1 702 ? 22.727 -11.425 7.813 1.00 94.81 702 TRP A N 1
ATOM 5617 C CA . TRP A 1 702 ? 22.207 -10.171 7.281 1.00 94.81 702 TRP A CA 1
ATOM 5618 C C . TRP A 1 702 ? 22.673 -8.989 8.120 1.00 94.81 702 TRP A C 1
ATOM 5620 O O . TRP A 1 702 ? 22.732 -9.070 9.348 1.00 94.81 702 TRP A O 1
ATOM 5630 N N . GLY A 1 703 ? 22.926 -7.873 7.460 1.00 90.31 703 GLY A N 1
ATOM 5631 C CA . GLY A 1 703 ? 23.026 -6.576 8.103 1.00 90.31 703 GLY A CA 1
ATOM 5632 C C . GLY A 1 703 ? 22.525 -5.479 7.186 1.00 90.31 703 GLY A C 1
ATOM 5633 O O . GLY A 1 703 ? 22.125 -5.744 6.049 1.00 90.31 703 GLY A O 1
ATOM 5634 N N . ASP A 1 704 ? 22.507 -4.267 7.706 1.00 88.75 704 ASP A N 1
ATOM 5635 C CA . ASP A 1 704 ? 22.055 -3.085 6.998 1.00 88.75 704 ASP A CA 1
ATOM 5636 C C . ASP A 1 704 ? 23.228 -2.241 6.508 1.00 88.75 704 ASP A C 1
ATOM 5638 O O . ASP A 1 704 ? 24.284 -2.146 7.137 1.00 88.75 704 ASP A O 1
ATOM 5642 N N . VAL A 1 705 ? 23.065 -1.669 5.318 1.00 87.00 705 VAL A N 1
ATOM 5643 C CA . VAL A 1 705 ? 24.032 -0.753 4.707 1.00 87.00 705 VAL A CA 1
ATOM 5644 C C . VAL A 1 705 ? 23.311 0.377 3.994 1.00 87.00 705 VAL A C 1
ATOM 5646 O O . VAL A 1 705 ? 22.124 0.277 3.677 1.00 87.00 705 VAL A O 1
ATOM 5649 N N . SER A 1 706 ? 24.023 1.463 3.690 1.00 84.44 706 SER A N 1
ATOM 5650 C CA . SER A 1 706 ? 23.402 2.533 2.917 1.00 84.44 706 SER A CA 1
ATOM 5651 C C . SER A 1 706 ? 23.048 2.026 1.523 1.00 84.44 706 SER A C 1
ATOM 5653 O O . SER A 1 706 ? 23.894 1.481 0.815 1.00 84.44 706 SER A O 1
ATOM 5655 N N . CYS A 1 707 ? 21.820 2.283 1.067 1.00 83.31 707 CYS A N 1
ATOM 5656 C CA . CYS A 1 707 ? 21.369 1.916 -0.283 1.00 83.31 707 CYS A CA 1
ATOM 5657 C C . CYS A 1 707 ? 22.225 2.527 -1.409 1.00 83.31 707 CYS A C 1
ATOM 5659 O O . CYS A 1 707 ? 22.161 2.090 -2.561 1.00 83.31 707 CYS A O 1
ATOM 5661 N N . SER A 1 708 ? 23.008 3.562 -1.086 1.00 81.62 708 SER A N 1
ATOM 5662 C CA . SER A 1 708 ? 23.941 4.228 -1.996 1.00 81.62 708 SER A CA 1
ATOM 5663 C C . SER A 1 708 ? 25.310 3.543 -2.105 1.00 81.62 708 SER A C 1
ATOM 5665 O O . SER A 1 708 ? 26.075 3.847 -3.027 1.00 81.62 708 SER A O 1
ATOM 5667 N N . GLU A 1 709 ? 25.627 2.618 -1.195 1.00 84.88 709 GLU A N 1
ATOM 5668 C CA . GLU A 1 709 ? 26.819 1.781 -1.285 1.00 84.88 709 GLU A CA 1
ATOM 5669 C C . GLU A 1 709 ? 26.728 0.816 -2.461 1.00 84.88 709 GLU A C 1
ATOM 5671 O O . GLU A 1 709 ? 25.644 0.453 -2.914 1.00 84.88 709 GLU A O 1
ATOM 5676 N N . LYS A 1 710 ? 27.891 0.400 -2.969 1.00 90.19 710 LYS A N 1
ATOM 5677 C CA . LYS A 1 710 ? 27.971 -0.509 -4.108 1.00 90.19 710 LYS A CA 1
ATOM 5678 C C . LYS A 1 710 ? 28.390 -1.893 -3.660 1.00 90.19 710 LYS A C 1
ATOM 5680 O O . LYS A 1 710 ? 29.537 -2.074 -3.260 1.00 90.19 710 LYS A O 1
ATOM 5685 N N . HIS A 1 711 ? 27.501 -2.857 -3.854 1.00 92.94 711 HIS A N 1
ATOM 5686 C CA . HIS A 1 711 ? 27.732 -4.257 -3.516 1.00 92.94 711 HIS A CA 1
ATOM 5687 C C . HIS A 1 711 ? 27.360 -5.169 -4.684 1.00 92.94 711 HIS A C 1
ATOM 5689 O O . HIS A 1 711 ? 26.621 -4.775 -5.592 1.00 92.94 711 HIS A O 1
ATOM 5695 N N . SER A 1 712 ? 27.912 -6.382 -4.683 1.00 96.62 712 SER A N 1
ATOM 5696 C CA . SER A 1 712 ? 27.417 -7.468 -5.537 1.00 96.62 712 SER A CA 1
ATOM 5697 C C . SER A 1 712 ? 25.962 -7.770 -5.173 1.00 96.62 712 SER A C 1
ATOM 5699 O O . SER A 1 712 ? 25.511 -7.390 -4.098 1.00 96.62 712 SER A O 1
ATOM 5701 N N . PHE A 1 713 ? 25.196 -8.434 -6.034 1.00 97.44 713 PHE A N 1
ATOM 5702 C CA . PHE A 1 713 ? 23.775 -8.678 -5.755 1.00 97.44 713 PHE A CA 1
ATOM 5703 C C . PHE A 1 713 ? 23.257 -9.972 -6.377 1.00 97.44 713 PHE A C 1
ATOM 5705 O O . PHE A 1 713 ? 23.863 -10.522 -7.303 1.00 97.44 713 PHE A O 1
ATOM 5712 N N . ILE A 1 714 ? 22.150 -10.469 -5.826 1.00 97.50 714 ILE A N 1
ATOM 5713 C CA . ILE A 1 714 ? 21.499 -11.712 -6.246 1.00 97.50 714 ILE A CA 1
ATOM 5714 C C . ILE A 1 714 ? 20.105 -11.369 -6.751 1.00 97.50 714 ILE A C 1
ATOM 5716 O O . ILE A 1 714 ? 19.314 -10.770 -6.021 1.00 97.50 714 ILE A O 1
ATOM 5720 N N . CYS A 1 715 ? 19.801 -11.779 -7.977 1.00 96.25 715 CYS A N 1
ATOM 5721 C CA . CYS A 1 715 ? 18.455 -11.692 -8.518 1.00 96.25 715 CYS A CA 1
ATOM 5722 C C . CYS A 1 715 ? 17.745 -13.040 -8.393 1.00 96.25 715 CYS A C 1
ATOM 5724 O O . CYS A 1 715 ? 18.373 -14.099 -8.445 1.00 96.25 715 CYS A O 1
ATOM 5726 N N . GLU A 1 716 ? 16.428 -12.996 -8.254 1.00 95.12 716 GLU A N 1
ATOM 5727 C CA . GLU A 1 716 ? 15.539 -14.145 -8.206 1.00 95.12 716 GLU A CA 1
ATOM 5728 C C . GLU A 1 716 ? 14.379 -13.945 -9.181 1.00 95.12 716 GLU A C 1
ATOM 5730 O O . GLU A 1 716 ? 13.716 -12.911 -9.185 1.00 95.12 716 GLU A O 1
ATOM 5735 N N . THR A 1 717 ? 14.111 -14.969 -9.988 1.00 90.75 717 THR A N 1
ATOM 5736 C CA . THR A 1 717 ? 12.907 -15.096 -10.814 1.00 90.75 717 THR A CA 1
ATOM 5737 C C . THR A 1 717 ? 12.058 -16.251 -10.292 1.00 90.75 717 THR A C 1
ATOM 5739 O O . THR A 1 717 ? 12.555 -17.373 -10.210 1.00 90.75 717 THR A O 1
ATOM 5742 N N . VAL A 1 718 ? 10.782 -16.007 -9.992 1.00 84.69 718 VAL A N 1
ATOM 5743 C CA . VAL A 1 718 ? 9.845 -17.023 -9.474 1.00 84.69 718 VAL A CA 1
ATOM 5744 C C . VAL A 1 718 ? 8.814 -17.381 -10.548 1.00 84.69 718 VAL A C 1
ATOM 5746 O O . VAL A 1 718 ? 8.186 -16.483 -11.110 1.00 84.69 718 VAL A O 1
ATOM 5749 N N . LEU A 1 719 ? 8.630 -18.679 -10.828 1.00 76.88 719 LEU A N 1
ATOM 5750 C CA . LEU A 1 719 ? 7.663 -19.210 -11.806 1.00 76.88 719 LEU A CA 1
ATOM 5751 C C . LEU A 1 719 ? 6.726 -20.273 -11.229 1.00 76.88 719 LEU A C 1
ATOM 5753 O O . LEU A 1 719 ? 7.166 -21.056 -10.346 1.00 76.88 719 LEU A O 1
#

Sequence (719 aa):
MMIPYRIWAFVICILSESYGQQFTPGCSFYNGKCIYNVQLGNVESCHGGNAQPEPNVRDLSGACTCNDVTKASVDLNNLQTRVDKLHKSMTDFKNQLNNVSPKTNSYQGQPDGENQKYLDILDKLHTKEDILNRTNEEVTRVLQTASTEIKGLREKLKNTTGELATCQVSMVGTHTSQKAPVADFTTFYCSFQQTDLCRFTQDRDDNTDWTRQSSSISTQSGPKTDHSYGNGYGYYMALKTINTPKSSAGKTISRLTSPTFKPASNYCLRFWYTMFGKDVDTLNVYAKVNGGRGYPIYTRTGNVDPYWHFAQIDIGPEYTKSSFQITFEGSYHAYKVHHYTNSHYTYIYYNDDGNIAIDDFYIYNTTCNSLPAVPVDSLLRRFGNETTYYTFHKTPATWYDAQVTCRKENPRSSLAAIQSASEQLFLVNFINSNLGYYMALRATSPVHSSAGRTTSRLISPTFNPAPNYCVRFWYTMYGKDVKTLNVYAQVHGGLGYPVFTHTGNVDNQWHMAEISLNKEYTADMFQIVFEATHDAYHINRYSGGRYHYENHNQYGNIAVDDVYVYNTTCQNVPKYPAGAFVRTIGSQTSYYTFHGTAATWYDAVETCKRENIHSNLATVVDPAEQNYLVKLIQSDVSLTAAGQHGFFINGNDYDSENRYEWTASGFPESLNYTNWHVGQPNNVGDNQDCLLMQYPESNYEWGDVSCSEKHSFICETVL

Radius of gyration: 37.15 Å; chains: 1; bounding box: 111×106×79 Å

Foldseek 3Di:
DDDDDDDQDWLKKKFWPDPPDDDDFAFDDDPRDGDDDPDDDDDDDPDDDDDDDDDDDDDPPPADDPVRVVVLVVVLVVLVVVVVVLVVVVVVVVVVVVVPDDDDDDDDDDDDDDDPVVVVVVVVVVVVVVVVVVVVVVVVVVVVVSVVVVVVSVVVSVVSVVVVVVNVVVQDDDDDDDFQDPDPKDKDKFQCQDPCRLVKDKDPPFQDEWDKALADPDPAEAARGRPLQRHSRGIWTKDWQAPDWDPDWDKGKIKIKHDKDAAFQKKKKKWKKAKAAQFWAKKFKFKAFPNRGPDTQDMDGDHDDRDIDMDMGIGHNVRRRHIIMMMIMTMTTWAWDWDDDDPDTDITTHGPTIMMIIGIIMMIRDGPVSDPPDFRPWDWDDDVPIIMTIDTHPDRDDQSVSSNVQCSRDVSMGRDRQNDPVSVVLVVLLVVVLFDDWDKDKLSDQDPDPPFKDKDKDKADKDAAFFKKKKKWKKAKAWQFWAKKFKAWADPNRRPDTQDIDTDHDDDDIDMDMGMGGCVRRVGITMIMIMTMTGNDFDFDDDDPDTDTDGDRGIIMIIIGLMDMDSDGPVPDDLAAPPFDWDDDDPKIKTKDWFLFWDFLVVQQVVQCNRDVQKGFAQQQDPVSLVVVLCVLVVDPVSVVSCQFFAFGAWWCPSPPPFTFGCSVSGTDGRNDAQAAVCAQPCVPVAFTTWTLGDDVRSRGIHTHHSRGIGITMMMGMD

InterPro domains:
  IPR000998 MAM domain [PF00629] (190-331)
  IPR000998 MAM domain [PF00629] (432-535)
  IPR000998 MAM domain [PS50060] (188-370)
  IPR000998 MAM domain [PS50060] (436-572)
  IPR000998 MAM domain [SM00137] (185-370)
  IPR000998 MAM domain [SM00137] (390-572)
  IPR000998 MAM domain [cd06263] (190-368)
  IPR000998 MAM domain [cd06263] (432-570)
  IPR001304 C-type lectin-like [PF00059] (598-717)
  IPR001304 C-type lectin-like [PS50041] (592-716)
  IPR001304 C-type lectin-like [SM00034] (376-490)
  IPR001304 C-type lectin-like [SM00034] (577-716)
  IPR013320 Concanavalin A-like lectin/glucanase domain superfamily [SSF49899] (186-368)
  IPR013320 Concanavalin A-like lectin/glucanase domain superfamily [SSF49899] (434-570)
  IPR016186 C-type lectin-like/link domain superfamily [G3DSA:3.10.100.10] (579-717)
  IPR016187 C-type lectin fold [SSF56436] (387-447)
  IPR016187 C-type lectin fold [SSF56436] (586-717)
  IPR018378 C-type lectin, conserved site [PS00615] (690-715)
  IPR051560 MAM domain-containing protein [PTHR23282] (117-370)

pLDDT: mean 70.5, std 20.73, range [21.03, 97.56]

Secondary structure (DSSP, 8-state):
----------EEEEEE--TT---PPPPPEETTEE-----------------PPPS----TT-PPPHHHHHHHHHHHHHHHHHHHHHHHHHHHHHHHHHTT------------S-SHHHHHHHHHHHHHHHHHHHHHHHHHHHHHHHHHHHHHHHHHHHHHHHHHHHHHHTT---------------EEEE-S-STTGGG-EE-SSSS---EEESS-S-SSSS-SS-TTTSSTTS-EEEEE-TT--BSS-EEEEEEEEPPPBPP-S-EEEEEEEEEEESSEEEEEEEEEETTB--SEEEEEES---SS-EEEEEEE-HHHHTS-EEEEEEEEEEEEEEEEEETTEEEEEEE---EEEEEEEEEEESS-GGGS-SS-TTPEEEEETTEEEEEEEESS---HHHHHHHHHHH-TTEEE----SHHHHHHHHHHHHHT----EEEETTS----TTSEEEEEEEPPPBPP-SEEEEEEEEEEEESSEEEEEEEEEETTB--SEEEEEES---SS-EEEEEEEEHHHHSS-EEEEEEEEEE--EEEE-STTS-EEEE----EEEEEEEEEEESS-GGGS-SS-TT-EEEEETTEEEEEEEEEEEE-HHHHHHHHHHH-TTEEE----SHHHHHHHHHHHHH-HHHHHHGGG-EEEEEE-TTSTT--EE-TTSS-EE-SS--BPTT-S--TTS---EEEE--STTTT-EEEE-TTS-EEEEEEEE-

Organism: Mytilus galloprovincialis (NCBI:txid29158)